Protein 3OTG (pdb70)

Solvent-accessible surface area: 17422 Å² total

Structure (mmCIF, N/CA/C/O backbone):
data_3OTG
#
_entry.id   3OTG
#
_cell.length_a   106.177
_cell.length_b   106.177
_cell.length_c   155.817
_cell.angle_alpha   90.000
_cell.angle_beta   90.000
_cell.angle_gamma   120.000
#
_symmetry.space_group_name_H-M   'P 61 2 2'
#
loop_
_entity.id
_entity.type
_entity.pdbx_description
1 polymer CalG1
2 non-polymer "THYMIDINE-5'-DIPHOSPHATE"
3 non-polymer 'CHLORIDE ION'
4 water water
#
loop_
_atom_site.group_PDB
_atom_site.id
_atom_site.type_symbol
_atom_site.label_atom_id
_atom_site.label_alt_id
_atom_site.label_comp_id
_atom_site.label_asym_id
_atom_site.label_entity_id
_atom_site.label_seq_id
_atom_site.pdbx_PDB_ins_code
_atom_site.Cartn_x
_atom_site.Cartn_y
_atom_site.Cartn_z
_atom_site.occupancy
_atom_site.B_iso_or_equiv
_atom_site.auth_seq_id
_atom_site.auth_comp_id
_atom_site.auth_asym_id
_atom_site.auth_atom_id
_atom_site.pdbx_PDB_model_num
ATOM 1 N N . GLY A 1 18 ? -7.682 53.017 51.644 1.00 92.32 -2 GLY A N 1
ATOM 2 C CA . GLY A 1 18 ? -7.003 52.199 52.634 1.00 89.82 -2 GLY A CA 1
ATOM 3 C C . GLY A 1 18 ? -6.187 53.021 53.617 1.00 91.71 -2 GLY A C 1
ATOM 4 O O . GLY A 1 18 ? -5.079 52.640 53.996 1.00 86.96 -2 GLY A O 1
ATOM 5 N N . ARG A 1 19 ? -6.738 54.161 54.022 1.00 97.25 -1 ARG A N 1
ATOM 6 C CA . ARG A 1 19 ? -6.098 55.015 55.014 1.00 100.40 -1 ARG A CA 1
ATOM 7 C C . ARG A 1 19 ? -6.688 54.722 56.385 1.00 92.89 -1 ARG A C 1
ATOM 8 O O . ARG A 1 19 ? -7.831 54.280 56.488 1.00 93.51 -1 ARG A O 1
ATOM 16 N N . HIS A 1 20 ? -5.913 54.969 57.435 1.00 84.93 0 HIS A N 1
ATOM 17 C CA . HIS A 1 20 ? -6.387 54.769 58.802 1.00 78.29 0 HIS A CA 1
ATOM 18 C C . HIS A 1 20 ? -7.198 53.482 58.958 1.00 69.45 0 HIS A C 1
ATOM 19 O O . HIS A 1 20 ? -8.372 53.510 59.337 1.00 68.27 0 HIS A O 1
ATOM 34 N N . ARG A 1 22 ? -8.086 49.851 60.756 1.00 47.74 2 ARG A N 1
ATOM 35 C CA . ARG A 1 22 ? -8.003 49.202 62.046 1.00 47.30 2 ARG A CA 1
ATOM 36 C C . ARG A 1 22 ? -7.376 47.845 61.793 1.00 44.92 2 ARG A C 1
ATOM 37 O O . ARG A 1 22 ? -7.913 47.023 61.053 1.00 43.91 2 ARG A O 1
ATOM 45 N N . VAL A 1 23 ? -6.201 47.632 62.371 1.00 38.10 3 VAL A N 1
ATOM 46 C CA . VAL A 1 23 ? -5.466 46.411 62.134 1.00 36.61 3 VAL A CA 1
ATOM 47 C C . VAL A 1 23 ? -5.299 45.702 63.465 1.00 37.03 3 VAL A C 1
ATOM 48 O O . VAL A 1 23 ? -4.808 46.289 64.433 1.00 38.68 3 VAL A O 1
ATOM 52 N N . LEU A 1 24 ? -5.727 44.446 63.513 1.00 34.05 4 LEU A N 1
ATOM 53 C CA . LEU A 1 24 ? -5.620 43.649 64.718 1.00 33.13 4 LEU A CA 1
ATOM 54 C C . LEU A 1 24 ? -4.481 42.637 64.599 1.00 33.73 4 LEU A C 1
ATOM 55 O O . LEU A 1 24 ? -4.579 41.682 63.833 1.00 35.05 4 LEU A O 1
ATOM 60 N N . PHE A 1 25 ? -3.405 42.849 65.355 1.00 31.45 5 PHE A N 1
ATOM 61 C CA . PHE A 1 25 ? -2.332 41.860 65.477 1.00 30.07 5 PHE A CA 1
ATOM 62 C C . PHE A 1 25 ? -2.705 40.895 66.597 1.00 30.32 5 PHE A C 1
ATOM 63 O O . PHE A 1 25 ? -3.342 41.289 67.573 1.00 32.17 5 PHE A O 1
ATOM 71 N N . ALA A 1 26 ? -2.309 39.636 66.470 1.00 27.62 6 ALA A N 1
ATOM 72 C CA . ALA A 1 26 ? -2.632 38.647 67.493 1.00 27.50 6 ALA A CA 1
ATOM 73 C C . ALA A 1 26 ? -1.539 37.592 67.580 1.00 27.84 6 ALA A C 1
ATOM 74 O O . ALA A 1 26 ? -1.264 36.913 66.609 1.00 27.32 6 ALA A O 1
ATOM 76 N N . SER A 1 27 ? -0.925 37.445 68.749 1.00 31.66 7 SER A N 1
ATOM 77 C CA . SER A 1 27 ? 0.127 36.450 68.919 1.00 29.39 7 SER A CA 1
ATOM 78 C C . SER A 1 27 ? -0.095 35.618 70.173 1.00 30.57 7 SER A C 1
ATOM 79 O O . SER A 1 27 ? -0.899 35.986 71.035 1.00 31.37 7 SER A O 1
ATOM 82 N N . LEU A 1 28 ? 0.609 34.490 70.263 1.00 28.52 8 LEU A N 1
ATOM 83 C CA . LEU A 1 28 ? 0.685 33.727 71.502 1.00 29.17 8 LEU A CA 1
ATOM 84 C C . LEU A 1 28 ? 1.422 34.552 72.536 1.00 31.69 8 LEU A C 1
ATOM 85 O O . LEU A 1 28 ? 2.314 35.351 72.196 1.00 30.71 8 LEU A O 1
ATOM 90 N N . GLY A 1 29 ? 1.071 34.342 73.800 1.00 29.25 9 GLY A N 1
ATOM 91 C CA . GLY A 1 29 ? 1.536 35.209 74.873 1.00 30.03 9 GLY A CA 1
ATOM 92 C C . GLY A 1 29 ? 2.911 34.913 75.463 1.00 32.02 9 GLY A C 1
ATOM 93 O O . GLY A 1 29 ? 3.057 34.864 76.672 1.00 35.36 9 GLY A O 1
ATOM 94 N N . THR A 1 30 ? 3.916 34.697 74.622 1.00 31.24 10 THR A N 1
ATOM 95 C CA . THR A 1 30 ? 5.295 34.653 75.110 1.00 34.73 10 THR A CA 1
ATOM 96 C C . THR A 1 30 ? 6.118 35.717 74.385 1.00 31.35 10 THR A C 1
ATOM 97 O O . THR A 1 30 ? 5.709 36.220 73.345 1.00 29.79 10 THR A O 1
ATOM 101 N N . HIS A 1 31 ? 7.282 36.056 74.921 1.00 30.38 11 HIS A N 1
ATOM 102 C CA . HIS A 1 31 ? 8.131 37.049 74.260 1.00 32.45 11 HIS A CA 1
ATOM 103 C C . HIS A 1 31 ? 8.504 36.595 72.853 1.00 30.30 11 HIS A C 1
ATOM 104 O O . HIS A 1 31 ? 8.443 37.373 71.898 1.00 32.55 11 HIS A O 1
ATOM 111 N N . GLY A 1 32 ? 8.897 35.333 72.735 1.00 28.43 12 GLY A N 1
ATOM 112 C CA . GLY A 1 32 ? 9.288 34.779 71.456 1.00 28.99 12 GLY A CA 1
ATOM 113 C C . GLY A 1 32 ? 8.194 34.827 70.404 1.00 29.03 12 GLY A C 1
ATOM 114 O O . GLY A 1 32 ? 8.482 34.969 69.218 1.00 27.42 12 GLY A O 1
ATOM 115 N N . HIS A 1 33 ? 6.934 34.700 70.808 1.00 27.80 13 HIS A N 1
ATOM 116 C CA . HIS A 1 33 ? 5.857 34.724 69.808 1.00 26.87 13 HIS A CA 1
ATOM 117 C C . HIS A 1 33 ? 5.323 36.135 69.574 1.00 28.46 13 HIS 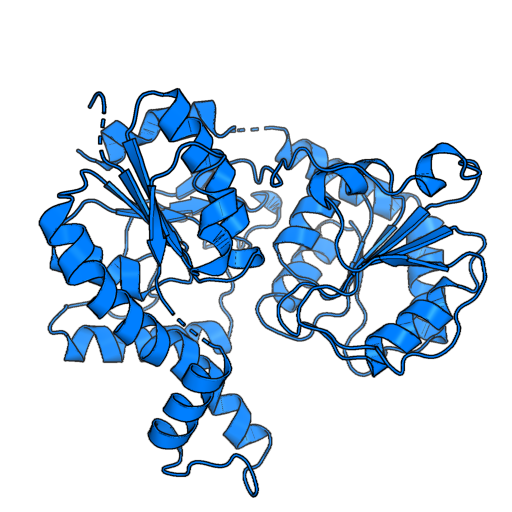A C 1
ATOM 118 O O . HIS A 1 33 ? 4.706 36.397 68.547 1.00 29.27 13 HIS A O 1
ATOM 125 N N . THR A 1 34 ? 5.556 37.036 70.526 1.00 26.20 14 THR A N 1
ATOM 126 C CA . THR A 1 34 ? 5.027 38.398 70.431 1.00 27.04 14 THR A CA 1
ATOM 127 C C . THR A 1 34 ? 6.005 39.399 69.828 1.00 26.67 14 THR A C 1
ATOM 128 O O . THR A 1 34 ? 5.655 40.132 68.907 1.00 28.54 14 THR A O 1
ATOM 132 N N . TYR A 1 35 ? 7.232 39.421 70.337 1.00 26.40 15 TYR A N 1
ATOM 133 C CA . TYR A 1 35 ? 8.244 40.385 69.884 1.00 29.40 15 TYR A CA 1
ATOM 134 C C . TYR A 1 35 ? 8.442 40.497 68.368 1.00 30.13 15 TYR A C 1
ATOM 135 O O . TYR A 1 35 ? 8.560 41.604 67.844 1.00 32.22 15 TYR A O 1
ATOM 144 N N . PRO A 1 36 ? 8.468 39.358 67.651 1.00 28.15 16 PRO A N 1
ATOM 145 C CA . PRO A 1 36 ? 8.727 39.426 66.208 1.00 28.67 16 PRO A CA 1
ATOM 146 C C . PRO A 1 36 ? 7.699 40.239 65.418 1.00 29.26 16 PRO A C 1
ATOM 147 O O . PRO A 1 36 ? 8.025 40.712 64.329 1.00 30.04 16 PRO A O 1
ATOM 151 N N . LEU A 1 37 ? 6.492 40.403 65.948 1.00 27.98 17 LEU A N 1
ATOM 152 C CA . LEU A 1 37 ? 5.445 41.150 65.254 1.00 27.81 17 LEU A CA 1
ATOM 153 C C . LEU A 1 37 ? 5.455 42.644 65.568 1.00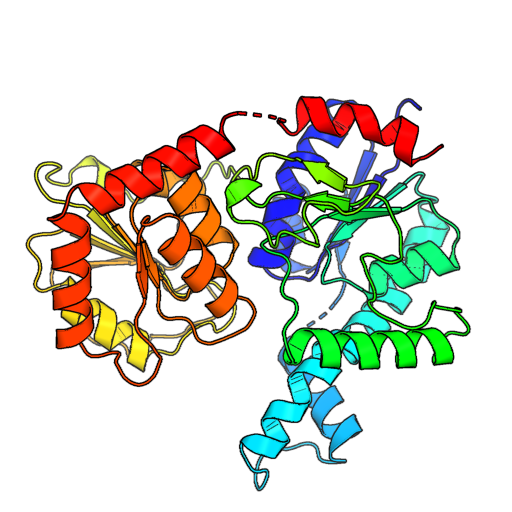 30.05 17 LEU A C 1
ATOM 154 O O . LEU A 1 37 ? 4.788 43.431 64.885 1.00 30.60 17 LEU A O 1
ATOM 159 N N . LEU A 1 38 ? 6.190 43.039 66.599 1.00 27.52 18 LEU A N 1
ATOM 160 C CA . LEU A 1 38 ? 6.168 44.433 67.039 1.00 31.31 18 LEU A CA 1
ATOM 161 C C . LEU A 1 38 ? 6.675 45.442 65.989 1.00 33.07 18 LEU A C 1
ATOM 162 O O . LEU A 1 38 ? 6.099 46.519 65.835 1.00 33.56 18 LEU A O 1
ATOM 167 N N . PRO A 1 39 ? 7.753 45.102 65.263 1.00 35.20 19 PRO A N 1
ATOM 168 C CA . PRO A 1 39 ? 8.240 46.052 64.255 1.00 35.03 19 PRO A CA 1
ATOM 169 C C . PRO A 1 39 ? 7.216 46.339 63.156 1.00 33.45 19 PRO A C 1
ATOM 170 O O . PRO A 1 39 ? 7.041 47.503 62.819 1.00 33.66 19 PRO A O 1
ATOM 174 N N . LEU A 1 40 ? 6.552 45.321 62.607 1.00 29.39 20 LEU A N 1
ATOM 175 C CA . LEU A 1 40 ? 5.494 45.586 61.630 1.00 32.64 20 LEU A CA 1
ATOM 176 C C . LEU A 1 40 ? 4.346 46.407 62.240 1.00 32.34 20 LEU A C 1
ATOM 177 O O . LEU A 1 40 ? 3.783 47.284 61.585 1.00 33.21 20 LEU A O 1
ATOM 182 N N . ALA A 1 41 ? 4.002 46.125 63.494 1.00 32.45 21 ALA A N 1
ATOM 183 C CA . ALA A 1 41 ? 2.925 46.854 64.156 1.00 32.84 21 ALA A CA 1
ATOM 184 C C . ALA A 1 41 ? 3.311 48.323 64.366 1.00 37.34 21 ALA A C 1
ATOM 185 O O . ALA A 1 41 ? 2.512 49.235 64.138 1.00 36.86 21 ALA A O 1
ATOM 187 N N . THR A 1 42 ? 4.549 48.543 64.793 1.00 37.24 22 THR A N 1
ATOM 188 C CA . THR A 1 42 ? 5.067 49.897 64.925 1.00 38.51 22 THR A CA 1
ATOM 189 C C . THR A 1 42 ? 5.063 50.625 63.582 1.00 38.24 22 THR A C 1
ATOM 190 O O . THR A 1 42 ? 4.711 51.805 63.511 1.00 43.36 22 THR A O 1
ATOM 194 N N . ALA A 1 43 ? 5.437 49.931 62.513 1.00 37.61 23 ALA A N 1
ATOM 195 C CA . ALA A 1 43 ? 5.429 50.561 61.192 1.00 38.64 23 ALA A CA 1
ATOM 196 C C . ALA A 1 43 ? 3.994 50.870 60.766 1.00 40.50 23 ALA A C 1
ATOM 197 O O . ALA A 1 43 ? 3.734 51.866 60.103 1.00 39.82 23 ALA A O 1
ATOM 199 N N . ALA A 1 44 ? 3.065 50.001 61.151 1.00 37.88 24 ALA A N 1
ATOM 200 C CA . ALA A 1 44 ? 1.661 50.200 60.818 1.00 40.14 24 ALA A CA 1
ATOM 201 C C . ALA A 1 44 ? 1.109 51.460 61.477 1.00 41.75 24 ALA A C 1
ATOM 202 O O . ALA A 1 44 ? 0.436 52.260 60.833 1.00 42.38 24 ALA A O 1
ATOM 204 N N . ARG A 1 45 ? 1.389 51.629 62.765 1.00 40.59 25 ARG A N 1
ATOM 205 C CA . ARG A 1 45 ? 0.956 52.820 63.472 1.00 41.85 25 ARG A CA 1
ATOM 206 C C . ARG A 1 45 ? 1.589 54.070 62.860 1.00 45.60 25 ARG A C 1
ATOM 207 O O . ARG A 1 45 ? 0.931 55.109 62.718 1.00 46.46 25 ARG A O 1
ATOM 215 N N . ALA A 1 46 ? 2.863 53.965 62.491 1.00 43.78 26 ALA A N 1
ATOM 216 C CA . ALA A 1 46 ? 3.582 55.110 61.942 1.00 46.68 26 ALA A CA 1
ATOM 217 C C . ALA A 1 46 ? 2.987 55.502 60.594 1.00 46.38 26 ALA A C 1
ATOM 218 O O . ALA A 1 46 ? 3.064 56.652 60.185 1.00 47.82 26 ALA A O 1
ATOM 220 N N . ALA A 1 47 ? 2.381 54.534 59.916 1.00 44.85 27 ALA A N 1
ATOM 221 C CA . ALA A 1 47 ? 1.751 54.771 58.621 1.00 46.76 27 ALA A CA 1
ATOM 222 C C . ALA A 1 47 ? 0.345 55.344 58.782 1.00 50.67 27 ALA A C 1
ATOM 223 O O . ALA A 1 47 ? -0.322 55.650 57.791 1.00 53.42 27 ALA A O 1
ATOM 225 N N . GLY A 1 48 ? -0.102 55.477 60.027 1.00 50.08 28 GLY A N 1
ATOM 226 C CA . GLY A 1 48 ? -1.383 56.098 60.316 1.00 51.33 28 GLY A CA 1
ATOM 227 C C . GLY A 1 48 ? -2.492 55.136 60.708 1.00 51.31 28 GLY A C 1
ATOM 228 O O . GLY A 1 48 ? -3.639 55.548 60.879 1.00 51.80 28 GLY A O 1
ATOM 229 N N . HIS A 1 49 ? -2.167 53.855 60.858 1.00 46.61 29 HIS A N 1
ATOM 230 C CA . HIS A 1 49 ? -3.189 52.868 61.187 1.00 46.74 29 HIS A CA 1
ATOM 231 C C . HIS A 1 49 ? -3.394 52.738 62.694 1.00 47.10 29 HIS A C 1
ATOM 232 O O . HIS A 1 49 ? -2.489 53.020 63.487 1.00 48.51 29 HIS A O 1
ATOM 239 N N . GLU A 1 50 ? -4.594 52.311 63.077 1.00 43.31 30 GLU A N 1
ATOM 240 C CA . GLU A 1 50 ? -4.923 52.070 64.476 1.00 42.84 30 GLU A CA 1
ATOM 241 C C . GLU A 1 50 ? -4.646 50.616 64.835 1.00 42.75 30 GLU A C 1
ATOM 242 O O . GLU A 1 50 ? -5.296 49.701 64.330 1.00 42.61 30 GLU A O 1
ATOM 248 N N . VAL A 1 51 ? -3.669 50.404 65.707 1.00 41.84 31 VAL A N 1
ATOM 249 C CA . VAL A 1 51 ? -3.229 49.054 66.013 1.00 38.11 31 VAL A CA 1
ATOM 250 C C . VAL A 1 51 ? -3.815 48.576 67.320 1.00 38.67 31 VAL A C 1
ATOM 251 O O . VAL A 1 51 ? -3.676 49.229 68.360 1.00 38.62 31 VAL A O 1
ATOM 255 N N . THR A 1 52 ? -4.491 47.435 67.240 1.00 35.50 32 THR A N 1
ATOM 256 C CA . THR A 1 52 ? -4.936 46.705 68.402 1.00 33.45 32 THR A CA 1
ATOM 257 C C . THR A 1 52 ? -4.087 45.437 68.453 1.00 34.72 32 THR A C 1
ATOM 258 O O . THR A 1 52 ? -3.880 44.779 67.429 1.00 33.94 32 THR A O 1
ATOM 262 N N . PHE A 1 53 ? -3.557 45.104 69.624 1.00 34.56 33 PHE A N 1
ATOM 263 C CA . PHE A 1 53 ? -2.647 43.966 69.700 1.00 33.81 33 PHE A CA 1
ATOM 264 C C . PHE A 1 53 ? -3.098 42.977 70.759 1.00 32.54 33 PHE A C 1
ATOM 265 O O . PHE A 1 53 ? -3.090 43.288 71.946 1.00 34.99 33 PHE A O 1
ATOM 273 N N . ALA A 1 54 ? -3.480 41.783 70.318 1.00 31.89 34 ALA A N 1
ATOM 274 C CA . ALA A 1 54 ? -3.900 40.727 71.228 1.00 32.43 34 ALA A CA 1
ATOM 275 C C . ALA A 1 54 ? -2.755 39.765 71.554 1.00 33.55 34 ALA A C 1
ATOM 276 O O . ALA A 1 54 ? -2.124 39.201 70.656 1.00 35.04 34 ALA A O 1
ATOM 278 N N . THR A 1 55 ? -2.505 39.578 72.847 1.00 34.72 35 THR A N 1
ATOM 279 C CA . THR A 1 55 ? -1.507 38.627 73.329 1.00 35.79 35 THR A CA 1
ATOM 280 C C . THR A 1 55 ? -1.660 38.491 74.853 1.00 36.63 35 THR A C 1
ATOM 281 O O . THR A 1 55 ? -2.686 38.877 75.408 1.00 33.41 35 THR A O 1
ATOM 285 N N . GLY A 1 56 ? -0.658 37.940 75.533 1.00 37.06 36 GLY A N 1
ATOM 286 C CA . GLY A 1 56 ? -0.719 37.811 76.983 1.00 37.80 36 GLY A CA 1
ATOM 287 C C . GLY A 1 56 ? -0.933 39.137 77.708 1.00 41.57 36 GLY A C 1
ATOM 288 O O . GLY A 1 56 ? -0.456 40.185 77.267 1.00 37.71 36 GLY A O 1
ATOM 289 N N . GLU A 1 57 ? -1.651 39.089 78.828 1.00 43.39 37 GLU A N 1
ATOM 290 C CA . GLU A 1 57 ? -1.924 40.286 79.631 1.00 46.02 37 GLU A CA 1
ATOM 291 C C . GLU A 1 57 ? -0.646 41.006 80.056 1.00 47.50 37 GLU A C 1
ATOM 292 O O . GLU A 1 57 ? -0.611 42.234 80.129 1.00 45.02 37 GLU A O 1
ATOM 298 N N . GLY A 1 58 ? 0.402 40.235 80.330 1.00 47.15 38 GLY A N 1
ATOM 299 C CA . GLY A 1 58 ? 1.663 40.798 80.776 1.00 47.10 38 GLY A CA 1
ATOM 300 C C . GLY A 1 58 ? 2.347 41.757 79.811 1.00 47.13 38 GLY A C 1
ATOM 301 O O . GLY A 1 58 ? 3.262 42.473 80.214 1.00 49.08 38 GLY A O 1
ATOM 302 N N . PHE A 1 59 ? 1.913 41.789 78.551 1.00 41.07 39 PHE A N 1
ATOM 303 C CA . PHE A 1 59 ? 2.525 42.689 77.569 1.00 38.91 39 PHE A CA 1
ATOM 304 C C . PHE A 1 59 ? 1.818 44.045 77.452 1.00 39.94 39 PHE A C 1
ATOM 305 O O . PHE A 1 59 ? 2.253 44.910 76.686 1.00 39.59 39 PHE A O 1
ATOM 313 N N . ALA A 1 60 ? 0.741 44.228 78.213 1.00 40.42 40 ALA A N 1
ATOM 314 C CA . ALA A 1 60 ? -0.083 45.432 78.113 1.00 42.40 40 ALA A CA 1
ATOM 315 C C . ALA A 1 60 ? 0.738 46.708 78.217 1.00 44.21 40 ALA A C 1
ATOM 316 O O . ALA A 1 60 ? 0.556 47.633 77.428 1.00 44.90 40 ALA A O 1
ATOM 318 N N . GLY A 1 61 ? 1.638 46.759 79.194 1.00 45.39 41 GLY A N 1
ATOM 319 C CA . GLY A 1 61 ? 2.462 47.936 79.396 1.00 46.02 41 GLY A CA 1
ATOM 320 C C . GLY A 1 61 ? 3.321 48.221 78.183 1.00 46.92 41 GLY A C 1
ATOM 321 O O . GLY A 1 61 ? 3.370 49.349 77.699 1.00 46.91 41 GLY A O 1
ATOM 322 N N . THR A 1 62 ? 3.997 47.191 77.680 1.00 45.68 42 THR A N 1
ATOM 323 C CA . THR A 1 62 ? 4.856 47.355 76.518 1.00 43.23 42 THR A CA 1
ATOM 324 C C . THR A 1 62 ? 4.032 47.831 75.332 1.00 41.48 42 THR A C 1
ATOM 325 O O . THR A 1 62 ? 4.447 48.720 74.585 1.00 40.35 42 THR A O 1
ATOM 329 N N . LEU A 1 63 ? 2.852 47.243 75.164 1.00 39.23 43 LEU A N 1
ATOM 330 C CA . LEU A 1 63 ? 2.009 47.572 74.021 1.00 38.93 43 LEU A CA 1
ATOM 331 C C . LEU A 1 63 ? 1.490 49.019 74.087 1.00 43.48 43 LEU A C 1
ATOM 332 O O . LEU A 1 63 ? 1.511 49.741 73.084 1.00 43.02 43 LEU A O 1
ATOM 337 N N A ARG A 1 64 ? 1.034 49.439 75.263 0.49 45.13 44 ARG A N 1
ATOM 338 N N B ARG A 1 64 ? 1.036 49.443 75.261 0.51 45.13 44 ARG A N 1
ATOM 339 C CA A ARG A 1 64 ? 0.564 50.810 75.438 0.49 47.53 44 ARG A CA 1
ATOM 340 C CA B ARG A 1 64 ? 0.564 50.814 75.423 0.51 47.52 44 ARG A CA 1
ATOM 341 C C A ARG A 1 64 ? 1.684 51.803 75.127 0.49 48.95 44 ARG A C 1
ATOM 342 C C B ARG A 1 64 ? 1.685 51.812 75.133 0.51 48.98 44 ARG A C 1
ATOM 343 O O A ARG A 1 64 ? 1.460 52.819 74.466 0.49 49.54 44 ARG A O 1
ATOM 344 O O B ARG A 1 64 ? 1.461 52.842 74.493 0.51 49.56 44 ARG A O 1
ATOM 359 N N . LYS A 1 65 ? 2.891 51.501 75.596 1.00 49.05 45 LYS A N 1
ATOM 360 C CA . LYS A 1 65 ? 4.045 52.359 75.337 1.00 54.94 45 LYS A CA 1
ATOM 361 C C . LYS A 1 65 ? 4.294 52.525 73.841 1.00 51.14 45 LYS A C 1
ATOM 362 O O . LYS A 1 65 ? 4.799 53.555 73.403 1.00 49.51 45 LYS A O 1
ATOM 368 N N . LEU A 1 66 ? 3.944 51.508 73.058 1.00 46.43 46 LEU A N 1
ATOM 369 C CA . LEU A 1 66 ? 4.134 51.576 71.612 1.00 42.69 46 LEU A CA 1
ATOM 370 C C . LEU A 1 66 ? 2.956 52.262 70.924 1.00 46.14 46 LEU A C 1
ATOM 371 O O . LEU A 1 66 ? 2.959 52.427 69.705 1.00 47.71 46 LEU A O 1
ATOM 376 N N . GLY A 1 67 ? 1.957 52.664 71.710 1.00 47.48 47 GLY A N 1
ATOM 377 C CA . GLY A 1 67 ? 0.777 53.330 71.183 1.00 45.48 47 GLY A CA 1
ATOM 378 C C . GLY A 1 67 ? -0.268 52.365 70.634 1.00 45.03 47 GLY A C 1
ATOM 379 O O . GLY A 1 67 ? -1.117 52.751 69.829 1.00 45.19 47 GLY A O 1
ATOM 380 N N . PHE A 1 68 ? -0.209 51.107 71.061 1.00 40.64 48 PHE A N 1
ATOM 381 C CA . PHE A 1 68 ? -1.180 50.108 70.605 1.00 39.23 48 PHE A CA 1
ATOM 382 C C . PHE A 1 68 ? -2.269 49.949 71.655 1.00 42.73 48 PHE A C 1
ATOM 383 O O . PHE A 1 68 ? -2.032 50.195 72.832 1.00 45.50 48 PHE A O 1
ATOM 391 N N . GLU A 1 69 ? -3.458 49.526 71.244 1.00 43.73 49 GLU A N 1
ATOM 392 C CA . GLU A 1 69 ? -4.479 49.136 72.210 1.00 43.92 49 GLU A CA 1
ATOM 393 C C . GLU A 1 69 ? -4.335 47.644 72.501 1.00 42.17 49 GLU A C 1
ATOM 394 O O . GLU A 1 69 ? -4.546 46.815 71.614 1.00 40.49 49 GLU A O 1
ATOM 400 N N . PRO A 1 70 ? -3.958 47.302 73.743 1.00 41.18 50 PRO A N 1
ATOM 401 C CA . PRO A 1 70 ? -3.727 45.909 74.139 1.00 37.91 50 PRO A CA 1
ATOM 402 C C . PRO A 1 70 ? -5.024 45.157 74.393 1.00 40.90 50 PRO A C 1
ATOM 403 O O . PRO A 1 70 ? -5.996 45.727 74.880 1.00 38.94 50 PRO A O 1
ATOM 407 N N . VAL A 1 71 ? -5.026 43.881 74.039 1.00 41.31 51 VAL A N 1
ATOM 408 C CA . VAL A 1 71 ? -6.145 42.990 74.310 1.00 42.55 51 VAL A CA 1
ATOM 409 C C . VAL A 1 71 ? -5.520 41.740 74.908 1.00 40.04 51 VAL A C 1
ATOM 410 O O . VAL A 1 71 ? -4.500 41.270 74.413 1.00 38.69 51 VAL A O 1
ATOM 414 N N . ALA A 1 72 ? -6.099 41.216 75.983 1.00 38.98 52 ALA A N 1
ATOM 415 C CA . ALA A 1 72 ? -5.499 40.073 76.662 1.00 41.00 52 ALA A CA 1
ATOM 416 C C . ALA A 1 72 ? -6.101 38.745 76.199 1.00 44.18 52 ALA A C 1
ATOM 417 O O . ALA A 1 72 ? -7.302 38.519 76.328 1.00 44.49 52 ALA A O 1
ATOM 419 N N . THR A 1 73 ? -5.267 37.866 75.657 1.00 40.62 53 THR A N 1
ATOM 420 C CA . THR A 1 73 ? -5.737 36.542 75.274 1.00 40.54 53 THR A CA 1
ATOM 421 C C . THR A 1 73 ? -4.864 35.449 75.872 1.00 41.44 53 THR A C 1
ATOM 422 O O . THR A 1 73 ? -3.761 35.713 76.351 1.00 42.57 53 THR A O 1
ATOM 426 N N . GLY A 1 74 ? -5.367 34.219 75.840 1.00 40.35 54 GLY A N 1
ATOM 427 C CA . GLY A 1 74 ? -4.577 33.072 76.241 1.00 39.62 54 GLY A CA 1
ATOM 428 C C . GLY A 1 74 ? -4.799 32.697 77.692 1.00 42.27 54 GLY A C 1
ATOM 429 O O . GLY A 1 74 ? -5.656 33.258 78.380 1.00 46.96 54 GLY A O 1
ATOM 438 N N . PRO A 1 76 ? -2.659 30.782 81.408 1.00 49.34 56 PRO A N 1
ATOM 439 C CA . PRO A 1 76 ? -1.369 30.387 81.983 1.00 51.72 56 PRO A CA 1
ATOM 440 C C . PRO A 1 76 ? -0.938 29.027 81.439 1.00 55.08 56 PRO A C 1
ATOM 441 O O . PRO A 1 76 ? -1.791 28.205 81.097 1.00 56.41 56 PRO A O 1
ATOM 445 N N . VAL A 1 77 ? 0.367 28.791 81.358 1.00 51.33 57 VAL A N 1
ATOM 446 C CA . VAL A 1 77 ? 0.880 27.525 80.845 1.00 55.83 57 VAL A CA 1
ATOM 447 C C . VAL A 1 77 ? 0.248 26.326 81.559 1.00 57.49 57 VAL A C 1
ATOM 448 O O . VAL A 1 77 ? -0.157 25.349 80.926 1.00 54.94 57 VAL A O 1
ATOM 452 N N . PHE A 1 78 ? 0.176 26.412 82.883 1.00 57.36 58 PHE A N 1
ATOM 453 C CA . PHE A 1 78 ? -0.318 25.307 83.687 1.00 57.01 58 PHE A CA 1
ATOM 454 C C . PHE A 1 78 ? -1.719 24.895 83.252 1.00 54.17 58 PHE A C 1
ATOM 455 O O . PHE A 1 78 ? -1.996 23.710 83.054 1.00 54.43 58 PHE A O 1
ATOM 463 N N . ASP A 1 79 ? -2.605 25.872 83.104 1.00 50.82 59 ASP A N 1
ATOM 464 C CA . ASP A 1 79 ? -3.977 25.565 82.735 1.00 51.83 59 ASP A CA 1
ATOM 465 C C . ASP A 1 79 ? -4.056 24.843 81.392 1.00 47.46 59 ASP A C 1
ATOM 466 O O . ASP A 1 79 ? -4.939 24.012 81.187 1.00 44.15 59 ASP A O 1
ATOM 471 N N . GLY A 1 80 ? -3.131 25.159 80.487 1.00 44.71 60 GLY A N 1
ATOM 472 C CA . GLY A 1 80 ? -3.113 24.541 79.170 1.00 44.52 60 GLY A CA 1
ATOM 473 C C . GLY A 1 80 ? -2.803 23.056 79.235 1.00 42.04 60 GLY A C 1
ATOM 474 O O . GLY A 1 80 ? -3.500 22.235 78.637 1.00 38.24 60 GLY A O 1
ATOM 475 N N . PHE A 1 81 ? -1.751 22.707 79.965 1.00 42.34 61 PHE A N 1
ATOM 476 C CA . PHE A 1 81 ? -1.361 21.311 80.094 1.00 42.31 61 PHE A CA 1
ATOM 477 C C . PHE A 1 81 ? -2.336 20.517 80.961 1.00 39.79 61 PHE A C 1
ATOM 478 O O . PHE A 1 81 ? -2.543 19.329 80.726 1.00 41.07 61 PHE A O 1
ATOM 486 N N . LEU A 1 82 ? -2.956 21.166 81.944 1.00 36.35 62 LEU A N 1
ATOM 487 C CA . LEU A 1 82 ? -3.980 20.485 82.730 1.00 36.33 62 LEU A CA 1
ATOM 488 C C . LEU A 1 82 ? -5.155 20.097 81.832 1.00 38.30 62 LEU A C 1
ATOM 489 O O . LEU A 1 82 ? -5.693 18.989 81.931 1.00 39.06 62 LEU A O 1
ATOM 494 N N . ALA A 1 83 ? -5.551 21.005 80.945 1.00 36.23 63 ALA A N 1
ATOM 495 C CA . ALA A 1 83 ? -6.655 20.708 80.037 1.00 33.64 63 ALA A CA 1
ATOM 496 C C . ALA A 1 83 ? -6.282 19.574 79.083 1.00 31.92 63 ALA A C 1
ATOM 497 O O . ALA A 1 83 ? -7.098 18.692 78.808 1.00 30.81 63 ALA A O 1
ATOM 499 N N . ALA A 1 84 ? -5.040 19.586 78.598 1.00 33.28 64 ALA A N 1
ATOM 500 C CA . ALA A 1 84 ? -4.569 18.571 77.657 1.00 34.00 64 ALA A CA 1
ATOM 501 C C . ALA A 1 84 ? -4.539 17.191 78.310 1.00 36.08 64 ALA A C 1
ATOM 502 O O . ALA A 1 84 ? -4.929 16.181 77.715 1.00 35.60 64 ALA A O 1
ATOM 504 N N . LEU A 1 85 ? -4.047 17.169 79.535 1.00 36.49 65 LEU A N 1
ATOM 505 C CA . LEU A 1 85 ? -3.996 15.965 80.344 1.00 41.09 65 LEU A CA 1
ATOM 506 C C . LEU A 1 85 ? -5.383 15.338 80.481 1.00 38.82 65 LEU A C 1
ATOM 507 O O . LEU A 1 85 ? -5.544 14.126 80.309 1.00 36.30 65 LEU A O 1
ATOM 512 N N . ARG A 1 86 ? -6.382 16.169 80.780 1.00 35.12 66 ARG A N 1
ATOM 513 C CA . ARG A 1 86 ? -7.754 15.698 80.943 1.00 34.16 66 ARG A CA 1
ATOM 514 C C . ARG A 1 86 ? -8.309 15.195 79.623 1.00 35.39 66 ARG A C 1
ATOM 515 O O . ARG A 1 86 ? -8.933 14.130 79.561 1.00 37.13 66 ARG A O 1
ATOM 523 N N . ILE A 1 87 ? -8.068 15.958 78.564 1.00 31.55 67 ILE A N 1
ATOM 524 C CA . ILE A 1 87 ? -8.574 15.604 77.247 1.00 34.79 67 ILE A CA 1
ATOM 525 C C . ILE A 1 87 ? -8.007 14.282 76.741 1.00 36.59 67 ILE A C 1
ATOM 526 O O . ILE A 1 87 ? -8.737 13.425 76.243 1.00 34.84 67 ILE A O 1
ATOM 531 N N . ARG A 1 88 ? -6.701 14.112 76.891 1.00 39.63 68 ARG A N 1
ATOM 532 C CA . ARG A 1 88 ? -6.015 12.969 76.304 1.00 41.34 68 ARG A CA 1
ATOM 533 C C . ARG A 1 88 ? -6.033 11.744 77.215 1.00 43.83 68 ARG A C 1
ATOM 534 O O . ARG A 1 88 ? -6.230 10.619 76.749 1.00 45.90 68 ARG A O 1
ATOM 542 N N . PHE A 1 89 ? -5.829 11.961 78.510 1.00 40.13 69 PHE A N 1
ATOM 543 C CA . PHE A 1 89 ? -5.654 10.846 79.438 1.00 41.83 69 PHE A CA 1
ATOM 544 C C . PHE A 1 89 ? -6.694 10.740 80.562 1.00 42.85 69 PHE A C 1
ATOM 545 O O . PHE A 1 89 ? -6.616 9.838 81.394 1.00 44.97 69 PHE A O 1
ATOM 553 N N . ASP A 1 90 ? -7.667 11.653 80.588 1.00 41.05 70 ASP A N 1
ATOM 554 C CA . ASP A 1 90 ? -8.714 11.629 81.616 1.00 43.00 70 ASP A CA 1
ATOM 555 C C . ASP A 1 90 ? -8.160 11.570 83.035 1.00 40.34 70 ASP A C 1
ATOM 556 O O . ASP A 1 90 ? -8.621 10.78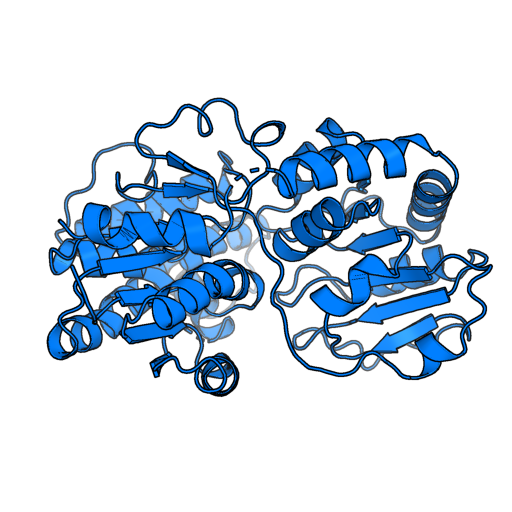8 83.865 1.00 40.47 70 ASP A O 1
ATOM 561 N N . THR A 1 91 ? -7.178 12.414 83.316 1.00 38.54 71 THR A N 1
ATOM 562 C CA . THR A 1 91 ? -6.610 12.482 84.649 1.00 40.62 71 THR A CA 1
ATOM 563 C C . THR A 1 91 ? -6.155 13.916 84.906 1.00 36.24 71 THR A C 1
ATOM 564 O O . THR A 1 91 ? -5.966 14.686 83.973 1.00 34.38 71 THR A O 1
ATOM 568 N N . ASP A 1 92 ? -5.999 14.287 86.166 1.00 38.27 72 ASP A N 1
ATOM 569 C CA . ASP A 1 92 ? -5.543 15.636 86.484 1.00 41.13 72 ASP A CA 1
ATOM 570 C C . ASP A 1 92 ? -4.043 15.666 86.706 1.00 46.52 72 ASP A C 1
ATOM 571 O O . ASP A 1 92 ? -3.459 16.736 86.844 1.00 48.57 72 ASP A O 1
ATOM 576 N N . SER A 1 93 ? -3.429 14.489 86.757 1.00 50.42 73 SER A N 1
ATOM 577 C CA . SER A 1 93 ? -2.025 14.371 87.148 1.00 56.40 73 SER A CA 1
ATOM 578 C C . SER A 1 93 ? -1.188 13.621 86.108 1.00 56.75 73 SER A C 1
ATOM 579 O O . SER A 1 93 ? -1.659 12.661 85.500 1.00 54.62 73 SER A O 1
ATOM 582 N N . PRO A 1 94 ? 0.061 14.067 85.897 1.00 60.59 74 PRO A N 1
ATOM 583 C CA . PRO A 1 94 ? 0.999 13.403 84.983 1.00 62.69 74 PRO A CA 1
ATOM 584 C C . PRO A 1 94 ? 1.571 12.109 85.558 1.00 67.18 74 PRO A C 1
ATOM 585 O O . PRO A 1 94 ? 2.088 11.287 84.803 1.00 68.11 74 PRO A O 1
ATOM 589 N N . GLU A 1 95 ? 1.483 11.934 86.873 1.00 70.50 75 GLU A N 1
ATOM 590 C CA . GLU A 1 95 ? 2.096 10.784 87.527 1.00 77.99 75 GLU A CA 1
ATOM 591 C C . GLU A 1 95 ? 1.600 9.454 86.966 1.00 77.28 75 GLU A C 1
ATOM 592 O O . GLU A 1 95 ? 0.405 9.261 86.758 1.00 75.58 75 GLU A O 1
ATOM 598 N N . GLY A 1 96 ? 2.530 8.536 86.725 1.00 78.76 76 GLY A N 1
ATOM 599 C CA . GLY A 1 96 ? 2.185 7.224 86.213 1.00 77.90 76 GLY A CA 1
ATOM 600 C C . GLY A 1 96 ? 2.183 7.178 84.699 1.00 76.05 76 GLY A C 1
ATOM 601 O O . GLY A 1 96 ? 2.052 6.110 84.102 1.00 75.69 76 GLY A O 1
ATOM 602 N N . LEU A 1 97 ? 2.323 8.342 84.074 1.00 73.18 77 LEU A N 1
ATOM 603 C CA . LEU A 1 97 ? 2.361 8.421 82.620 1.00 69.12 77 LEU A CA 1
ATOM 604 C C . LEU A 1 97 ? 3.794 8.366 82.115 1.00 68.72 77 LEU A C 1
ATOM 605 O O . LEU A 1 97 ? 4.674 9.049 82.640 1.00 68.11 77 LEU A O 1
ATOM 610 N N . THR A 1 98 ? 4.022 7.551 81.092 1.00 69.81 78 THR A N 1
ATOM 611 C CA . THR A 1 98 ? 5.344 7.440 80.487 1.00 71.27 78 THR A CA 1
ATOM 612 C C . THR A 1 98 ? 5.719 8.747 79.802 1.00 72.39 78 THR A C 1
ATOM 613 O O . THR A 1 98 ? 4.846 9.475 79.326 1.00 70.08 78 THR A O 1
ATOM 617 N N . PRO A 1 99 ? 7.022 9.056 79.756 1.00 74.70 79 PRO A N 1
ATOM 618 C CA . PRO A 1 99 ? 7.486 10.226 79.004 1.00 73.64 79 PRO A CA 1
ATOM 619 C C . PRO A 1 99 ? 6.938 10.236 77.575 1.00 72.06 79 PRO A C 1
ATOM 620 O O . PRO A 1 99 ? 6.729 11.309 77.007 1.00 69.68 79 PRO A O 1
ATOM 624 N N . GLU A 1 100 ? 6.695 9.058 77.008 1.00 73.54 80 GLU A N 1
ATOM 625 C CA . GLU A 1 100 ? 6.122 8.970 75.667 1.00 75.89 80 GLU A CA 1
ATOM 626 C C . GLU A 1 100 ? 4.676 9.446 75.651 1.00 65.59 80 GLU A C 1
ATOM 627 O O . GLU A 1 100 ? 4.239 10.117 74.719 1.00 61.43 80 GLU A O 1
ATOM 633 N N . GLN A 1 101 ? 3.928 9.072 76.680 1.00 60.87 81 GLN A N 1
ATOM 634 C CA . GLN A 1 101 ? 2.554 9.528 76.805 1.00 55.51 81 GLN A CA 1
ATOM 635 C C . GLN A 1 101 ? 2.531 11.038 76.994 1.00 50.19 81 GLN A C 1
ATOM 636 O O . GLN A 1 101 ? 1.740 11.735 76.370 1.00 48.41 81 GLN A O 1
ATOM 642 N N . LEU A 1 102 ? 3.431 11.537 77.832 1.00 49.59 82 LEU A N 1
ATOM 643 C CA . LEU A 1 102 ? 3.504 12.958 78.125 1.00 50.95 82 LEU A CA 1
ATOM 644 C C . LEU A 1 102 ? 3.862 13.769 76.893 1.00 50.52 82 LEU A C 1
ATOM 645 O O . LEU A 1 102 ? 3.461 14.933 76.766 1.00 47.22 82 LEU A O 1
ATOM 650 N N . SER A 1 103 ? 4.620 13.157 75.985 1.00 50.57 83 SER A N 1
ATOM 651 C CA . SER A 1 103 ? 5.036 13.848 74.774 1.00 50.78 83 SER A CA 1
ATOM 652 C C . SER A 1 103 ? 3.853 14.005 73.827 1.00 49.48 83 SER A C 1
ATOM 653 O O . SER A 1 103 ? 3.939 14.721 72.834 1.00 50.06 83 SER A O 1
ATOM 656 N N . GLU A 1 104 ? 2.745 13.340 74.143 1.00 49.97 84 GLU A N 1
ATOM 657 C CA . GLU A 1 104 ? 1.528 13.476 73.349 1.00 49.19 84 GLU A CA 1
ATOM 658 C C . GLU A 1 104 ? 0.731 14.748 73.670 1.00 45.51 84 GLU A C 1
ATOM 659 O O . GLU A 1 104 ? -0.252 15.044 72.992 1.00 45.29 84 GLU A O 1
ATOM 665 N N . LEU A 1 105 ? 1.153 15.497 74.689 1.00 42.31 85 LEU A N 1
ATOM 666 C CA . LEU A 1 105 ? 0.376 16.643 75.184 1.00 39.53 85 LEU A CA 1
ATOM 667 C C . LEU A 1 105 ? 0.555 17.975 74.433 1.00 40.87 85 LEU A C 1
ATOM 668 O O . LEU A 1 105 ? -0.426 18.690 74.194 1.00 40.09 85 LEU A O 1
ATOM 673 N N . PRO A 1 106 ? 1.806 18.332 74.078 1.00 40.97 86 PRO A N 1
ATOM 674 C CA . PRO A 1 106 ? 2.045 19.613 73.395 1.00 37.59 86 PRO A CA 1
ATOM 675 C C . PRO A 1 106 ? 1.168 19.844 72.165 1.00 36.68 86 PRO A C 1
ATOM 676 O O . PRO A 1 106 ? 0.690 20.961 71.962 1.00 37.90 86 PRO A O 1
ATOM 680 N N . GLN A 1 107 ? 0.940 18.814 71.358 1.00 36.43 87 GLN A N 1
ATOM 681 C CA . GLN A 1 107 ? 0.130 18.996 70.157 1.00 35.62 87 GLN A CA 1
ATOM 682 C C . GLN A 1 107 ? -1.292 19.384 70.518 1.00 33.35 87 GLN A C 1
ATOM 683 O O . GLN A 1 107 ? -1.945 20.136 69.797 1.00 33.19 87 GLN A O 1
ATOM 689 N N . ILE A 1 108 ? -1.767 18.872 71.646 1.00 32.75 88 ILE A N 1
ATOM 690 C CA . ILE A 1 108 ? -3.096 19.204 72.114 1.00 33.42 88 ILE A CA 1
ATOM 691 C C . ILE A 1 108 ? -3.111 20.596 72.725 1.00 33.40 88 ILE A C 1
ATOM 692 O O . ILE A 1 108 ? -4.047 21.367 72.508 1.00 33.13 88 ILE A O 1
ATOM 697 N N . VAL A 1 109 ? -2.073 20.934 73.482 1.00 32.99 89 VAL A N 1
ATOM 698 C CA . VAL A 1 109 ? -2.021 22.274 74.062 1.00 34.66 89 VAL A CA 1
ATOM 699 C C . VAL A 1 109 ? -2.028 23.328 72.950 1.00 31.97 89 VAL A C 1
ATOM 700 O O . VAL A 1 109 ? -2.842 24.250 72.974 1.00 28.77 89 VAL A O 1
ATOM 704 N N . PHE A 1 110 ? -1.155 23.167 71.955 1.00 32.00 90 PHE A N 1
ATOM 705 C CA . PHE A 1 110 ? -0.977 24.208 70.932 1.00 32.63 90 PHE A CA 1
ATOM 706 C C . PHE A 1 110 ? -1.911 24.143 69.734 1.00 32.62 90 PHE A C 1
ATOM 707 O O . PHE A 1 110 ? -2.161 25.167 69.095 1.00 29.65 90 PHE A O 1
ATOM 715 N N . GLY A 1 111 ? -2.424 22.951 69.431 1.00 29.86 91 GLY A N 1
ATOM 716 C CA . GLY A 1 111 ? -3.306 22.786 68.288 1.00 28.00 91 GLY A CA 1
ATOM 717 C C . GLY A 1 111 ? -4.779 22.769 68.648 1.00 28.07 91 GLY A C 1
ATOM 718 O O . GLY A 1 111 ? -5.648 22.947 67.782 1.00 27.88 91 GLY A O 1
ATOM 719 N N . ARG A 1 112 ? -5.073 22.554 69.927 1.00 28.78 92 ARG A N 1
ATOM 720 C CA . ARG A 1 112 ? -6.466 22.454 70.369 1.00 28.40 92 ARG A CA 1
ATOM 721 C C . ARG A 1 112 ? -6.857 23.428 71.489 1.00 29.18 92 ARG A C 1
ATOM 722 O O . ARG A 1 112 ? -7.761 24.251 71.322 1.00 31.16 92 ARG A O 1
ATOM 730 N N . VAL A 1 113 ? -6.183 23.332 72.629 1.00 26.68 93 VAL A N 1
ATOM 731 C CA . VAL A 1 113 ? -6.616 24.056 73.825 1.00 28.10 93 VAL A CA 1
ATOM 732 C C . VAL A 1 113 ? -6.428 25.580 73.733 1.00 29.69 93 VAL A C 1
ATOM 733 O O . VAL A 1 113 ? -7.342 26.356 74.023 1.00 27.08 93 VAL A O 1
ATOM 737 N N . ILE A 1 114 ? -5.239 26.022 73.346 1.00 29.13 94 ILE A N 1
ATOM 738 C CA . ILE A 1 114 ? -5.020 27.459 73.254 1.00 26.72 94 ILE A CA 1
ATOM 739 C C . ILE A 1 114 ? -5.851 28.065 72.107 1.00 27.18 94 ILE A C 1
ATOM 740 O O . ILE A 1 114 ? -6.502 29.100 72.287 1.00 30.97 94 ILE A O 1
ATOM 745 N N . PRO A 1 115 ? -5.852 27.417 70.929 1.00 27.77 95 PRO A N 1
ATOM 746 C CA . PRO A 1 115 ? -6.624 27.990 69.819 1.00 28.10 95 PRO A CA 1
ATOM 747 C C . PRO A 1 115 ? -8.110 28.096 70.132 1.00 28.45 95 PRO A C 1
ATOM 748 O O . PRO A 1 115 ? -8.736 29.080 69.730 1.00 29.76 95 PRO A O 1
ATOM 752 N N . GLN A 1 116 ? -8.674 27.090 70.800 1.00 27.91 96 GLN A N 1
ATOM 753 C CA . GLN A 1 116 ? -10.073 27.165 71.238 1.00 26.44 96 GLN A CA 1
ATOM 754 C C . GLN A 1 116 ? -10.286 28.395 72.113 1.00 26.77 96 GLN A C 1
ATOM 755 O O . GLN A 1 116 ? -11.196 29.190 71.880 1.00 32.30 96 GLN A O 1
ATOM 761 N N . ARG A 1 117 ? -9.443 28.555 73.130 1.00 27.27 97 ARG A N 1
ATOM 762 C CA . ARG A 1 117 ? -9.533 29.718 74.011 1.00 27.73 97 ARG A CA 1
ATOM 763 C C . ARG A 1 117 ? -9.394 31.038 73.242 1.00 31.90 97 ARG A C 1
ATOM 764 O O . ARG A 1 117 ? -10.240 31.918 73.366 1.00 32.54 97 ARG A O 1
ATOM 772 N N . VAL A 1 118 ? -8.339 31.161 72.431 1.00 31.05 98 VAL A N 1
ATOM 773 C CA . VAL A 1 118 ? -8.110 32.391 71.670 1.00 28.98 98 VAL A CA 1
ATOM 774 C C . VAL A 1 118 ? -9.248 32.655 70.689 1.00 30.08 98 VAL A C 1
ATOM 775 O O . VAL A 1 118 ? -9.722 33.779 70.580 1.00 29.11 98 VAL A O 1
ATOM 779 N N . PHE A 1 119 ? -9.704 31.617 69.991 1.00 29.87 99 PHE A N 1
ATOM 780 C CA . PHE A 1 119 ? -10.836 31.769 69.073 1.00 32.35 99 PHE A CA 1
ATOM 781 C C . PHE A 1 119 ? -12.034 32.393 69.793 1.00 34.30 99 PHE A C 1
ATOM 782 O O . PHE A 1 119 ? -12.649 33.353 69.304 1.00 34.08 99 PHE A O 1
ATOM 790 N N . ASP A 1 120 ? -12.360 31.849 70.961 1.00 32.22 100 ASP A N 1
ATOM 791 C CA . ASP A 1 120 ? -13.494 32.354 71.734 1.00 34.97 100 ASP A CA 1
ATOM 792 C C . ASP A 1 120 ? -13.275 33.777 72.237 1.00 35.66 100 ASP A C 1
ATOM 793 O O . ASP A 1 120 ? -14.170 34.607 72.138 1.00 35.33 100 ASP A O 1
ATOM 798 N N . GLU A 1 121 ? -12.085 34.074 72.753 1.00 36.18 101 GLU A N 1
ATOM 799 C CA . GLU A 1 121 ? -11.814 35.424 73.245 1.00 38.69 101 GLU A CA 1
ATOM 800 C C . GLU A 1 121 ? -11.862 36.490 72.148 1.00 40.19 101 GLU A C 1
ATOM 801 O O . GLU A 1 121 ? -12.239 37.632 72.412 1.00 37.60 101 GLU A O 1
ATOM 807 N N . LEU A 1 122 ? -11.456 36.139 70.927 1.00 36.61 102 LEU A N 1
ATOM 808 C CA . LEU A 1 122 ? -11.415 37.133 69.844 1.00 34.90 102 LEU A CA 1
ATOM 809 C C . LEU A 1 122 ? -12.781 37.363 69.183 1.00 37.20 102 LEU A C 1
ATOM 810 O O . LEU A 1 122 ? -12.971 38.336 68.449 1.00 36.98 102 LEU A O 1
ATOM 815 N N . GLN A 1 123 ? -13.732 36.476 69.446 1.00 38.10 103 GLN A N 1
ATOM 816 C CA . GLN A 1 123 ? -15.086 36.662 68.927 1.00 41.39 103 GLN A CA 1
ATOM 817 C C . GLN A 1 123 ? -15.644 38.055 69.271 1.00 40.24 103 GLN A C 1
ATOM 818 O O . GLN A 1 123 ? -15.979 38.825 68.367 1.00 41.14 103 GLN A O 1
ATOM 824 N N . PRO A 1 124 ? -15.730 38.390 70.573 1.00 40.64 104 PRO A N 1
ATOM 825 C CA . PRO A 1 124 ? -16.203 39.711 71.016 1.00 41.04 104 PRO A CA 1
ATOM 826 C C . PRO A 1 124 ? -15.320 40.850 70.496 1.00 41.61 104 PRO A C 1
ATOM 827 O O . PRO A 1 124 ? -15.823 41.902 70.077 1.00 40.79 104 PRO A O 1
ATOM 831 N N . VAL A 1 125 ? -14.007 40.643 70.528 1.00 39.70 105 VAL A N 1
ATOM 832 C CA . VAL A 1 125 ? -13.074 41.677 70.091 1.00 37.83 105 VAL A CA 1
ATOM 833 C C . VAL A 1 125 ? -13.281 42.031 68.623 1.00 36.71 105 VAL A C 1
ATOM 834 O O . VAL A 1 125 ? -13.351 43.203 68.263 1.00 37.44 105 VAL A O 1
ATOM 838 N N . ILE A 1 126 ? -13.376 41.017 67.770 1.00 36.83 106 ILE A N 1
ATOM 839 C CA . ILE A 1 126 ? -13.539 41.264 66.340 1.00 36.35 106 ILE A CA 1
ATOM 840 C C . ILE A 1 126 ? -14.900 41.896 66.067 1.00 37.99 106 ILE A C 1
ATOM 841 O O . ILE A 1 126 ? -15.027 42.803 65.238 1.00 39.43 106 ILE A O 1
ATOM 846 N N . GLU A 1 127 ? -15.907 41.423 66.790 1.00 36.77 107 GLU A N 1
ATOM 847 C CA . GLU A 1 127 ? -17.258 41.955 66.660 1.00 44.78 107 GLU A CA 1
ATOM 848 C C . GLU A 1 127 ? -17.284 43.456 66.934 1.00 47.63 107 GLU A C 1
ATOM 849 O O . GLU A 1 127 ? -17.790 44.235 66.118 1.00 48.94 107 GLU A O 1
ATOM 855 N N . ARG A 1 128 ? -16.726 43.869 68.068 1.00 44.00 108 ARG A N 1
ATOM 856 C CA . ARG A 1 128 ? -16.764 45.285 68.426 1.00 47.02 108 ARG A CA 1
ATOM 857 C C . ARG A 1 128 ? -15.758 46.145 67.662 1.00 43.93 108 ARG A C 1
ATOM 858 O O . ARG A 1 128 ? -16.007 47.318 67.420 1.00 43.36 108 ARG A O 1
ATOM 866 N N . LEU A 1 129 ? -14.620 45.576 67.279 1.00 45.54 109 LEU A N 1
ATOM 867 C CA . LEU A 1 129 ? -13.580 46.369 66.621 1.00 41.95 109 LEU A CA 1
ATOM 868 C C . LEU A 1 129 ? -13.807 46.515 65.117 1.00 41.35 109 LEU A C 1
ATOM 869 O O . LEU A 1 129 ? -13.449 47.533 64.532 1.00 41.47 109 LEU A O 1
ATOM 874 N N . ARG A 1 130 ? -14.381 45.495 64.484 1.00 45.68 110 ARG A N 1
ATOM 875 C CA . ARG A 1 130 ? -14.558 45.527 63.031 1.00 48.60 110 ARG A CA 1
ATOM 876 C C . ARG A 1 130 ? -13.230 45.817 62.325 1.00 43.13 110 ARG A C 1
ATOM 877 O O . ARG A 1 130 ? -13.127 46.751 61.523 1.00 43.86 110 ARG A O 1
ATOM 885 N N . PRO A 1 131 ? -12.199 45.015 62.617 1.00 38.82 111 PRO A N 1
ATOM 886 C CA . PRO A 1 131 ? -10.903 45.302 61.991 1.00 36.61 111 PRO A CA 1
ATOM 887 C C . PRO A 1 131 ? -10.949 45.145 60.470 1.00 35.93 111 PRO A C 1
ATOM 888 O O . PRO A 1 131 ? -11.696 44.311 59.949 1.00 37.21 111 PRO A O 1
ATOM 892 N N . ASP A 1 132 ? -10.150 45.942 59.769 1.00 33.59 112 ASP A N 1
ATOM 893 C CA . ASP A 1 132 ? -10.000 45.818 58.323 1.00 35.56 112 ASP A CA 1
ATOM 894 C C . ASP A 1 132 ? -9.045 44.693 57.961 1.00 35.32 112 ASP A C 1
ATOM 895 O O . ASP A 1 132 ? -9.115 44.138 56.863 1.00 33.81 112 ASP A O 1
ATOM 900 N N . LEU A 1 133 ? -8.145 44.365 58.880 1.00 34.25 113 LEU A N 1
ATOM 901 C CA . LEU A 1 133 ? -7.137 43.348 58.611 1.00 32.31 113 LEU A CA 1
ATOM 902 C C . LEU A 1 133 ? -6.717 42.696 59.915 1.00 33.77 113 LEU A C 1
ATOM 903 O O . LEU A 1 133 ? -6.648 43.362 60.954 1.00 32.84 113 LEU A O 1
ATOM 908 N N . VAL A 1 134 ? -6.468 41.390 59.867 1.00 32.19 114 VAL A N 1
ATOM 909 C CA . VAL A 1 134 ? -5.869 40.685 60.995 1.00 30.69 114 VAL A CA 1
ATOM 910 C C . VAL A 1 134 ? -4.461 40.218 60.612 1.00 29.67 114 VAL A C 1
ATOM 911 O O . VAL A 1 134 ? -4.265 39.639 59.550 1.00 29.99 114 VAL A O 1
ATOM 915 N N . VAL A 1 135 ? -3.487 40.505 61.469 1.00 29.76 115 VAL A N 1
ATOM 916 C CA . VAL A 1 135 ? -2.148 39.947 61.342 1.00 28.79 115 VAL A CA 1
ATOM 917 C C . VAL A 1 135 ? -1.991 38.847 62.400 1.00 29.87 115 VAL A C 1
ATOM 918 O O . VAL A 1 135 ? -1.857 39.120 63.596 1.00 28.56 115 VAL A O 1
ATOM 922 N N . GLN A 1 136 ? -2.037 37.600 61.940 1.00 27.95 116 GLN A N 1
ATOM 923 C CA . GLN A 1 136 ? -2.016 36.438 62.819 1.00 24.89 116 GLN A CA 1
ATOM 924 C C . GLN A 1 136 ? -0.608 35.856 62.906 1.00 24.69 116 GLN A C 1
ATOM 925 O O . GLN A 1 136 ? -0.064 35.399 61.901 1.00 26.79 116 GLN A O 1
ATOM 931 N N . GLU A 1 137 ? -0.027 35.853 64.102 1.00 26.92 117 GLU A N 1
ATOM 932 C CA . GLU A 1 137 ? 1.235 35.150 64.316 1.00 27.88 117 GLU A CA 1
ATOM 933 C C . GLU A 1 137 ? 1.057 33.663 63.992 1.00 2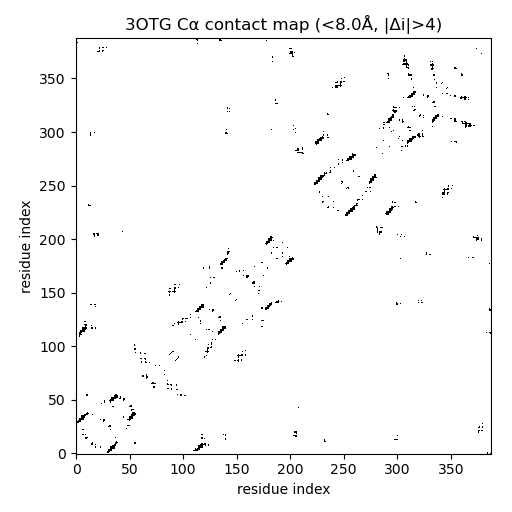8.32 117 GLU A C 1
ATOM 934 O O . GLU A 1 137 ? 0.047 33.062 64.376 1.00 26.88 117 GLU A O 1
ATOM 940 N N . ILE A 1 138 ? 2.029 33.082 63.287 1.00 26.58 118 ILE A N 1
ATOM 941 C CA . ILE A 1 138 ? 1.891 31.725 62.740 1.00 22.91 118 ILE A CA 1
ATOM 942 C C . ILE A 1 138 ? 1.349 30.664 63.717 1.00 25.51 118 ILE A C 1
ATOM 943 O O . ILE A 1 138 ? 0.433 29.915 63.367 1.00 28.38 118 ILE A O 1
ATOM 948 N N . SER A 1 139 ? 1.891 30.609 64.933 1.00 25.63 119 SER A N 1
ATOM 949 C CA . SER A 1 139 ? 1.469 29.600 65.916 1.00 28.00 119 SER A CA 1
ATOM 950 C C . SER A 1 139 ? 0.168 29.931 66.631 1.00 27.44 119 SER A C 1
ATOM 951 O O . SER A 1 139 ? -0.348 29.109 67.391 1.00 28.10 119 SER A O 1
ATOM 954 N N . ASN A 1 140 ? -0.373 31.126 66.396 1.00 24.99 120 ASN A N 1
ATOM 955 C CA . ASN A 1 140 ? -1.606 31.532 67.063 1.00 26.30 120 ASN A CA 1
ATOM 956 C C . ASN A 1 140 ? -2.818 31.147 66.214 1.00 27.21 120 ASN A C 1
ATOM 957 O O . ASN A 1 140 ? -3.565 32.014 65.751 1.00 26.61 120 ASN A O 1
ATOM 962 N N . TYR A 1 141 ? -3.004 29.843 66.012 1.00 27.17 121 TYR A N 1
ATOM 963 C CA . TYR A 1 141 ? -4.026 29.331 65.095 1.00 28.22 121 TYR A CA 1
ATOM 964 C C . TYR A 1 141 ? -5.438 29.825 65.400 1.00 28.67 121 TYR A C 1
ATOM 965 O O . TYR A 1 141 ? -6.238 30.041 64.486 1.00 29.31 121 TYR A O 1
ATOM 974 N N . GLY A 1 142 ? -5.742 30.000 66.682 1.00 27.44 122 GLY A N 1
ATOM 975 C CA . GLY A 1 142 ? -7.059 30.452 67.085 1.00 29.16 122 GLY A CA 1
ATOM 976 C C . GLY A 1 142 ? -7.431 31.787 66.481 1.00 30.45 122 GLY A C 1
ATOM 977 O O . GLY A 1 142 ? -8.596 32.032 66.152 1.00 31.56 122 GLY A O 1
ATOM 978 N N . ALA A 1 143 ? -6.446 32.665 66.332 1.00 27.63 123 ALA A N 1
ATOM 979 C CA . ALA A 1 143 ? -6.720 33.973 65.750 1.00 27.43 123 ALA A CA 1
ATOM 980 C C . ALA A 1 143 ? -7.049 33.848 64.264 1.00 30.39 123 ALA A C 1
ATOM 981 O O . ALA A 1 143 ? -7.913 34.557 63.760 1.00 31.99 123 ALA A O 1
ATOM 983 N N . GLY A 1 144 ? -6.364 32.943 63.565 1.00 29.72 124 GLY A N 1
ATOM 984 C CA . GLY A 1 144 ? -6.665 32.707 62.162 1.00 33.81 124 GLY A CA 1
ATOM 985 C C . GLY A 1 144 ? -8.066 32.148 61.965 1.00 32.49 124 GLY A C 1
ATOM 986 O O . GLY A 1 144 ? -8.785 32.533 61.037 1.00 33.85 124 GLY A O 1
ATOM 987 N N . LEU A 1 145 ? -8.460 31.230 62.841 1.00 30.50 125 LEU A N 1
ATOM 988 C CA . LEU A 1 145 ? -9.827 30.695 62.800 1.00 30.99 125 LEU A CA 1
ATOM 989 C C . LEU A 1 145 ? -10.854 31.772 63.112 1.00 30.27 125 LEU A C 1
ATOM 990 O O . LEU A 1 145 ? -11.905 31.845 62.475 1.00 33.43 125 LEU A O 1
ATOM 995 N N . ALA A 1 146 ? -10.565 32.613 64.095 1.00 28.84 126 ALA A N 1
ATOM 996 C CA . ALA A 1 146 ? -11.512 33.668 64.440 1.00 31.74 126 ALA A CA 1
ATOM 997 C C . ALA A 1 146 ? -11.700 34.633 63.267 1.00 33.38 126 ALA A C 1
ATOM 998 O O . ALA A 1 146 ? -12.815 35.082 63.000 1.00 30.92 126 ALA A O 1
ATOM 1000 N N . ALA A 1 147 ? -10.611 34.955 62.566 1.00 31.65 127 ALA A N 1
ATOM 1001 C CA . ALA A 1 147 ? -10.698 35.884 61.438 1.00 32.64 127 ALA A CA 1
ATOM 1002 C C . ALA A 1 147 ? -11.441 35.239 60.269 1.00 32.30 127 ALA A C 1
ATOM 1003 O O . ALA A 1 147 ? -12.215 35.894 59.569 1.00 32.70 127 ALA A O 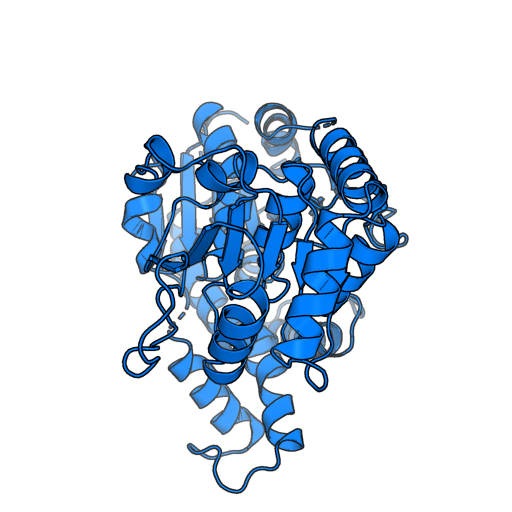1
ATOM 1005 N N . LEU A 1 148 ? -11.185 33.955 60.056 1.00 29.68 128 LEU A N 1
ATOM 1006 C CA . LEU A 1 148 ? -11.901 33.186 59.047 1.00 31.90 128 LEU A CA 1
ATOM 1007 C C . LEU A 1 148 ? -13.395 33.190 59.352 1.00 33.96 128 LEU A C 1
ATOM 1008 O O . LEU A 1 148 ? -14.221 33.452 58.483 1.00 37.46 128 LEU A O 1
ATOM 1013 N N . LYS A 1 149 ? -13.733 32.897 60.598 1.00 35.45 129 LYS A N 1
ATOM 1014 C CA . LYS A 1 149 ? -15.123 32.876 61.029 1.00 38.59 129 LYS A CA 1
ATOM 1015 C C . LYS A 1 149 ? -15.818 34.203 60.718 1.00 38.46 129 LYS A C 1
ATOM 1016 O O . LYS A 1 149 ? -16.944 34.215 60.222 1.00 38.52 129 LYS A O 1
ATOM 1022 N N . ALA A 1 150 ? -15.151 35.318 61.006 1.00 35.70 130 ALA A N 1
ATOM 1023 C CA . ALA A 1 150 ? -15.776 36.633 60.848 1.00 38.43 130 ALA A CA 1
ATOM 1024 C C . ALA A 1 150 ? -15.586 37.203 59.452 1.00 40.29 130 ALA A C 1
ATOM 1025 O O . ALA A 1 150 ? -16.036 38.307 59.161 1.00 40.77 130 ALA A O 1
ATOM 1027 N N . GLY A 1 151 ? -14.897 36.456 58.600 1.00 40.62 131 GLY A N 1
ATOM 1028 C CA . GLY A 1 151 ? -14.619 36.902 57.248 1.00 40.29 131 GLY A CA 1
ATOM 1029 C C . GLY A 1 151 ? -13.689 38.103 57.126 1.00 39.47 131 GLY A C 1
ATOM 1030 O O . GLY A 1 151 ? -13.809 38.872 56.183 1.00 39.58 131 GLY A O 1
ATOM 1031 N N . ILE A 1 152 ? -12.758 38.273 58.061 1.00 36.15 132 ILE A N 1
ATOM 1032 C CA . ILE A 1 152 ? -11.824 39.393 57.978 1.00 33.71 132 ILE A CA 1
ATOM 1033 C C . ILE A 1 152 ? -10.570 39.011 57.189 1.00 36.10 132 ILE A C 1
ATOM 1034 O O . ILE A 1 152 ? -9.953 37.970 57.461 1.00 34.45 132 ILE A O 1
ATOM 1039 N N . PRO A 1 153 ? -10.177 39.849 56.216 1.00 35.86 133 PRO A N 1
ATOM 1040 C CA . PRO A 1 153 ? -8.906 39.609 55.524 1.00 36.65 133 PRO A CA 1
ATOM 1041 C C . PRO A 1 153 ? -7.752 39.424 56.523 1.00 35.77 133 PRO A C 1
ATOM 1042 O O . PRO A 1 153 ? -7.635 40.179 57.495 1.00 31.71 133 PRO A O 1
ATOM 1046 N N . THR A 1 154 ? -6.910 38.425 56.277 1.00 32.82 134 THR A N 1
ATOM 1047 C CA . THR A 1 154 ? -5.887 38.052 57.245 1.00 33.74 134 THR A CA 1
ATOM 1048 C C . THR A 1 154 ? -4.571 37.781 56.547 1.00 31.16 134 THR A C 1
ATOM 1049 O O . THR A 1 154 ? -4.551 37.322 55.412 1.00 35.22 134 THR A O 1
ATOM 1053 N N . ILE A 1 155 ? -3.470 38.082 57.219 1.00 32.15 135 ILE A N 1
ATOM 1054 C CA . ILE A 1 155 ? -2.165 37.623 56.761 1.00 29.06 135 ILE A CA 1
ATOM 1055 C C . ILE A 1 155 ? -1.501 36.914 57.930 1.00 27.11 135 ILE A C 1
ATOM 1056 O O . ILE A 1 155 ? -1.828 37.176 59.080 1.00 31.00 135 ILE A O 1
ATOM 1061 N N . CYS A 1 156 ? -0.577 36.011 57.625 1.00 29.38 136 CYS A N 1
ATOM 1062 C CA . CYS A 1 156 ? 0.076 35.194 58.636 1.00 26.93 136 CYS A CA 1
ATOM 1063 C C . CYS A 1 156 ? 1.501 35.718 58.807 1.00 29.40 136 CYS A C 1
ATOM 1064 O O . CYS A 1 156 ? 2.193 35.920 57.822 1.00 30.81 136 CYS A O 1
ATOM 1067 N N . HIS A 1 157 ? 1.932 35.953 60.047 1.00 25.61 137 HIS A N 1
ATOM 1068 C CA . HIS A 1 157 ? 3.260 36.532 60.301 1.00 26.32 137 HIS A CA 1
ATOM 1069 C C . HIS A 1 157 ? 4.146 35.465 60.960 1.00 24.96 137 HIS A C 1
ATOM 1070 O O . HIS A 1 157 ? 3.850 35.006 62.062 1.00 25.99 137 HIS A O 1
ATOM 1077 N N . GLY A 1 158 ? 5.214 35.056 60.283 1.00 25.88 138 GLY A N 1
ATOM 1078 C CA . GLY A 1 158 ? 6.122 34.051 60.822 1.00 25.47 138 GLY A CA 1
ATOM 1079 C C . GLY A 1 158 ? 6.965 34.587 61.967 1.00 28.03 138 GLY A C 1
ATOM 1080 O O . GLY A 1 158 ? 7.034 35.805 62.191 1.00 26.12 138 GLY A O 1
ATOM 1081 N N . VAL A 1 159 ? 7.592 33.681 62.708 1.00 27.01 139 VAL A N 1
ATOM 1082 C CA . VAL A 1 159 ? 8.499 34.061 63.784 1.00 28.18 139 VAL A CA 1
ATOM 1083 C C . VAL A 1 159 ? 9.860 33.420 63.562 1.00 29.76 139 VAL A C 1
ATOM 1084 O O . VAL A 1 159 ? 10.842 33.749 64.237 1.00 29.05 139 VAL A O 1
ATOM 1088 N N . GLY A 1 160 ? 9.925 32.495 62.617 1.00 27.86 140 GLY A N 1
ATOM 1089 C CA . GLY A 1 160 ? 11.167 31.782 62.388 1.00 26.95 140 GLY A CA 1
ATOM 1090 C C . GLY A 1 160 ? 11.165 30.947 61.125 1.00 30.02 140 GLY A C 1
ATOM 1091 O O . GLY A 1 160 ? 10.547 31.307 60.127 1.00 30.31 140 GLY A O 1
ATOM 1092 N N . ARG A 1 161 ? 11.870 29.824 61.171 1.00 30.49 141 ARG A N 1
ATOM 1093 C CA . ARG A 1 161 ? 11.999 28.963 60.002 1.00 28.93 141 ARG A CA 1
ATOM 1094 C C . ARG A 1 161 ? 10.740 28.118 59.839 1.00 29.41 141 ARG A C 1
ATOM 1095 O O . ARG A 1 161 ? 10.084 27.778 60.818 1.00 28.54 141 ARG A O 1
ATOM 1103 N N . ASP A 1 162 ? 10.384 27.779 58.610 1.00 31.61 142 ASP A N 1
ATOM 1104 C CA . ASP A 1 162 ? 9.320 26.798 58.447 1.00 34.31 142 ASP A CA 1
ATOM 1105 C C . ASP A 1 162 ? 9.825 25.501 59.077 1.00 30.82 142 ASP A C 1
ATOM 1106 O O . ASP A 1 162 ? 10.997 25.166 58.944 1.00 35.43 142 ASP A O 1
ATOM 1111 N N . THR A 1 163 ? 8.955 24.788 59.777 1.00 29.99 143 THR A N 1
ATOM 1112 C CA . THR A 1 163 ? 9.353 23.563 60.474 1.00 33.25 143 THR A CA 1
ATOM 1113 C C . THR A 1 163 ? 8.476 22.386 60.081 1.00 30.87 143 THR A C 1
ATOM 1114 O O . THR A 1 163 ? 7.515 22.068 60.768 1.00 33.82 143 THR A O 1
ATOM 1118 N N . PRO A 1 164 ? 8.812 21.711 58.978 1.00 33.98 144 PRO A N 1
ATOM 1119 C CA . PRO A 1 164 ? 7.954 20.585 58.606 1.00 34.69 144 PRO A CA 1
ATOM 1120 C C . PRO A 1 164 ? 8.293 19.335 59.418 1.00 31.89 144 PRO A C 1
ATOM 1121 O O . PRO A 1 164 ? 8.727 18.349 58.847 1.00 35.15 144 PRO A O 1
ATOM 1125 N N . ASP A 1 165 ? 8.093 19.378 60.729 1.00 33.33 145 ASP A N 1
ATOM 1126 C CA . ASP A 1 165 ? 8.494 18.273 61.608 1.00 35.57 145 ASP A CA 1
ATOM 1127 C C . ASP A 1 165 ? 7.292 17.547 62.212 1.00 32.47 145 ASP A C 1
ATOM 1128 O O . ASP A 1 165 ? 6.163 17.983 62.048 1.00 33.00 145 ASP A O 1
ATOM 1133 N N . ASP A 1 166 ? 7.535 16.439 62.905 1.00 33.24 146 ASP A N 1
ATOM 1134 C CA . ASP A 1 166 ? 6.436 15.657 63.473 1.00 38.90 146 ASP A CA 1
ATOM 1135 C C . ASP A 1 166 ? 5.548 16.474 64.415 1.00 36.53 146 ASP A C 1
ATOM 1136 O O . ASP A 1 166 ? 4.318 16.400 64.354 1.00 34.63 146 ASP A O 1
ATOM 1141 N N . LEU A 1 167 ? 6.161 17.264 65.288 1.00 36.23 147 LEU A N 1
ATOM 1142 C CA . LEU A 1 167 ? 5.365 18.017 66.247 1.00 36.71 147 LEU A CA 1
ATOM 1143 C C . LEU A 1 167 ? 4.411 18.995 65.557 1.00 34.71 147 LEU A C 1
ATOM 1144 O O . LEU A 1 167 ? 3.245 19.124 65.949 1.00 32.76 147 LEU A O 1
ATOM 1149 N N . THR A 1 168 ? 4.904 19.700 64.544 1.00 31.29 148 THR A N 1
ATOM 1150 C CA . THR A 1 168 ? 4.065 20.653 63.824 1.00 30.17 148 THR A CA 1
ATOM 1151 C C . THR A 1 168 ? 2.918 19.950 63.079 1.00 30.71 148 THR A C 1
ATOM 1152 O O . THR A 1 168 ? 1.784 20.432 63.071 1.00 33.53 148 THR A O 1
ATOM 1156 N N . ARG A 1 169 ? 3.212 18.822 62.440 1.00 29.72 149 ARG A N 1
ATOM 1157 C CA . ARG A 1 169 ? 2.162 18.041 61.785 1.00 32.05 149 ARG A CA 1
ATOM 1158 C C . ARG A 1 169 ? 1.102 17.580 62.792 1.00 33.72 149 ARG A C 1
ATOM 1159 O O . ARG A 1 169 ? -0.094 17.592 62.491 1.00 35.13 149 ARG A O 1
ATOM 1167 N N . SER A 1 170 ? 1.538 17.183 63.987 1.00 31.89 150 SER A N 1
ATOM 1168 C CA . SER A 1 170 ? 0.592 16.785 65.035 1.00 36.37 150 SER A CA 1
ATOM 1169 C C . SER A 1 170 ? -0.276 17.964 65.488 1.00 34.38 150 SER A C 1
ATOM 1170 O O . SER A 1 170 ? -1.486 17.838 65.649 1.00 34.44 150 SER A O 1
ATOM 1173 N N . ILE A 1 171 ? 0.350 19.112 65.695 1.00 32.65 151 ILE A N 1
ATOM 1174 C CA . ILE A 1 171 ? -0.381 20.304 66.083 1.00 31.07 151 ILE A CA 1
ATOM 1175 C C . ILE A 1 171 ? -1.422 20.659 65.018 1.00 30.78 151 ILE A C 1
ATOM 1176 O O . ILE A 1 171 ? -2.555 21.027 65.325 1.00 32.12 151 ILE A O 1
ATOM 1181 N N . GLU A 1 172 ? -1.029 20.550 63.759 1.00 28.74 152 GLU A N 1
ATOM 1182 C CA . GLU A 1 172 ? -1.902 20.934 62.654 1.00 32.14 152 GLU A CA 1
ATOM 1183 C C . GLU A 1 172 ? -3.098 19.996 62.528 1.00 34.55 152 GLU A C 1
ATOM 1184 O O . GLU A 1 172 ? -4.187 20.417 62.135 1.00 33.35 152 GLU A O 1
ATOM 1190 N N . GLU A 1 173 ? -2.890 18.727 62.862 1.00 32.98 153 GLU A N 1
ATOM 1191 C CA . GLU A 1 173 ? -3.982 17.759 62.893 1.00 37.70 153 GLU A CA 1
ATOM 1192 C C . GLU A 1 173 ? -5.012 18.16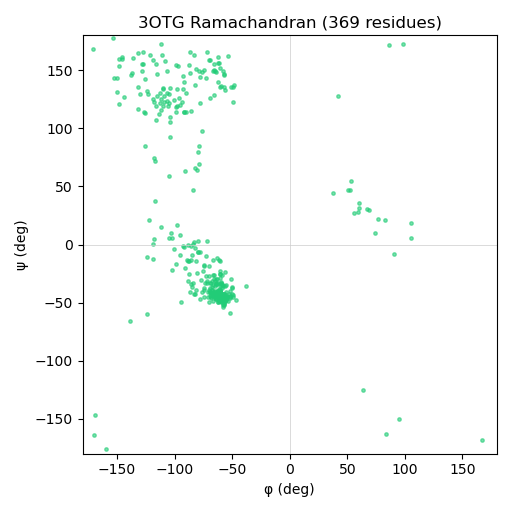9 63.954 1.00 34.95 153 GLU A C 1
ATOM 1193 O O . GLU A 1 173 ? -6.214 18.138 63.708 1.00 34.12 153 GLU A O 1
ATOM 1199 N N . GLU A 1 174 ? -4.541 18.580 65.126 1.00 34.10 154 GLU A N 1
ATOM 1200 C CA . GLU A 1 174 ? -5.441 19.097 66.159 1.00 34.11 154 GLU A CA 1
ATOM 1201 C C . GLU A 1 174 ? -6.190 20.344 65.676 1.00 33.34 154 GLU A C 1
ATOM 1202 O O . GLU A 1 174 ? -7.395 20.480 65.898 1.00 33.68 154 GLU A O 1
ATOM 1208 N N . VAL A 1 175 ? -5.484 21.237 64.989 1.00 30.04 155 VAL A N 1
ATOM 1209 C CA . VAL A 1 175 ? -6.111 22.443 64.454 1.00 27.21 155 VAL A CA 1
ATOM 1210 C C . VAL A 1 175 ? -7.234 22.121 63.462 1.00 28.87 155 VAL A C 1
ATOM 1211 O O . VAL A 1 175 ? -8.323 22.704 63.534 1.00 31.00 155 VAL A O 1
ATOM 1215 N N . ARG A 1 176 ? -6.976 21.199 62.537 1.00 30.96 156 ARG A N 1
ATOM 1216 C CA . ARG A 1 176 ? -8.003 20.772 61.588 1.00 33.41 156 ARG A CA 1
ATOM 1217 C C . ARG A 1 176 ? -9.200 20.162 62.317 1.00 33.95 156 ARG A C 1
ATOM 1218 O O . ARG A 1 176 ? -10.353 20.396 61.938 1.00 36.96 156 ARG A O 1
ATOM 1226 N N . GLY A 1 177 ? -8.926 19.360 63.344 1.00 32.71 157 GLY A N 1
ATOM 1227 C CA . GLY A 1 177 ? -9.985 18.777 64.158 1.00 33.69 157 GLY A CA 1
ATOM 1228 C C . GLY A 1 177 ? -10.821 19.867 64.810 1.00 35.28 157 GLY A C 1
ATOM 1229 O O . GLY A 1 177 ? -12.055 19.829 64.781 1.00 35.70 157 GLY A O 1
ATOM 1230 N N . LEU A 1 178 ? -10.143 20.855 65.387 1.00 33.11 158 LEU A N 1
ATOM 1231 C CA . LEU A 1 178 ? -10.831 21.985 65.997 1.00 30.25 158 LEU A CA 1
ATOM 1232 C C . LEU A 1 178 ? -11.675 22.761 64.983 1.00 32.57 158 LEU A C 1
ATOM 1233 O O . LEU A 1 178 ? -12.844 23.052 65.235 1.00 35.65 158 LEU A O 1
ATOM 1238 N N . ALA A 1 179 ? -11.088 23.093 63.837 1.00 29.35 159 ALA A N 1
ATOM 1239 C CA . ALA A 1 179 ? -11.818 23.845 62.823 1.00 30.80 159 ALA A CA 1
ATOM 1240 C C . ALA A 1 179 ? -13.105 23.117 62.441 1.00 38.66 159 ALA A C 1
ATOM 1241 O O . ALA A 1 179 ? -14.161 23.731 62.294 1.00 42.33 159 ALA A O 1
ATOM 1243 N N . GLN A 1 180 ? -13.013 21.802 62.285 1.00 39.64 160 GLN A N 1
ATOM 1244 C CA . GLN A 1 180 ? -14.172 21.002 61.930 1.00 44.21 160 GLN A CA 1
ATOM 1245 C C . GLN A 1 180 ? -15.255 21.127 63.014 1.00 43.49 160 GLN A C 1
ATOM 1246 O O . GLN A 1 180 ? -16.436 21.282 62.709 1.00 43.93 160 GLN A O 1
ATOM 1252 N N . ARG A 1 181 ? -14.855 21.071 64.277 1.00 40.95 161 ARG A N 1
ATOM 1253 C CA . ARG A 1 181 ? -15.815 21.214 65.369 1.00 44.50 161 ARG A CA 1
ATOM 1254 C C . ARG A 1 181 ? -16.422 22.611 65.408 1.00 44.87 161 ARG A C 1
ATOM 1255 O O . ARG A 1 181 ? -17.552 22.780 65.849 1.00 45.97 161 ARG A O 1
ATOM 1263 N N . LEU A 1 182 ? -15.675 23.616 64.960 1.00 42.99 162 LEU A N 1
ATOM 1264 C CA . LEU A 1 182 ? -16.199 24.977 64.936 1.00 41.34 162 LEU A CA 1
ATOM 1265 C C . LEU A 1 182 ? -17.023 25.253 63.678 1.00 44.64 162 LEU A C 1
ATOM 1266 O O . LEU A 1 182 ? -17.519 26.366 63.496 1.00 45.46 162 LEU A O 1
ATOM 1271 N N . GLY A 1 183 ? -17.149 24.251 62.805 1.00 44.34 163 GLY A N 1
ATOM 1272 C CA . GLY A 1 183 ? -17.920 24.393 61.580 1.00 45.27 163 GLY A CA 1
ATOM 1273 C C . GLY A 1 183 ? -17.176 25.179 60.510 1.00 46.65 163 GLY A C 1
ATOM 1274 O O . GLY A 1 183 ? -17.776 25.740 59.590 1.00 47.63 163 GLY A O 1
ATOM 1275 N N . LEU A 1 184 ? -15.856 25.218 60.631 1.00 42.22 164 LEU A N 1
ATOM 1276 C CA . LEU A 1 184 ? -15.029 25.938 59.683 1.00 45.67 164 LEU A CA 1
ATOM 1277 C C . LEU A 1 184 ? -14.312 24.935 58.776 1.00 55.52 164 LEU A C 1
ATOM 1278 O O . LEU A 1 184 ? -13.558 24.084 59.234 1.00 61.14 164 LEU A O 1
ATOM 1283 N N . ASP A 1 185 ? -14.571 25.026 57.483 1.00 61.22 165 ASP A N 1
ATOM 1284 C CA . ASP A 1 185 ? -14.005 24.084 56.527 1.00 69.21 165 ASP A CA 1
ATOM 1285 C C . ASP A 1 185 ? -12.550 24.422 56.216 1.00 62.39 165 ASP A C 1
ATOM 1286 O O . ASP A 1 185 ? -12.256 25.533 55.771 1.00 65.00 165 ASP A O 1
ATOM 1291 N N . LEU A 1 186 ? -11.638 23.484 56.466 1.00 56.15 166 LEU A N 1
ATOM 1292 C CA . LEU A 1 186 ? -10.244 23.658 56.034 1.00 52.15 166 LEU A CA 1
ATOM 1293 C C . LEU A 1 186 ? -9.846 22.619 54.990 1.00 56.36 166 LEU A C 1
ATOM 1294 O O . LEU A 1 186 ? -10.300 21.479 55.043 1.00 55.29 166 LEU A O 1
ATOM 1299 N N . PRO A 1 187 ? -8.975 23.007 54.045 1.00 50.48 167 PRO A N 1
ATOM 1300 C CA . PRO A 1 187 ? -8.500 22.029 53.064 1.00 49.76 167 PRO A CA 1
ATOM 1301 C C . PRO A 1 187 ? -7.751 20.916 53.766 1.00 48.72 167 PRO A C 1
ATOM 1302 O O . PRO A 1 187 ? -7.253 21.106 54.875 1.00 46.49 167 PRO A O 1
ATOM 1306 N N . PRO A 1 188 ? -7.684 19.744 53.140 1.00 52.74 168 PRO A N 1
ATOM 1307 C CA . PRO A 1 188 ? -6.790 18.735 53.698 1.00 56.51 168 PRO A CA 1
ATOM 1308 C C . PRO A 1 188 ? -5.357 19.199 53.490 1.00 58.39 168 PRO A C 1
ATOM 1309 O O . PRO A 1 188 ? -5.091 20.047 52.629 1.00 60.80 168 PRO A O 1
ATOM 1313 N N . GLY A 1 189 ? -4.441 18.668 54.283 1.00 54.46 169 GLY A N 1
ATOM 1314 C CA . GLY A 1 189 ? -3.043 19.014 54.129 1.00 51.32 169 GLY A CA 1
ATOM 1315 C C . GLY A 1 189 ? -2.608 20.091 55.096 1.00 46.55 169 GLY A C 1
ATOM 1316 O O . GLY A 1 189 ? -3.366 20.488 55.987 1.00 45.49 169 GLY A O 1
ATOM 1317 N N A ARG A 1 190 ? -1.384 20.573 54.906 0.46 43.17 170 ARG A N 1
ATOM 1318 N N B ARG A 1 190 ? -1.376 20.563 54.931 0.54 43.10 170 ARG A N 1
ATOM 1319 C CA A ARG A 1 190 ? -0.785 21.579 55.772 0.46 41.11 170 ARG A CA 1
ATOM 1320 C CA B ARG A 1 190 ? -0.800 21.511 55.873 0.54 41.06 170 ARG A CA 1
ATOM 1321 C C A ARG A 1 190 ? -1.755 22.712 56.112 0.46 38.74 170 ARG A C 1
ATOM 1322 C C B ARG A 1 190 ? -1.711 22.714 56.111 0.54 38.92 170 ARG A C 1
ATOM 1323 O O A ARG A 1 190 ? -2.630 23.052 55.315 0.46 38.10 170 ARG A O 1
ATOM 1324 O O B ARG A 1 190 ? -2.502 23.099 55.247 0.54 38.07 170 ARG A O 1
ATOM 1339 N N . ILE A 1 191 ? -1.604 23.296 57.298 1.00 38.07 171 ILE A N 1
ATOM 1340 C CA . ILE A 1 191 ? -2.388 24.477 57.641 1.00 35.38 171 ILE A CA 1
ATOM 1341 C C . ILE A 1 191 ? -1.960 25.641 56.737 1.00 32.52 171 ILE A C 1
ATOM 1342 O O . ILE A 1 191 ? -2.801 26.408 56.265 1.00 30.24 171 ILE A O 1
ATOM 1347 N N . ASP A 1 192 ? -0.651 25.768 56.513 1.00 33.71 172 ASP A N 1
ATOM 1348 C CA . ASP A 1 192 ? -0.113 26.729 55.544 1.00 34.39 172 ASP A CA 1
ATOM 1349 C C . ASP A 1 192 ? -0.666 28.138 55.748 1.00 32.83 172 ASP A C 1
ATOM 1350 O O . ASP A 1 192 ? -1.113 28.773 54.793 1.00 32.29 172 ASP A O 1
ATOM 1355 N N . GLY A 1 193 ? -0.666 28.609 56.992 1.00 34.36 173 GLY A N 1
ATOM 1356 C CA . GLY A 1 193 ? -1.153 29.945 57.302 1.00 32.19 173 GLY A CA 1
ATOM 1357 C C . GLY A 1 193 ? -2.585 30.189 56.840 1.00 33.33 173 GLY A C 1
ATOM 1358 O O . GLY A 1 193 ? -2.971 31.328 56.556 1.00 31.65 173 GLY A O 1
ATOM 1359 N N . PHE A 1 194 ? -3.368 29.115 56.752 1.00 31.79 174 PHE A N 1
ATOM 1360 C CA . PHE A 1 194 ? -4.752 29.195 56.274 1.00 34.11 174 PHE A CA 1
ATOM 1361 C C . PHE A 1 194 ? -4.853 29.747 54.855 1.00 34.92 174 PHE A C 1
ATOM 1362 O O . PHE A 1 194 ? -5.856 30.353 54.484 1.00 35.10 174 PHE A O 1
ATOM 1370 N N . GLY A 1 195 ? -3.807 29.532 54.065 1.00 36.14 175 GLY A N 1
ATOM 1371 C CA . GLY A 1 195 ? -3.808 29.936 52.672 1.00 34.41 175 GLY A CA 1
ATOM 1372 C C . GLY A 1 195 ? -3.663 31.430 52.460 1.00 32.87 175 GLY A C 1
ATOM 1373 O O . GLY A 1 195 ? -3.822 31.916 51.344 1.00 35.62 175 GLY A O 1
ATOM 1374 N N . ASN A 1 196 ? -3.350 32.160 53.525 1.00 31.34 176 ASN A N 1
ATOM 1375 C CA . ASN A 1 196 ? -3.258 33.613 53.447 1.00 32.96 176 ASN A CA 1
ATOM 1376 C C . ASN A 1 196 ? -1.866 34.089 53.011 1.00 33.97 176 ASN A C 1
ATOM 1377 O O . ASN A 1 196 ? -0.910 33.309 53.023 1.00 30.23 176 ASN A O 1
ATOM 1382 N N . PRO A 1 197 ? -1.749 35.370 52.617 1.00 32.55 177 PRO A N 1
ATOM 1383 C CA . PRO A 1 197 ? -0.399 35.890 52.377 1.00 32.38 177 PRO A CA 1
ATOM 1384 C C . PRO A 1 197 ? 0.419 35.705 53.656 1.00 31.20 177 PRO A C 1
ATOM 1385 O O . PRO A 1 197 ? -0.133 35.774 54.762 1.00 29.53 177 PRO A O 1
ATOM 1389 N N . PHE A 1 198 ? 1.712 35.442 53.504 1.00 28.77 178 PHE A N 1
ATOM 1390 C CA . PHE A 1 198 ? 2.564 35.113 54.635 1.00 26.87 178 PHE A CA 1
ATOM 1391 C C . PHE A 1 198 ? 3.742 36.072 54.678 1.00 28.57 178 PHE A C 1
ATOM 1392 O O . PHE A 1 198 ? 4.397 36.312 53.655 1.00 30.76 178 PHE A O 1
ATOM 1400 N N . ILE A 1 199 ? 4.008 36.618 55.860 1.00 27.21 179 ILE A N 1
ATOM 1401 C CA . ILE A 1 199 ? 5.136 37.508 56.064 1.00 26.92 179 ILE A CA 1
ATOM 1402 C C . ILE A 1 199 ? 6.258 36.674 56.675 1.00 28.61 179 ILE A C 1
ATOM 1403 O O . ILE A 1 199 ? 6.125 36.198 57.807 1.00 26.67 179 ILE A O 1
ATOM 1408 N N . ASP A 1 200 ? 7.356 36.504 55.940 1.00 25.48 180 ASP A N 1
ATOM 1409 C CA . ASP A 1 200 ? 8.417 35.578 56.334 1.00 29.07 180 ASP A CA 1
ATOM 1410 C C . ASP A 1 200 ? 9.660 36.366 56.742 1.00 31.43 180 ASP A C 1
ATOM 1411 O O . ASP A 1 200 ? 10.236 37.108 55.933 1.00 31.24 180 ASP A O 1
ATOM 1416 N N . ILE A 1 201 ? 10.073 36.205 57.995 1.00 27.32 181 ILE A N 1
ATOM 1417 C CA . ILE A 1 201 ? 11.223 36.942 58.512 1.00 23.68 181 ILE A CA 1
ATOM 1418 C C . ILE A 1 201 ? 12.482 36.112 58.587 1.00 25.85 181 ILE A C 1
ATOM 1419 O O . ILE A 1 201 ? 13.490 36.575 59.110 1.00 25.15 181 ILE A O 1
ATOM 1424 N N . PHE A 1 202 ? 12.439 34.881 58.088 1.00 25.80 182 PHE A N 1
ATOM 1425 C CA . PHE A 1 202 ? 13.657 34.058 58.099 1.00 26.42 182 PHE A CA 1
ATOM 1426 C C . PHE A 1 202 ? 14.572 34.389 56.907 1.00 29.82 182 PHE A C 1
ATOM 1427 O O . PHE A 1 202 ? 14.093 34.596 55.785 1.00 31.21 182 PHE A O 1
ATOM 1435 N N . PRO A 1 203 ? 15.895 34.479 57.144 1.00 30.94 183 PRO A N 1
ATOM 1436 C CA . PRO A 1 203 ? 16.796 34.710 56.008 1.00 32.92 183 PRO A CA 1
ATOM 1437 C C . PRO A 1 203 ? 16.477 33.728 54.875 1.00 33.07 183 PRO A C 1
ATOM 1438 O O . PRO A 1 203 ? 16.478 32.519 55.115 1.00 31.32 183 PRO A O 1
ATOM 1442 N N . PRO A 1 204 ? 16.164 34.243 53.673 1.00 32.84 184 PRO A N 1
ATOM 1443 C CA . PRO A 1 204 ? 15.708 33.376 52.584 1.00 34.78 184 PRO A CA 1
ATOM 1444 C C . PRO A 1 204 ? 16.638 32.199 52.285 1.00 36.05 184 PRO A C 1
ATOM 1445 O O . PRO A 1 204 ? 16.132 31.097 52.120 1.00 34.24 184 PRO A O 1
ATOM 1449 N N . SER A 1 205 ? 17.954 32.405 52.265 1.00 37.04 185 SER A N 1
ATOM 1450 C CA . SER A 1 205 ? 18.880 31.310 51.966 1.00 39.88 185 SER A CA 1
ATOM 1451 C C . SER A 1 205 ? 18.784 30.154 52.959 1.00 37.32 185 SER A C 1
ATOM 1452 O O . SER A 1 205 ? 19.102 29.016 52.618 1.00 37.78 185 SER A O 1
ATOM 1455 N N . LEU A 1 206 ? 18.339 30.446 54.180 1.00 32.31 186 LEU A N 1
ATOM 1456 C CA . LEU A 1 206 ? 18.278 29.446 55.243 1.00 30.64 186 LEU A CA 1
ATOM 1457 C C . LEU A 1 206 ? 16.873 28.873 55.448 1.00 32.99 186 LEU A C 1
ATOM 1458 O O . LEU A 1 206 ? 16.669 27.965 56.260 1.00 33.95 186 LEU A O 1
ATOM 1463 N N . GLN A 1 207 ? 15.909 29.402 54.704 1.00 33.12 187 GLN A N 1
ATOM 1464 C CA . GLN A 1 207 ? 14.524 28.952 54.791 1.00 32.16 187 GLN A CA 1
ATOM 1465 C C . GLN A 1 207 ? 14.361 27.618 54.071 1.00 33.16 187 GLN A C 1
ATOM 1466 O O . GLN A 1 207 ? 15.065 27.359 53.104 1.00 35.72 187 GLN A O 1
ATOM 1472 N N . GLU A 1 208 ? 13.455 26.759 54.529 1.00 31.73 188 GLU A N 1
ATOM 1473 C CA . GLU A 1 208 ? 13.134 25.564 53.744 1.00 35.16 188 GLU A CA 1
ATOM 1474 C C . GLU A 1 208 ? 12.850 25.979 52.298 1.00 38.99 188 GLU A C 1
ATOM 1475 O O . GLU A 1 208 ? 12.132 26.956 52.057 1.00 35.41 188 GLU A O 1
ATOM 1481 N N . PRO A 1 20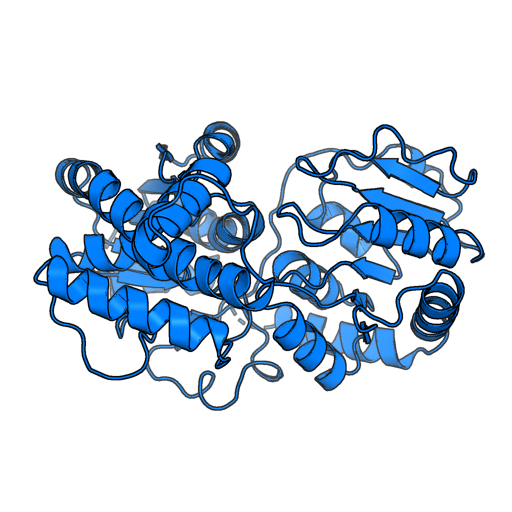9 ? 13.404 25.231 51.325 1.00 39.98 189 PRO A N 1
ATOM 1482 C CA . PRO A 1 209 ? 13.224 25.553 49.905 1.00 38.03 189 PRO A CA 1
ATOM 1483 C C . PRO A 1 209 ? 11.759 25.529 49.472 1.00 37.32 189 PRO A C 1
ATOM 1484 O O . PRO A 1 209 ? 11.361 26.384 48.691 1.00 37.92 189 PRO A O 1
ATOM 1488 N N . GLU A 1 210 ? 10.980 24.561 49.946 1.00 38.16 190 GLU A N 1
ATOM 1489 C CA . GLU A 1 210 ? 9.564 24.484 49.564 1.00 38.97 190 GLU A CA 1
ATOM 1490 C C . GLU A 1 210 ? 8.781 25.691 50.068 1.00 35.47 190 GLU A C 1
ATOM 1491 O O . GLU A 1 210 ? 7.979 26.270 49.340 1.00 36.30 190 GLU A O 1
ATOM 1497 N N . PHE A 1 211 ? 9.007 26.070 51.318 1.00 33.06 191 PHE A N 1
ATOM 1498 C CA . PHE A 1 211 ? 8.305 27.224 51.862 1.00 32.44 191 PHE A CA 1
ATOM 1499 C C . PHE A 1 211 ? 8.732 28.506 51.157 1.00 35.04 191 PHE A C 1
ATOM 1500 O O . PHE A 1 211 ? 7.911 29.379 50.888 1.00 35.69 191 PHE A O 1
ATOM 1508 N N A ARG A 1 212 ? 10.019 28.602 50.846 0.59 34.95 192 ARG A N 1
ATOM 1509 N N B ARG A 1 212 ? 10.024 28.620 50.860 0.41 35.00 192 ARG A N 1
ATOM 1510 C CA A ARG A 1 212 ? 10.561 29.777 50.187 0.59 35.94 192 ARG A CA 1
ATOM 1511 C CA B ARG A 1 212 ? 10.543 29.797 50.174 0.41 36.01 192 ARG A CA 1
ATOM 1512 C C A ARG A 1 212 ? 9.885 30.009 48.837 0.59 38.42 192 ARG A C 1
ATOM 1513 C C B ARG A 1 212 ? 9.796 30.018 48.868 0.41 38.27 192 ARG A C 1
ATOM 1514 O O A ARG A 1 212 ? 9.741 31.149 48.402 0.59 39.10 192 ARG A O 1
ATOM 1515 O O B ARG A 1 212 ? 9.515 31.154 48.492 0.41 38.85 192 ARG A O 1
ATOM 1530 N N . ALA A 1 213 ? 9.467 28.925 48.183 1.00 38.60 193 ALA A N 1
ATOM 1531 C CA . ALA A 1 213 ? 8.778 29.015 46.898 1.00 40.27 193 ALA A CA 1
ATOM 1532 C C . ALA A 1 213 ? 7.252 29.167 47.003 1.00 41.43 193 ALA A C 1
ATOM 1533 O O . ALA A 1 213 ? 6.565 29.190 45.986 1.00 42.85 193 ALA A O 1
ATOM 1535 N N . ARG A 1 214 ? 6.727 29.264 48.219 1.00 38.07 194 ARG A N 1
ATOM 1536 C CA . ARG A 1 214 ? 5.282 29.407 48.417 1.00 39.13 194 ARG A CA 1
ATOM 1537 C C . ARG A 1 214 ? 4.696 30.667 47.759 1.00 37.99 194 ARG A C 1
ATOM 1538 O O . ARG A 1 214 ? 5.259 31.750 47.877 1.00 38.59 194 ARG A O 1
ATOM 1546 N N . PRO A 1 215 ? 3.549 30.535 47.076 1.00 38.12 195 PRO A N 1
ATOM 1547 C CA . PRO A 1 215 ? 2.863 31.735 46.577 1.00 37.77 195 PRO A CA 1
ATOM 1548 C C . PRO A 1 215 ? 2.458 32.673 47.712 1.00 36.80 195 PRO A C 1
ATOM 1549 O O . PRO A 1 215 ? 2.216 32.232 48.843 1.00 37.10 195 PRO A O 1
ATOM 1553 N N . ARG A 1 216 ? 2.383 33.962 47.395 1.00 37.19 196 ARG A N 1
ATOM 1554 C CA . ARG A 1 216 ? 1.898 34.977 48.322 1.00 37.00 196 ARG A CA 1
ATOM 1555 C C . ARG A 1 216 ? 2.730 35.067 49.593 1.00 34.91 196 ARG A C 1
ATOM 1556 O O . ARG A 1 216 ? 2.210 35.332 50.672 1.00 33.87 196 ARG A O 1
ATOM 1564 N N . ARG A 1 217 ? 4.034 34.867 49.436 1.00 34.60 197 ARG A N 1
ATOM 1565 C CA . ARG A 1 217 ? 4.987 34.976 50.526 1.00 31.84 197 ARG A CA 1
ATOM 1566 C C . ARG A 1 217 ? 5.747 36.295 50.404 1.00 32.68 197 ARG A C 1
ATOM 1567 O O . ARG A 1 217 ? 6.186 36.660 49.325 1.00 34.73 197 ARG A O 1
ATOM 1575 N N . HIS A 1 218 ? 5.906 37.011 51.507 1.00 30.72 198 HIS A N 1
ATOM 1576 C CA . HIS A 1 218 ? 6.579 38.298 51.452 1.00 33.39 198 HIS A CA 1
ATOM 1577 C C . HIS A 1 218 ? 7.667 38.388 52.510 1.00 33.35 198 HIS A C 1
ATOM 1578 O O . HIS A 1 218 ? 7.429 38.096 53.685 1.00 29.83 198 HIS A O 1
ATOM 1585 N N . GLU A 1 219 ? 8.866 38.774 52.088 1.00 31.42 199 GLU A N 1
ATOM 1586 C CA . GLU A 1 219 ? 9.998 38.886 53.013 1.00 31.12 199 GLU A CA 1
ATOM 1587 C C . GLU A 1 219 ? 9.852 40.095 53.916 1.00 33.36 199 GLU A C 1
ATOM 1588 O O . GLU A 1 219 ? 9.351 41.150 53.495 1.00 33.30 199 GLU A O 1
ATOM 1594 N N . LEU A 1 220 ? 10.274 39.938 55.164 1.00 31.77 200 LEU A N 1
ATOM 1595 C CA . LEU A 1 220 ? 10.349 41.050 56.104 1.00 30.69 200 LEU A CA 1
ATOM 1596 C C . LEU A 1 220 ? 11.567 40.859 57.002 1.00 33.79 200 LEU A C 1
ATOM 1597 O O . LEU A 1 220 ? 11.751 39.796 57.594 1.00 33.74 200 LEU A O 1
ATOM 1602 N N . ARG A 1 221 ? 12.417 41.882 57.076 1.00 34.96 201 ARG A N 1
ATOM 1603 C CA . ARG A 1 221 ? 13.630 41.812 57.880 1.00 33.77 201 ARG A CA 1
ATOM 1604 C C . ARG A 1 221 ? 13.265 41.465 59.319 1.00 30.64 201 ARG A C 1
ATOM 1605 O O . ARG A 1 221 ? 12.340 42.045 59.872 1.00 28.78 201 ARG A O 1
ATOM 1613 N N . PRO A 1 222 ? 13.978 40.506 59.930 1.00 28.85 202 PRO A N 1
ATOM 1614 C CA . PRO A 1 222 ? 13.654 40.184 61.333 1.00 30.14 202 PRO A CA 1
ATOM 1615 C C . PRO A 1 222 ? 14.266 41.194 62.306 1.00 34.09 202 PRO A C 1
ATOM 1616 O O . PRO A 1 222 ? 15.302 40.936 62.931 1.00 34.73 202 PRO A O 1
ATOM 1620 N N . VAL A 1 223 ? 13.608 42.339 62.432 1.00 34.03 203 VAL A N 1
ATOM 1621 C CA . VAL A 1 223 ? 14.058 43.410 63.312 1.00 35.37 203 VAL A CA 1
ATOM 1622 C C . VAL A 1 223 ? 13.892 42.994 64.765 1.00 34.26 203 VAL A C 1
ATOM 1623 O O . VAL A 1 223 ? 12.807 42.574 65.180 1.00 33.29 203 VAL A O 1
ATOM 1627 N N . PRO A 1 224 ? 14.974 43.083 65.541 1.00 34.26 204 PRO A N 1
ATOM 1628 C CA . PRO A 1 224 ? 14.912 42.700 66.958 1.00 38.70 204 PRO A CA 1
ATOM 1629 C C . PRO A 1 224 ? 14.160 43.765 67.753 1.00 41.10 204 PRO A C 1
ATOM 1630 O O . PRO A 1 224 ? 14.081 44.908 67.315 1.00 42.36 204 PRO A O 1
ATOM 1634 N N A PHE A 1 225 ? 13.537 43.390 68.863 0.52 40.35 205 PHE A N 1
ATOM 1635 N N B PHE A 1 225 ? 13.682 43.396 68.940 0.48 40.36 205 PHE A N 1
ATOM 1636 C CA A PHE A 1 225 ? 12.668 44.341 69.547 0.52 41.80 205 PHE A CA 1
ATOM 1637 C CA B PHE A 1 225 ? 12.927 44.304 69.801 0.48 41.79 205 PHE A CA 1
ATOM 1638 C C A PHE A 1 225 ? 13.463 45.447 70.219 0.52 43.92 205 PHE A C 1
ATOM 1639 C C B PHE A 1 225 ? 13.345 44.156 71.265 0.48 42.58 205 PHE A C 1
ATOM 1640 O O A PHE A 1 225 ? 14.258 45.191 71.117 0.52 44.37 205 PHE A O 1
ATOM 1641 O O B PHE A 1 225 ? 13.546 43.040 71.746 0.48 38.45 205 PHE A O 1
ATOM 1656 N N A ALA A 1 226 ? 13.241 46.682 69.784 0.52 49.37 206 ALA A N 1
ATOM 1657 N N B ALA A 1 226 ? 13.460 45.277 71.975 0.48 45.60 206 ALA A N 1
ATOM 1658 C CA A ALA A 1 226 ? 13.965 47.817 70.342 0.52 53.77 206 ALA A CA 1
ATOM 1659 C CA B ALA A 1 226 ? 13.829 45.257 73.392 0.48 49.75 206 ALA A CA 1
ATOM 1660 C C A ALA A 1 226 ? 13.294 48.338 71.602 0.52 55.72 206 ALA A C 1
ATOM 1661 C C B ALA A 1 226 ? 12.997 46.219 74.239 0.48 55.66 206 ALA A C 1
ATOM 1662 O O A ALA A 1 226 ? 12.235 48.956 71.539 0.52 60.62 206 ALA A O 1
ATOM 1663 O O B ALA A 1 226 ? 12.745 47.359 73.847 0.48 56.03 206 ALA A O 1
ATOM 1666 N N A GLU A 1 227 ? 13.920 48.083 72.745 0.52 56.51 207 GLU A N 1
ATOM 1667 N N B GLU A 1 227 ? 12.574 45.740 75.404 0.48 59.79 207 GLU A N 1
ATOM 1668 C CA A GLU A 1 227 ? 13.426 48.573 74.024 0.52 58.51 207 GLU A CA 1
ATOM 1669 C CA B GLU A 1 227 ? 11.849 46.558 76.371 0.48 62.23 207 GLU A CA 1
ATOM 1670 C C A GLU A 1 227 ? 14.428 49.589 74.565 0.52 60.14 207 GLU A C 1
ATOM 1671 C C B GLU A 1 227 ? 12.764 47.649 76.916 0.48 59.25 207 GLU A C 1
ATOM 1672 O O A GLU A 1 227 ? 15.641 49.377 74.482 0.52 62.09 207 GLU A O 1
ATOM 1673 O O B GLU A 1 227 ? 13.968 47.443 77.048 0.48 52.90 207 GLU A O 1
ATOM 1684 N N A GLN A 1 228 ? 13.924 50.693 75.109 0.52 59.07 208 GLN A N 1
ATOM 1685 N N B GLN A 1 228 ? 12.194 48.810 77.218 0.48 59.73 208 GLN A N 1
ATOM 1686 C CA A GLN A 1 228 ? 14.784 51.796 75.537 0.52 61.15 208 GLN A CA 1
ATOM 1687 C CA B GLN A 1 228 ? 12.977 49.913 77.752 0.48 60.98 208 GLN A CA 1
ATOM 1688 C C A GLN A 1 228 ? 15.453 51.572 76.891 0.52 59.17 208 GLN A C 1
ATOM 1689 C C B GLN A 1 228 ? 13.769 49.461 78.967 0.48 61.29 208 GLN A C 1
ATOM 1690 O O A GLN A 1 228 ? 15.893 52.522 77.539 0.52 59.65 208 GLN A O 1
ATOM 1691 O O B GLN A 1 228 ? 13.285 48.675 79.782 0.48 61.21 208 GLN A O 1
ATOM 1702 N N A GLY A 1 229 ? 15.539 50.314 77.306 0.52 56.74 209 GLY A N 1
ATOM 1703 N N B GLY A 1 229 ? 14.990 49.971 79.082 0.48 61.42 209 GLY A N 1
ATOM 1704 C CA A GLY A 1 229 ? 16.114 49.977 78.593 0.52 59.33 209 GLY A CA 1
ATOM 1705 C CA B GLY A 1 229 ? 15.881 49.607 80.165 0.48 63.71 209 GLY A CA 1
ATOM 1706 C C A GLY A 1 229 ? 17.620 50.144 78.641 0.52 61.10 209 GLY A C 1
ATOM 1707 C C B GLY A 1 229 ? 17.313 49.639 79.678 0.48 63.15 209 GLY A C 1
ATOM 1708 O O A GLY A 1 229 ? 18.294 50.127 77.608 0.52 56.60 209 GLY A O 1
ATOM 1709 O O B GLY A 1 229 ? 17.631 49.060 78.642 0.48 61.31 209 GLY A O 1
ATOM 1710 N N A ASP A 1 230 ? 18.147 50.301 79.852 0.52 64.93 210 ASP A N 1
ATOM 1711 N N B ASP A 1 230 ? 18.179 50.326 80.413 0.48 66.27 210 ASP A N 1
ATOM 1712 C CA A ASP A 1 230 ? 19.585 50.448 80.057 0.52 66.82 210 ASP A CA 1
ATOM 1713 C CA B ASP A 1 230 ? 19.576 50.455 80.010 0.48 66.39 210 ASP A CA 1
ATOM 1714 C C A ASP A 1 230 ? 20.314 49.105 80.045 0.52 64.42 210 ASP A C 1
ATOM 1715 C C B ASP A 1 230 ? 20.343 49.135 80.098 0.48 64.55 210 ASP A C 1
ATOM 1716 O O A ASP A 1 230 ? 19.823 48.103 80.570 0.52 63.59 210 ASP A O 1
ATOM 1717 O O B ASP A 1 230 ? 19.902 48.178 80.737 0.48 64.02 210 ASP A O 1
ATOM 1726 N N . LEU A 1 231 ? 21.494 49.095 79.438 1.00 63.56 211 LEU A N 1
ATOM 1727 C CA . LEU A 1 231 ? 22.378 47.949 79.523 1.00 66.04 211 LEU A CA 1
ATOM 1728 C C . LEU A 1 231 ? 22.985 47.963 80.921 1.00 65.92 211 LEU A C 1
ATOM 1729 O O . LEU A 1 231 ? 23.114 49.028 81.526 1.00 65.70 211 LEU A O 1
ATOM 1734 N N . PRO A 1 232 ? 23.347 46.781 81.440 1.00 63.02 212 PRO A N 1
ATOM 1735 C CA . PRO A 1 232 ? 24.071 46.649 82.710 1.00 62.84 212 PRO A CA 1
ATOM 1736 C C . PRO A 1 232 ? 25.286 47.583 82.784 1.00 59.18 212 PRO A C 1
ATOM 1737 O O . PRO A 1 232 ? 26.034 47.723 81.812 1.00 54.65 212 PRO A O 1
ATOM 1741 N N . ALA A 1 233 ? 25.474 48.217 83.939 1.00 60.84 213 ALA A N 1
ATOM 1742 C CA . ALA A 1 233 ? 26.518 49.225 84.107 1.00 62.51 213 ALA A CA 1
ATOM 1743 C C . ALA A 1 233 ? 27.946 48.684 83.978 1.00 60.96 213 ALA A C 1
ATOM 1744 O O . ALA A 1 233 ? 28.826 49.374 83.465 1.00 62.65 213 ALA A O 1
ATOM 1746 N N . TRP A 1 234 ? 28.183 47.463 84.446 1.00 59.06 214 TRP A N 1
ATOM 1747 C CA . TRP A 1 234 ? 29.540 46.923 84.430 1.00 60.97 214 TRP A CA 1
ATOM 1748 C C . TRP A 1 234 ? 30.095 46.831 83.010 1.00 57.59 214 TRP A C 1
ATOM 1749 O O . TRP A 1 234 ? 31.305 46.856 82.813 1.00 58.16 214 TRP A O 1
ATOM 1760 N N . LEU A 1 235 ? 29.211 46.729 82.020 1.00 54.74 215 LEU A N 1
ATOM 1761 C CA . LEU A 1 235 ? 29.644 46.635 80.628 1.00 50.43 215 LEU A CA 1
ATOM 1762 C C . LEU A 1 235 ? 30.478 47.840 80.198 1.00 54.61 215 LEU A C 1
ATOM 1763 O O . LEU A 1 235 ? 31.423 47.706 79.403 1.00 53.60 215 LEU A O 1
ATOM 1768 N N . SER A 1 236 ? 30.137 49.014 80.729 1.00 53.70 216 SER A N 1
ATOM 1769 C CA . SER A 1 236 ? 30.837 50.244 80.371 1.00 60.35 216 SER A CA 1
ATOM 1770 C C . SER A 1 236 ? 32.257 50.329 80.895 1.00 59.46 216 SER A C 1
ATOM 1771 O O . SER A 1 236 ? 33.043 51.135 80.400 1.00 64.20 216 SER A O 1
ATOM 1774 N N . SER A 1 237 ? 32.595 49.518 81.893 1.00 56.65 217 SER A N 1
ATOM 1775 C CA . SER A 1 237 ? 33.966 49.536 82.408 1.00 60.05 217 SER A CA 1
ATOM 1776 C C . SER A 1 237 ? 34.703 48.207 82.236 1.00 55.28 217 SER A C 1
ATOM 1777 O O . SER A 1 237 ? 35.842 48.059 82.681 1.00 55.15 217 SER A O 1
ATOM 1780 N N . ARG A 1 238 ? 34.074 47.244 81.570 1.00 50.42 218 ARG A N 1
ATOM 1781 C CA . ARG A 1 238 ? 34.748 45.975 81.345 1.00 51.35 218 ARG A CA 1
ATOM 1782 C C . ARG A 1 238 ? 35.967 46.157 80.430 1.00 52.40 218 ARG A C 1
ATOM 1783 O O . ARG A 1 238 ? 36.044 47.115 79.656 1.00 53.02 218 ARG A O 1
ATOM 1791 N N . ASP A 1 239 ? 36.922 45.243 80.557 1.00 51.98 219 ASP A N 1
ATOM 1792 C CA . ASP A 1 239 ? 38.114 45.195 79.716 1.00 51.28 219 ASP A CA 1
ATOM 1793 C C . ASP A 1 239 ? 37.768 44.623 78.340 1.00 50.27 219 ASP A C 1
ATOM 1794 O O . ASP A 1 239 ? 37.701 43.403 78.171 1.00 49.40 219 ASP A O 1
ATOM 1799 N N . THR A 1 240 ? 37.550 45.494 77.355 1.00 50.90 220 THR A N 1
ATOM 1800 C CA . THR A 1 240 ? 37.086 45.039 76.039 1.00 49.09 220 THR A CA 1
ATOM 1801 C C . THR A 1 240 ? 38.150 44.307 75.220 1.00 50.26 220 THR A C 1
ATOM 1802 O O . THR A 1 240 ? 37.892 43.923 74.082 1.00 51.69 220 THR A O 1
ATOM 1806 N N . ALA A 1 241 ? 39.339 44.106 75.785 1.00 47.86 221 ALA A N 1
ATOM 1807 C CA . ALA A 1 241 ? 40.300 43.236 75.124 1.00 48.07 221 ALA A CA 1
ATOM 1808 C C . ALA A 1 241 ? 39.862 41.788 75.295 1.00 48.64 221 ALA A C 1
ATOM 1809 O O . ALA A 1 241 ? 40.311 40.913 74.562 1.00 52.14 221 ALA A O 1
ATOM 1811 N N . ARG A 1 242 ? 38.979 41.544 76.263 1.00 47.06 222 ARG A N 1
ATOM 1812 C CA . ARG A 1 242 ? 38.434 40.200 76.492 1.00 44.33 222 ARG A CA 1
ATOM 1813 C C . ARG A 1 242 ? 37.131 40.016 75.726 1.00 41.93 222 ARG A C 1
ATOM 1814 O O . ARG A 1 242 ? 36.346 40.952 75.603 1.00 42.74 222 ARG A O 1
ATOM 1822 N N . PRO A 1 243 ? 36.889 38.800 75.228 1.00 39.36 223 PRO A N 1
ATOM 1823 C CA . PRO A 1 243 ? 35.600 38.507 74.598 1.00 40.30 223 PRO A CA 1
ATOM 1824 C C . PRO A 1 243 ? 34.457 38.589 75.601 1.00 40.87 223 PRO A C 1
ATOM 1825 O O . PRO A 1 243 ? 34.633 38.312 76.787 1.00 41.49 223 PRO A O 1
ATOM 1829 N N . LEU A 1 244 ? 33.287 38.975 75.114 1.00 40.82 224 LEU A N 1
ATOM 1830 C CA . LEU A 1 244 ? 32.095 38.975 75.940 1.00 39.48 224 LEU A CA 1
ATOM 1831 C C . LEU A 1 244 ? 31.180 37.862 75.456 1.00 35.41 224 LEU A C 1
ATOM 1832 O O . LEU A 1 244 ? 30.802 37.816 74.278 1.00 32.91 224 LEU A O 1
ATOM 1837 N N . VAL A 1 245 ? 30.839 36.954 76.362 1.00 37.87 225 VAL A N 1
ATOM 1838 C CA . VAL A 1 245 ? 29.966 35.835 76.035 1.00 34.80 225 VAL A CA 1
ATOM 1839 C C . VAL A 1 245 ? 28.628 36.049 76.723 1.00 39.56 225 VAL A C 1
ATOM 1840 O O . VAL A 1 245 ? 28.582 36.429 77.890 1.00 42.69 225 VAL A O 1
ATOM 1844 N N . TYR A 1 246 ? 27.548 35.830 75.978 1.00 38.06 226 TYR A N 1
ATOM 1845 C CA . TYR A 1 246 ? 26.190 36.000 76.477 1.00 37.86 226 TYR A CA 1
ATOM 1846 C C . TYR A 1 246 ? 25.502 34.637 76.543 1.00 38.85 226 TYR A C 1
ATOM 1847 O O . TYR A 1 246 ? 25.403 33.935 75.533 1.00 41.11 226 TYR A O 1
ATOM 1856 N N . LEU A 1 247 ? 25.051 34.249 77.731 1.00 41.89 227 LEU A N 1
ATOM 1857 C CA . LEU A 1 247 ? 24.364 32.972 77.899 1.00 45.22 227 LEU A CA 1
ATOM 1858 C C . LEU A 1 247 ? 22.914 33.204 78.310 1.00 48.44 227 LEU A C 1
ATOM 1859 O O . LEU A 1 247 ? 22.651 33.924 79.267 1.00 50.27 227 LEU A O 1
ATOM 1864 N N . THR A 1 248 ? 21.976 32.601 77.586 1.00 48.16 228 THR A N 1
ATOM 1865 C CA . THR A 1 248 ? 20.558 32.727 77.912 1.00 49.52 228 THR A CA 1
ATOM 1866 C C . THR A 1 248 ? 19.839 31.455 77.518 1.00 52.32 228 THR A C 1
ATOM 1867 O O . THR A 1 248 ? 20.275 30.745 76.621 1.00 52.13 228 THR A O 1
ATOM 1871 N N . LEU A 1 249 ? 18.731 31.159 78.183 1.00 56.93 229 LEU A N 1
ATOM 1872 C CA . LEU A 1 249 ? 17.965 29.969 77.831 1.00 56.63 229 LEU A CA 1
ATOM 1873 C C . LEU A 1 249 ? 16.523 30.307 77.454 1.00 56.38 229 LEU A C 1
ATOM 1874 O O . LEU A 1 249 ? 15.644 29.450 77.495 1.00 57.78 229 LEU A O 1
ATOM 1879 N N . GLY A 1 250 ? 16.296 31.560 77.076 1.00 55.41 230 GLY A N 1
ATOM 1880 C CA . GLY A 1 250 ? 14.987 32.006 76.646 1.00 57.24 230 GLY A CA 1
ATOM 1881 C C . GLY A 1 250 ? 14.096 32.376 77.813 1.00 61.41 230 GLY A C 1
ATOM 1882 O O . GLY A 1 250 ? 14.572 32.581 78.933 1.00 61.37 230 GLY A O 1
ATOM 1883 N N . THR A 1 251 ? 12.797 32.464 77.549 1.00 62.62 231 THR A N 1
ATOM 1884 C CA . THR A 1 251 ? 11.828 32.822 78.578 1.00 66.91 231 THR A CA 1
ATOM 1885 C C . THR A 1 251 ? 10.821 31.704 78.780 1.00 72.81 231 THR A C 1
ATOM 1886 O O . THR A 1 251 ? 10.066 31.712 79.744 1.00 77.27 231 THR A O 1
ATOM 1890 N N . SER A 1 252 ? 10.813 30.742 77.867 1.00 76.28 232 SER A N 1
ATOM 1891 C CA . SER A 1 252 ? 9.819 29.676 77.903 1.00 80.80 232 SER A CA 1
ATOM 1892 C C . SER A 1 252 ? 10.440 28.298 78.117 1.00 85.21 232 SER A C 1
ATOM 1893 O O . SER A 1 252 ? 10.481 27.477 77.198 1.00 85.26 232 SER A O 1
ATOM 1896 N N . SER A 1 253 ? 10.922 28.060 79.334 1.00 112.62 233 SER A N 1
ATOM 1897 C CA . SER A 1 253 ? 11.432 26.752 79.739 1.00 115.51 233 SER A CA 1
ATOM 1898 C C . SER A 1 253 ? 12.193 26.024 78.631 1.00 113.39 233 SER A C 1
ATOM 1899 O O . SER A 1 253 ? 12.003 24.827 78.417 1.00 114.12 233 SER A O 1
ATOM 1902 N N . GLY A 1 254 ? 13.056 26.752 77.930 1.00 111.33 234 GLY A N 1
ATOM 1903 C CA . GLY A 1 254 ? 13.866 26.166 76.877 1.00 108.47 234 GLY A CA 1
ATOM 1904 C C . GLY A 1 254 ? 15.066 25.417 77.428 1.00 109.63 234 GLY A C 1
ATOM 1905 O O . GLY A 1 254 ? 15.883 24.896 76.669 1.00 106.30 234 GLY A O 1
ATOM 1906 N N . GLY A 1 255 ? 15.169 25.360 78.754 1.00 113.85 235 GLY A N 1
ATOM 1907 C CA . GLY A 1 255 ? 16.276 24.680 79.403 1.00 113.34 235 GLY A CA 1
ATOM 1908 C C . GLY A 1 255 ? 16.102 24.525 80.901 1.00 115.30 235 GLY A C 1
ATOM 1909 O O . GLY A 1 255 ? 15.216 25.132 81.501 1.00 117.02 235 GLY A O 1
ATOM 1910 N N . THR A 1 256 ? 16.961 23.708 81.502 1.00 115.19 236 THR A N 1
ATOM 1911 C CA . THR A 1 256 ? 16.919 23.453 82.937 1.00 119.37 236 THR A CA 1
ATOM 1912 C C . THR A 1 256 ? 18.124 24.061 83.650 1.00 117.49 236 THR A C 1
ATOM 1913 O O . THR A 1 256 ? 19.131 24.392 83.021 1.00 112.84 236 THR A O 1
ATOM 1917 N N . VAL A 1 257 ? 18.017 24.200 84.968 1.00 120.56 237 VAL A N 1
ATOM 1918 C CA . VAL A 1 257 ? 19.107 24.735 85.777 1.00 119.87 237 VAL A CA 1
ATOM 1919 C C . VAL A 1 257 ? 20.368 23.886 85.641 1.00 117.04 237 VAL A C 1
ATOM 1920 O O . VAL A 1 257 ? 21.484 24.404 85.684 1.00 115.08 237 VAL A O 1
ATOM 1924 N N . GLU A 1 258 ? 20.184 22.579 85.482 1.00 117.37 238 GLU A N 1
ATOM 1925 C CA . GLU A 1 258 ? 21.307 21.676 85.264 1.00 117.35 238 GLU A CA 1
ATOM 1926 C C . GLU A 1 258 ? 22.088 22.114 84.033 1.00 105.25 238 GLU A C 1
ATOM 1927 O O . GLU A 1 258 ? 23.309 22.262 84.081 1.00 104.00 238 GLU A O 1
ATOM 1933 N N . VAL A 1 259 ? 21.371 22.322 82.933 1.00 95.83 239 VAL A N 1
ATOM 1934 C CA . VAL A 1 259 ? 21.974 22.818 81.705 1.00 84.13 239 VAL A CA 1
ATOM 1935 C C . VAL A 1 259 ? 22.708 24.124 81.971 1.00 78.85 239 VAL A C 1
ATOM 1936 O O . VAL A 1 259 ? 23.852 24.299 81.555 1.00 76.16 239 VAL A O 1
ATOM 1940 N N . LEU A 1 260 ? 22.046 25.034 82.676 1.00 78.01 240 LEU A N 1
ATOM 1941 C CA . LEU A 1 260 ? 22.606 26.354 82.940 1.00 75.75 240 LEU A CA 1
ATOM 1942 C C . LEU A 1 260 ? 23.951 26.275 83.664 1.00 78.27 240 LEU A C 1
ATOM 1943 O O . LEU A 1 260 ? 24.952 26.844 83.211 1.00 75.70 240 LEU A O 1
ATOM 1948 N N . ARG A 1 261 ? 23.964 25.570 84.790 1.00 81.82 241 ARG A N 1
ATOM 1949 C CA . ARG A 1 261 ? 25.181 25.398 85.574 1.00 84.19 241 ARG A CA 1
ATOM 1950 C C . ARG A 1 261 ? 26.288 24.808 84.710 1.00 80.19 241 ARG A C 1
ATOM 1951 O O . ARG A 1 261 ? 27.426 25.272 84.742 1.00 80.03 241 ARG A O 1
ATOM 1959 N N . ALA A 1 262 ? 25.947 23.786 83.931 1.00 77.83 242 ALA A N 1
ATOM 1960 C CA . ALA A 1 262 ? 26.910 23.160 83.032 1.00 74.20 242 ALA A CA 1
ATOM 1961 C C . ALA A 1 262 ? 27.513 24.180 82.064 1.00 69.83 242 ALA A C 1
ATOM 1962 O O . ALA A 1 262 ? 28.722 24.178 81.812 1.00 68.06 242 ALA A O 1
ATOM 1964 N N . ALA A 1 263 ? 26.666 25.050 81.520 1.00 65.92 243 ALA A N 1
ATOM 1965 C CA . ALA A 1 263 ? 27.125 26.049 80.558 1.00 59.87 243 ALA A CA 1
ATOM 1966 C C . ALA A 1 263 ? 28.011 27.083 81.249 1.00 61.22 243 ALA A C 1
ATOM 1967 O O . ALA A 1 263 ? 29.087 27.434 80.754 1.00 60.15 243 ALA A O 1
ATOM 1969 N N . ILE A 1 264 ? 27.551 27.561 82.400 1.00 64.28 244 ILE A N 1
ATOM 1970 C CA . ILE A 1 264 ? 28.301 28.541 83.171 1.00 63.83 244 ILE A CA 1
ATOM 1971 C C . ILE A 1 264 ? 29.698 28.036 83.498 1.00 66.83 244 ILE A C 1
ATOM 1972 O O . ILE A 1 264 ? 30.680 28.762 83.345 1.00 63.74 244 ILE A O 1
ATOM 1977 N N . ASP A 1 265 ? 29.783 26.790 83.949 1.00 71.80 245 ASP A N 1
ATOM 1978 C CA . ASP A 1 265 ? 31.064 26.218 84.344 1.00 76.18 245 ASP A CA 1
ATOM 1979 C C . ASP A 1 265 ? 31.978 25.996 83.146 1.00 70.91 245 ASP A C 1
ATOM 1980 O O . ASP A 1 265 ? 33.192 26.122 83.254 1.00 71.65 245 ASP A O 1
ATOM 1985 N N . GLY A 1 266 ? 31.394 25.668 82.002 1.00 66.61 246 GLY A N 1
ATOM 1986 C CA . GLY A 1 266 ? 32.178 25.473 80.798 1.00 63.51 246 GLY A CA 1
ATOM 1987 C C . GLY A 1 266 ? 32.676 26.785 80.217 1.00 62.23 246 GLY A C 1
ATOM 1988 O O . GLY A 1 266 ? 33.760 26.845 79.633 1.00 62.58 246 GLY A O 1
ATOM 1989 N N . LEU A 1 267 ? 31.880 27.840 80.375 1.00 59.97 247 LEU A N 1
ATOM 1990 C CA . LEU A 1 267 ? 32.216 29.150 79.818 1.00 53.64 247 LEU A CA 1
ATOM 1991 C C . LEU A 1 267 ? 33.119 29.957 80.748 1.00 56.93 247 LEU A C 1
ATOM 1992 O O . LEU A 1 267 ? 33.971 30.713 80.287 1.00 55.99 247 LEU A O 1
ATOM 1997 N N . ALA A 1 268 ? 32.925 29.796 82.055 1.00 61.88 248 ALA A N 1
ATOM 1998 C CA . ALA A 1 268 ? 33.656 30.580 83.054 1.00 65.09 248 ALA A CA 1
ATOM 1999 C C . ALA A 1 268 ? 35.163 30.367 82.969 1.00 67.22 248 ALA A C 1
ATOM 2000 O O . ALA A 1 268 ? 35.947 31.258 83.308 1.00 66.95 248 ALA A O 1
ATOM 2002 N N . GLY A 1 269 ? 35.563 29.185 82.513 1.00 68.00 249 GLY A N 1
ATOM 2003 C CA . GLY A 1 269 ? 36.969 28.874 82.349 1.00 68.08 249 GLY A CA 1
ATOM 2004 C C . GLY A 1 269 ? 37.671 29.765 81.342 1.00 64.81 249 GLY A C 1
ATOM 2005 O O . GLY A 1 269 ? 38.848 30.084 81.498 1.00 64.25 249 GLY A O 1
ATOM 2006 N N . LEU A 1 270 ? 36.953 30.178 80.305 1.00 62.17 250 LEU A N 1
ATOM 2007 C CA . LEU A 1 270 ? 37.567 30.955 79.233 1.00 61.21 250 LEU A CA 1
ATOM 2008 C C . LEU A 1 270 ? 38.104 32.278 79.762 1.00 61.70 250 LEU A C 1
ATOM 2009 O O . LEU A 1 270 ? 37.715 32.726 80.839 1.00 65.23 250 LEU A O 1
ATOM 2014 N N . ASP A 1 271 ? 39.006 32.899 79.011 1.00 58.49 251 ASP A N 1
ATOM 2015 C CA . ASP A 1 271 ? 39.475 34.231 79.363 1.00 57.81 251 ASP A CA 1
ATOM 2016 C C . ASP A 1 271 ? 38.463 35.248 78.849 1.00 55.45 251 ASP A C 1
ATOM 2017 O O . ASP A 1 271 ? 38.762 36.034 77.952 1.00 56.30 251 ASP A O 1
ATOM 2022 N N . ALA A 1 272 ? 37.261 35.232 79.411 1.00 51.60 252 ALA A N 1
ATOM 2023 C CA . ALA A 1 272 ? 36.178 36.032 78.864 1.00 44.42 252 ALA A CA 1
ATOM 2024 C C . ALA A 1 272 ? 35.249 36.556 79.956 1.00 46.63 252 ALA A C 1
ATOM 2025 O O . ALA A 1 272 ? 35.222 36.029 81.061 1.00 51.01 252 ALA A O 1
ATOM 2027 N N . ASP A 1 273 ? 34.492 37.603 79.639 1.00 47.01 253 ASP A N 1
ATOM 2028 C CA . ASP A 1 273 ? 33.409 38.044 80.510 1.00 49.09 253 ASP A CA 1
ATOM 2029 C C . ASP A 1 273 ? 32.137 37.335 80.062 1.00 46.08 253 ASP A C 1
ATOM 2030 O O . ASP A 1 273 ? 31.908 37.170 78.870 1.00 42.98 253 ASP A O 1
ATOM 2035 N N . VAL A 1 274 ? 31.325 36.905 81.019 1.00 49.60 254 VAL A N 1
ATOM 2036 C CA . VAL A 1 274 ? 30.127 36.135 80.714 1.00 50.97 254 VAL A CA 1
ATOM 2037 C C . VAL A 1 274 ? 28.887 36.773 81.320 1.00 54.75 254 VAL A C 1
ATOM 2038 O O . VAL A 1 274 ? 28.744 36.822 82.543 1.00 60.76 254 VAL A O 1
ATOM 2042 N N . LEU A 1 275 ? 27.997 37.260 80.462 1.00 51.64 255 LEU A N 1
ATOM 2043 C CA . LEU A 1 275 ? 26.728 37.820 80.903 1.00 54.74 255 LEU A CA 1
ATOM 2044 C C . LEU A 1 275 ? 25.630 36.770 80.770 1.00 54.22 255 LEU A C 1
ATOM 2045 O O . LEU A 1 275 ? 25.346 36.281 79.674 1.00 48.26 255 LEU A O 1
ATOM 2050 N N . VAL A 1 276 ? 25.016 36.425 81.892 1.00 59.06 256 VAL A N 1
ATOM 2051 C CA . VAL A 1 276 ? 23.950 35.436 81.906 1.00 58.45 256 VAL A CA 1
ATOM 2052 C C . VAL A 1 276 ? 22.621 36.118 82.181 1.00 60.14 256 VAL A C 1
ATOM 2053 O O . VAL A 1 276 ? 22.499 36.868 83.142 1.00 62.42 256 VAL A O 1
ATOM 2057 N N . ALA A 1 277 ? 21.628 35.869 81.335 1.00 59.07 257 ALA A N 1
ATOM 2058 C CA . ALA A 1 277 ? 20.275 36.343 81.595 1.00 63.04 257 ALA A CA 1
ATOM 2059 C C . ALA A 1 277 ? 19.362 35.140 81.769 1.00 66.45 257 ALA A C 1
ATOM 2060 O O . ALA A 1 277 ? 19.032 34.454 80.797 1.00 63.53 257 ALA A O 1
ATOM 2062 N N . SER A 1 278 ? 18.960 34.899 83.012 1.00 72.75 258 SER A N 1
ATOM 2063 C CA . SER A 1 278 ? 18.225 33.696 83.391 1.00 76.04 258 SER A CA 1
ATOM 2064 C C . SER A 1 278 ? 16.756 33.698 82.971 1.00 76.20 258 SER A C 1
ATOM 2065 O O . SER A 1 278 ? 16.142 32.640 82.854 1.00 73.81 258 SER A O 1
ATOM 2068 N N . GLY A 1 279 ? 16.192 34.882 82.755 1.00 80.20 259 GLY A N 1
ATOM 2069 C CA . GLY A 1 279 ? 14.804 34.988 82.336 1.00 85.77 259 GLY A CA 1
ATOM 2070 C C . GLY A 1 279 ? 13.821 34.996 83.494 1.00 98.90 259 GLY A C 1
ATOM 2071 O O . GLY A 1 279 ? 14.204 34.761 84.641 1.00 102.95 259 GLY A O 1
ATOM 2072 N N . PRO A 1 280 ? 12.541 35.271 83.198 1.00 106.49 260 PRO A N 1
ATOM 2073 C CA . PRO A 1 280 ? 11.469 35.378 84.197 1.00 115.92 260 PRO A CA 1
ATOM 2074 C C . PRO A 1 280 ? 11.008 34.033 84.766 1.00 121.78 260 PRO A C 1
ATOM 2075 O O . PRO A 1 280 ? 10.738 33.938 85.964 1.00 127.75 260 PRO A O 1
ATOM 2079 N N . SER A 1 281 ? 10.918 33.013 83.918 1.00 120.68 261 SER A N 1
ATOM 2080 C CA . SER A 1 281 ? 10.316 31.743 84.318 1.00 124.62 261 SER A CA 1
ATOM 2081 C C . SER A 1 281 ? 11.322 30.693 84.788 1.00 123.53 261 SER A C 1
ATOM 2082 O O . SER A 1 281 ? 10.960 29.538 85.006 1.00 126.12 261 SER A O 1
ATOM 2085 N N . LEU A 1 282 ? 12.582 31.081 84.941 1.00 119.10 262 LEU A N 1
ATOM 2086 C CA . LEU A 1 282 ? 13.578 30.147 85.449 1.00 117.00 262 LEU A CA 1
ATOM 2087 C C . LEU A 1 282 ? 14.078 30.580 86.816 1.00 118.89 262 LEU A C 1
ATOM 2088 O O . LEU A 1 282 ? 14.757 31.598 86.952 1.00 116.57 262 LEU A O 1
ATOM 2093 N N . ASP A 1 283 ? 13.733 29.794 87.827 1.00 123.55 263 ASP A N 1
ATOM 2094 C CA . ASP A 1 283 ? 14.225 30.036 89.171 1.00 127.26 263 ASP A CA 1
ATOM 2095 C C . ASP A 1 283 ? 15.501 29.240 89.395 1.00 122.01 263 ASP A C 1
ATOM 2096 O O . ASP A 1 283 ? 15.494 28.008 89.388 1.00 122.83 263 ASP A O 1
ATOM 2101 N N . VAL A 1 284 ? 16.601 29.957 89.572 1.00 116.27 264 VAL A N 1
ATOM 2102 C CA . VAL A 1 284 ? 17.879 29.326 89.836 1.00 114.71 264 VAL A CA 1
ATOM 2103 C C . VAL A 1 284 ? 18.287 29.656 91.257 1.00 121.49 264 VAL A C 1
ATOM 2104 O O . VAL A 1 284 ? 19.440 29.478 91.634 1.00 123.60 264 VAL A O 1
ATOM 2108 N N . SER A 1 285 ? 17.326 30.138 92.038 1.00 124.28 265 SER A N 1
ATOM 2109 C CA . SER A 1 285 ? 17.591 30.668 93.372 1.00 130.60 265 SER A CA 1
ATOM 2110 C C . SER A 1 285 ? 18.660 29.877 94.127 1.00 137.96 265 SER A C 1
ATOM 2111 O O . SER A 1 285 ? 19.452 30.447 94.883 1.00 141.37 265 SER A O 1
ATOM 2114 N N . GLY A 1 286 ? 18.672 28.564 93.923 1.00 140.42 266 GLY A N 1
ATOM 2115 C CA . GLY A 1 286 ? 19.716 27.717 94.470 1.00 144.58 266 GLY A CA 1
ATOM 2116 C C . GLY A 1 286 ? 20.681 27.299 93.376 1.00 137.68 266 GLY A C 1
ATOM 2117 O O . GLY A 1 286 ? 20.857 26.110 93.111 1.00 138.68 266 GLY A O 1
ATOM 2118 N N . LEU A 1 287 ? 21.303 28.287 92.737 1.00 129.98 267 LEU A N 1
ATOM 2119 C CA . LEU A 1 287 ? 22.208 28.045 91.619 1.00 119.95 267 LEU A CA 1
ATOM 2120 C C . LEU A 1 287 ? 23.628 27.822 92.106 1.00 122.50 267 LEU A C 1
ATOM 2121 O O . LEU A 1 287 ? 24.399 27.083 91.491 1.00 118.87 267 LEU A O 1
ATOM 2126 N N . GLY A 1 288 ? 23.965 28.470 93.216 1.00 128.74 268 GLY A N 1
ATOM 2127 C CA . GLY A 1 288 ? 25.309 28.417 93.759 1.00 130.49 268 GLY A CA 1
ATOM 2128 C C . GLY A 1 288 ? 26.122 29.634 93.357 1.00 125.22 268 GLY A C 1
ATOM 2129 O O . GLY A 1 288 ? 25.681 30.450 92.545 1.00 119.32 268 GLY A O 1
ATOM 2130 N N . GLU A 1 289 ? 27.316 29.752 93.929 1.00 126.93 269 GLU A N 1
ATOM 2131 C CA . GLU A 1 289 ? 28.200 30.873 93.644 1.00 123.74 269 GLU A CA 1
ATOM 2132 C C . GLU A 1 289 ? 28.837 30.710 92.265 1.00 114.40 269 GLU A C 1
ATOM 2133 O O . GLU A 1 289 ? 29.033 29.592 91.789 1.00 113.07 269 GLU A O 1
ATOM 2139 N N . VAL A 1 290 ? 29.144 31.831 91.620 1.00 108.21 270 VAL A N 1
ATOM 2140 C CA . VAL A 1 290 ? 29.741 31.813 90.291 1.00 98.32 270 VAL A CA 1
ATOM 2141 C C . VAL A 1 290 ? 30.992 32.681 90.259 1.00 96.62 270 VAL A C 1
ATOM 2142 O O . VAL A 1 290 ? 31.086 33.665 90.991 1.00 100.88 270 VAL A O 1
ATOM 2146 N N . PRO A 1 291 ? 31.962 32.316 89.408 1.00 91.79 271 PRO A N 1
ATOM 2147 C CA . PRO A 1 291 ? 33.230 33.046 89.304 1.00 90.25 271 PRO A CA 1
ATOM 2148 C C . PRO A 1 291 ? 33.026 34.540 89.058 1.00 88.73 271 PRO A C 1
ATOM 2149 O O . PRO A 1 291 ? 31.946 34.960 88.646 1.00 86.38 271 PRO A O 1
ATOM 2153 N N . ALA A 1 292 ? 34.064 35.329 89.312 1.00 90.25 272 ALA A N 1
ATOM 2154 C CA . ALA A 1 292 ? 33.961 36.785 89.261 1.00 90.70 272 ALA A CA 1
ATOM 2155 C C . ALA A 1 292 ? 33.682 37.309 87.859 1.00 86.03 272 ALA A C 1
ATOM 2156 O O . ALA A 1 292 ? 33.107 38.386 87.693 1.00 87.34 272 ALA A O 1
ATOM 2158 N N . ASN A 1 293 ? 34.092 36.548 86.852 1.00 80.23 273 ASN A N 1
ATOM 2159 C CA . ASN A 1 293 ? 33.916 36.969 85.471 1.00 73.19 273 ASN A CA 1
ATOM 2160 C C . ASN A 1 293 ? 32.517 36.645 84.936 1.00 71.21 273 ASN A C 1
ATOM 2161 O O . ASN A 1 293 ? 32.213 36.904 83.776 1.00 65.76 273 ASN A O 1
ATOM 2166 N N . VAL A 1 294 ? 31.673 36.084 85.795 1.00 75.18 274 VAL A N 1
ATOM 2167 C CA . VAL A 1 294 ? 30.296 35.777 85.432 1.00 72.86 274 VAL A CA 1
ATOM 2168 C C . VAL A 1 294 ? 29.348 36.770 86.101 1.00 77.54 274 VAL A C 1
ATOM 2169 O O . VAL A 1 294 ? 29.366 36.919 87.316 1.00 84.62 274 VAL A O 1
ATOM 2173 N N . ARG A 1 295 ? 28.532 37.454 85.304 1.00 75.81 275 ARG A N 1
ATOM 2174 C CA . ARG A 1 295 ? 27.568 38.416 85.833 1.00 80.80 275 ARG A CA 1
ATOM 2175 C C . ARG A 1 295 ? 26.138 37.959 85.536 1.00 79.42 275 ARG A C 1
ATOM 2176 O O . ARG A 1 295 ? 25.753 37.819 84.377 1.00 72.90 275 ARG A O 1
ATOM 2184 N N . LEU A 1 296 ? 25.355 37.730 86.587 1.00 83.24 276 LEU A N 1
ATOM 2185 C CA . LEU A 1 296 ? 23.987 37.237 86.440 1.00 82.28 276 LEU A CA 1
ATOM 2186 C C . LEU A 1 296 ? 22.961 38.363 86.415 1.00 85.50 276 LEU A C 1
ATOM 2187 O O . LEU A 1 296 ? 22.878 39.160 87.348 1.00 91.27 276 LEU A O 1
ATOM 2192 N N . GLU A 1 297 ? 22.175 38.421 85.349 1.00 81.61 277 GLU A N 1
ATOM 2193 C CA . GLU A 1 297 ? 21.058 39.351 85.271 1.00 86.16 277 GLU A CA 1
ATOM 2194 C C . GLU A 1 297 ? 19.771 38.548 85.187 1.00 87.33 277 GLU A C 1
ATOM 2195 O O . GLU A 1 297 ? 19.782 37.397 84.756 1.00 85.02 277 GLU A O 1
ATOM 2201 N N . SER A 1 298 ? 18.662 39.150 85.602 1.00 92.54 278 SER A N 1
ATOM 2202 C CA . SER A 1 298 ? 17.365 38.504 85.457 1.00 93.53 278 SER A CA 1
ATOM 2203 C C . SER A 1 298 ? 16.847 38.721 84.044 1.00 86.36 278 SER A C 1
ATOM 2204 O O . SER A 1 298 ? 16.334 37.803 83.406 1.00 85.67 278 SER A O 1
ATOM 2207 N N . TRP A 1 299 ? 17.005 39.945 83.554 1.00 82.33 279 TRP A N 1
ATOM 2208 C CA . TRP A 1 299 ? 16.486 40.333 82.250 1.00 76.47 279 TRP A CA 1
ATOM 2209 C C . TRP A 1 299 ? 17.391 41.406 81.669 1.00 74.46 279 TRP A C 1
ATOM 2210 O O . TRP A 1 299 ? 17.902 42.254 82.404 1.00 80.30 279 TRP A O 1
ATOM 2221 N N . VAL A 1 300 ? 17.600 41.368 80.357 1.00 66.29 280 VAL A N 1
ATOM 2222 C CA . VAL A 1 300 ? 18.396 42.386 79.691 1.00 65.61 280 VAL A CA 1
ATOM 2223 C C . VAL A 1 300 ? 17.726 42.822 78.397 1.00 68.66 280 VAL A C 1
ATOM 2224 O O . VAL A 1 300 ? 16.865 42.121 77.874 1.00 70.63 280 VAL A O 1
ATOM 2228 N N . PRO A 1 301 ? 18.107 43.998 77.881 1.00 70.98 281 PRO A N 1
ATOM 2229 C CA . PRO A 1 301 ? 17.609 44.423 76.570 1.00 69.11 281 PRO A CA 1
ATOM 2230 C C . PRO A 1 301 ? 18.403 43.705 75.490 1.00 61.64 281 PRO A C 1
ATOM 2231 O O . PRO A 1 301 ? 19.384 44.265 74.981 1.00 56.75 281 PRO A O 1
ATOM 2235 N N . GLN A 1 302 ? 17.985 42.484 75.151 1.00 57.36 282 GLN A N 1
ATOM 2236 C CA . GLN A 1 302 ? 18.808 41.607 74.328 1.00 51.99 282 GLN A CA 1
ATOM 2237 C C . GLN A 1 302 ? 19.188 42.303 73.032 1.00 52.12 282 GLN A C 1
ATOM 2238 O O . GLN A 1 302 ? 20.355 42.323 72.646 1.00 51.16 282 GLN A O 1
ATOM 2244 N N . ALA A 1 303 ? 18.202 42.894 72.374 1.00 52.75 283 ALA A N 1
ATOM 2245 C CA . ALA A 1 303 ? 18.440 43.603 71.127 1.00 54.12 283 ALA A CA 1
ATOM 2246 C C . ALA A 1 303 ? 19.601 44.577 71.264 1.00 54.02 283 ALA A C 1
ATOM 2247 O O . ALA A 1 303 ? 20.467 44.644 70.394 1.00 52.82 283 ALA A O 1
ATOM 2249 N N . ALA A 1 304 ? 19.614 45.327 72.361 1.00 56.12 284 ALA A N 1
ATOM 2250 C CA . ALA A 1 304 ? 20.651 46.323 72.599 1.00 55.83 284 ALA A CA 1
ATOM 2251 C C . ALA A 1 304 ? 21.992 45.688 72.961 1.00 52.85 284 ALA A C 1
ATOM 2252 O O . ALA A 1 304 ? 23.046 46.270 72.714 1.00 53.97 284 ALA A O 1
ATOM 2254 N N . LEU A 1 305 ? 21.949 44.499 73.548 1.00 49.01 285 LEU A N 1
ATOM 2255 C CA . LEU A 1 305 ? 23.167 43.827 73.991 1.00 49.69 285 LEU A CA 1
ATOM 2256 C C . LEU A 1 305 ? 23.968 43.159 72.870 1.00 47.49 285 LEU A C 1
ATOM 2257 O O . LEU A 1 305 ? 25.192 43.301 72.795 1.00 42.23 285 LEU A O 1
ATOM 2262 N N . LEU A 1 306 ? 23.272 42.423 72.009 1.00 46.36 286 LEU A N 1
ATOM 2263 C CA . LEU A 1 306 ? 23.923 41.505 71.067 1.00 44.95 286 LEU A CA 1
ATOM 2264 C C . LEU A 1 306 ? 25.062 42.087 70.236 1.00 43.90 286 LEU A C 1
ATOM 2265 O O . LEU A 1 306 ? 26.031 41.395 69.960 1.00 45.48 286 LEU A O 1
ATOM 2270 N N . PRO A 1 307 ? 24.942 43.352 69.814 1.00 45.18 287 PRO A N 1
ATOM 2271 C CA . PRO A 1 307 ? 26.021 43.949 69.018 1.00 44.55 287 PRO A CA 1
ATOM 2272 C C . PRO A 1 307 ? 27.353 44.065 69.768 1.00 43.56 287 PRO A C 1
ATOM 2273 O O . PRO A 1 307 ? 28.375 44.345 69.144 1.00 43.66 287 PRO A O 1
ATOM 2277 N N . HIS A 1 308 ? 27.345 43.860 71.081 1.00 41.41 288 HIS A N 1
ATOM 2278 C CA . HIS A 1 308 ? 28.557 44.034 71.878 1.00 40.89 288 HIS A CA 1
ATOM 2279 C C . HIS A 1 308 ? 29.172 42.698 72.291 1.00 42.25 288 HIS A C 1
ATOM 2280 O O . HIS A 1 308 ? 30.157 42.642 73.029 1.00 43.46 288 HIS A O 1
ATOM 2287 N N . VAL A 1 309 ? 28.591 41.628 71.774 1.00 40.12 289 VAL A N 1
ATOM 2288 C CA . VAL A 1 309 ? 28.870 40.285 72.244 1.00 39.55 289 VAL A CA 1
ATOM 2289 C C . VAL A 1 309 ? 29.720 39.547 71.216 1.00 36.27 289 VAL A C 1
ATOM 2290 O O . VAL A 1 309 ? 29.608 39.804 70.021 1.00 33.38 289 VAL A O 1
ATOM 2294 N N . ASP A 1 310 ? 30.570 38.631 71.672 1.00 34.60 290 ASP A N 1
ATOM 2295 C CA . ASP A 1 310 ? 31.400 37.849 70.757 1.00 33.30 290 ASP A CA 1
ATOM 2296 C C . ASP A 1 310 ? 30.881 36.424 70.534 1.00 34.64 290 ASP A C 1
ATOM 2297 O O . ASP A 1 310 ? 31.220 35.783 69.542 1.00 33.85 290 ASP A O 1
ATOM 2302 N N . LEU A 1 311 ? 30.082 35.931 71.471 1.00 32.07 291 LEU A N 1
ATOM 2303 C CA . LEU A 1 311 ? 29.496 34.608 71.350 1.00 32.29 291 LEU A CA 1
ATOM 2304 C C . LEU A 1 311 ? 28.165 34.599 72.076 1.00 31.71 291 LEU A C 1
ATOM 2305 O O . LEU A 1 311 ? 28.074 35.048 73.219 1.00 30.45 291 LEU A O 1
ATOM 2310 N N . VAL A 1 312 ? 27.135 34.095 71.406 1.00 29.24 292 VAL A N 1
ATOM 2311 C CA . VAL A 1 312 ? 25.856 33.862 72.058 1.00 30.06 292 VAL A CA 1
ATOM 2312 C C . VAL A 1 312 ? 25.675 32.372 72.300 1.00 31.28 292 VAL A C 1
ATOM 2313 O O . VAL A 1 312 ? 25.700 31.575 71.358 1.00 31.75 292 VAL A O 1
ATOM 2317 N N . VAL A 1 313 ? 25.488 31.992 73.560 1.00 31.31 293 VAL A N 1
ATOM 2318 C CA . VAL A 1 313 ? 25.231 30.606 73.908 1.00 32.90 293 VAL A CA 1
ATOM 2319 C C . VAL A 1 313 ? 23.810 30.507 74.409 1.00 36.23 293 VAL A C 1
ATOM 2320 O O . VAL A 1 313 ? 23.434 31.218 75.337 1.00 37.08 293 VAL A O 1
ATOM 2324 N N . HIS A 1 314 ? 23.011 29.633 73.803 1.00 34.07 294 HIS A N 1
ATOM 2325 C CA . HIS A 1 314 ? 21.588 29.628 74.113 1.00 34.15 294 HIS A CA 1
ATOM 2326 C C . HIS A 1 314 ? 20.877 28.321 73.766 1.00 37.33 294 HIS A C 1
ATOM 2327 O O . HIS A 1 314 ? 21.499 27.350 73.335 1.00 38.65 294 HIS A O 1
ATOM 2334 N N . HIS A 1 315 ? 19.565 28.305 73.962 1.00 38.97 295 HIS A N 1
ATOM 2335 C CA . HIS A 1 315 ? 18.791 27.072 73.853 1.00 43.26 295 HIS A CA 1
ATOM 2336 C C . HIS A 1 315 ? 18.324 26.854 72.427 1.00 41.94 295 HIS A C 1
ATOM 2337 O O . HIS A 1 315 ? 17.847 25.773 72.084 1.00 43.86 295 HIS A O 1
ATOM 2344 N N . GLY A 1 316 ? 18.419 27.892 71.601 1.00 37.57 296 GLY A N 1
ATOM 2345 C CA . GLY A 1 316 ? 18.122 27.739 70.188 1.00 33.81 296 GLY A CA 1
ATOM 2346 C C . GLY A 1 316 ? 16.788 28.328 69.794 1.00 33.20 296 GLY A C 1
ATOM 2347 O O . GLY A 1 316 ? 16.246 27.987 68.748 1.00 33.48 296 GLY A O 1
ATOM 2348 N N . GLY A 1 317 ? 16.257 29.213 70.634 1.00 33.84 297 GLY A N 1
ATOM 2349 C CA . GLY A 1 317 ? 15.022 29.913 70.317 1.00 33.48 297 GLY A CA 1
ATOM 2350 C C . GLY A 1 317 ? 15.161 30.765 69.062 1.00 30.49 297 GLY A C 1
ATOM 2351 O O . GLY A 1 317 ? 16.261 31.173 68.694 1.00 27.86 297 GLY A O 1
ATOM 2352 N N . SER A 1 318 ? 14.049 31.046 68.402 1.00 28.34 298 SER A N 1
ATOM 2353 C CA . SER A 1 318 ? 14.103 31.767 67.137 1.00 30.34 298 SER A CA 1
ATOM 2354 C C . SER A 1 318 ? 14.555 33.216 67.290 1.00 25.38 298 SER A C 1
ATOM 2355 O O . SER A 1 318 ? 15.341 33.719 66.473 1.00 25.73 298 SER A O 1
ATOM 2358 N N . GLY A 1 319 ? 14.060 33.883 68.326 1.00 24.41 299 GLY A N 1
ATOM 2359 C CA . GLY A 1 319 ? 14.385 35.284 68.552 1.00 30.41 299 GLY A CA 1
ATOM 2360 C C . GLY A 1 319 ? 15.883 35.486 68.736 1.00 29.97 299 GLY A C 1
ATOM 2361 O O . GLY A 1 319 ? 16.503 36.377 68.143 1.00 29.09 299 GLY A O 1
ATOM 2362 N N . THR A 1 320 ? 16.471 34.627 69.555 1.00 26.36 300 THR A N 1
ATOM 2363 C CA . THR A 1 320 ? 17.881 34.718 69.880 1.00 27.41 300 THR A CA 1
ATOM 2364 C C . THR A 1 320 ? 18.730 34.237 68.696 1.00 28.55 300 THR A C 1
ATOM 2365 O O . THR A 1 320 ? 19.775 34.814 68.394 1.00 28.15 300 THR A O 1
ATOM 2369 N N . THR A 1 321 ? 18.264 33.200 68.005 1.00 27.40 301 THR A N 1
ATOM 2370 C CA . THR A 1 321 ? 18.929 32.753 66.787 1.00 25.41 301 THR A CA 1
ATOM 2371 C C . THR A 1 321 ? 19.018 33.891 65.768 1.00 27.58 301 THR A C 1
ATOM 2372 O O . THR A 1 321 ? 20.090 34.177 65.231 1.00 27.10 301 THR A O 1
ATOM 2376 N N . LEU A 1 322 ? 17.886 34.549 65.524 1.00 26.82 302 LEU A N 1
ATOM 2377 C CA . LEU A 1 322 ? 17.810 35.595 64.522 1.00 27.19 302 LEU A CA 1
ATOM 2378 C C . LEU A 1 322 ? 18.532 36.860 64.980 1.00 28.12 302 LEU A C 1
ATOM 2379 O O . LEU A 1 322 ? 19.091 37.587 64.161 1.00 28.26 302 LEU A O 1
ATOM 2384 N N . GLY A 1 323 ? 18.503 37.127 66.282 1.00 26.47 303 GLY A N 1
ATOM 2385 C CA . GLY A 1 323 ? 19.241 38.252 66.824 1.00 29.17 303 GLY A CA 1
ATOM 2386 C C . GLY A 1 323 ? 20.736 38.050 66.626 1.00 30.39 303 GLY A C 1
ATOM 2387 O O . GLY A 1 323 ? 21.440 38.948 66.186 1.00 27.45 303 GLY A O 1
ATOM 2388 N N . ALA A 1 324 ? 21.238 36.867 66.954 1.00 29.59 304 ALA A N 1
ATOM 2389 C CA . ALA A 1 324 ? 22.672 36.638 66.804 1.00 27.21 304 ALA A CA 1
ATOM 2390 C C . ALA A 1 324 ? 23.064 36.710 65.330 1.00 28.69 304 ALA A C 1
ATOM 2391 O O . ALA A 1 324 ? 24.050 37.357 64.976 1.00 29.03 304 ALA A O 1
ATOM 2393 N N . LEU A 1 325 ? 22.293 36.052 64.463 1.00 29.24 305 LEU A N 1
ATOM 2394 C CA . LEU A 1 325 ? 22.538 36.139 63.022 1.00 30.74 305 LEU A CA 1
ATOM 2395 C C . LEU A 1 325 ? 22.481 37.578 62.501 1.00 33.34 305 LEU A C 1
ATOM 2396 O O . LEU A 1 325 ? 23.302 37.975 61.668 1.00 31.08 305 LEU A O 1
ATOM 2401 N N . GLY A 1 326 ? 21.497 38.341 62.971 1.00 31.47 306 GLY A N 1
ATOM 2402 C CA . GLY A 1 326 ? 21.331 39.713 62.529 1.00 32.25 306 GLY A CA 1
ATOM 2403 C C . GLY A 1 326 ? 22.518 40.577 62.946 1.00 36.45 306 GLY A C 1
ATOM 2404 O O . GLY A 1 326 ? 22.875 41.532 62.256 1.00 36.03 306 GLY A O 1
ATOM 2405 N N . ALA A 1 327 ? 23.128 40.235 64.078 1.00 35.46 307 ALA A N 1
ATOM 2406 C CA . ALA A 1 327 ? 24.243 41.006 64.619 1.00 35.90 307 ALA A CA 1
ATOM 2407 C C . ALA A 1 327 ? 25.602 40.485 64.135 1.00 36.95 307 ALA A C 1
ATOM 2408 O O . ALA A 1 327 ? 26.643 41.054 64.468 1.00 37.27 307 ALA A O 1
ATOM 2410 N N . GLY A 1 328 ? 25.593 39.409 63.352 1.00 33.36 308 GLY A N 1
ATOM 2411 C CA . GLY A 1 328 ? 26.833 38.811 62.877 1.00 32.59 308 GLY A CA 1
ATOM 2412 C C . GLY A 1 328 ? 27.656 38.140 63.973 1.00 35.60 308 GLY A C 1
ATOM 2413 O O . GLY A 1 328 ? 28.885 38.073 63.887 1.00 39.24 308 GLY A O 1
ATOM 2414 N N . VAL A 1 329 ? 26.986 37.637 65.006 1.00 32.32 309 VAL A N 1
ATOM 2415 C CA . VAL A 1 329 ? 27.675 36.976 66.110 1.00 33.44 309 VAL A CA 1
ATOM 2416 C C . VAL A 1 329 ? 27.522 35.452 66.068 1.00 29.22 309 VAL A C 1
ATOM 2417 O O . VAL A 1 329 ? 26.397 34.952 65.946 1.00 27.68 309 VAL A O 1
ATOM 2421 N N . PRO A 1 330 ? 28.647 34.710 66.163 1.00 31.34 310 PRO A N 1
ATOM 2422 C CA . PRO A 1 330 ? 28.600 33.243 66.218 1.00 32.08 310 PRO A CA 1
ATOM 2423 C C . PRO A 1 330 ? 27.756 32.786 67.396 1.00 31.47 310 PRO A C 1
ATOM 2424 O O . PRO A 1 330 ? 27.681 33.476 68.411 1.00 30.54 310 PRO A O 1
ATOM 2428 N N . GLN A 1 331 ? 27.106 31.642 67.261 1.00 28.59 311 GLN A N 1
ATOM 2429 C CA . GLN A 1 331 ? 26.238 31.183 68.329 1.00 27.32 311 GLN A CA 1
ATOM 2430 C C . GLN A 1 331 ? 26.405 29.692 68.566 1.00 31.94 311 GLN A C 1
ATOM 2431 O O . GLN A 1 331 ? 26.645 28.919 67.633 1.00 34.94 311 GLN A O 1
ATOM 2437 N N . LEU A 1 332 ? 26.279 29.304 69.827 1.00 29.67 312 LEU A N 1
ATOM 2438 C CA . LEU A 1 332 ? 26.328 27.912 70.236 1.00 30.97 312 LEU A CA 1
ATOM 2439 C C . LEU A 1 332 ? 24.983 27.624 70.848 1.00 32.60 312 LEU A C 1
ATOM 2440 O O . LEU A 1 332 ? 24.587 28.303 71.787 1.00 35.01 312 LEU A O 1
ATOM 2445 N N . SER A 1 333 ? 24.267 26.631 70.330 1.00 33.66 313 SER A N 1
ATOM 2446 C CA . SER A 1 333 ? 22.954 26.328 70.882 1.00 33.63 313 SER A CA 1
ATOM 2447 C C . SER A 1 333 ? 22.839 24.919 71.452 1.00 37.10 313 SER A C 1
ATOM 2448 O O . SER A 1 333 ? 23.618 24.022 71.106 1.00 39.45 313 SER A O 1
ATOM 2451 N N . PHE A 1 334 ? 21.857 24.750 72.335 1.00 38.01 314 PHE A N 1
ATOM 2452 C CA . PHE A 1 334 ? 21.557 23.470 72.962 1.00 41.15 314 PHE A CA 1
ATOM 2453 C C . PHE A 1 334 ? 20.141 23.071 72.564 1.00 44.69 314 PHE A C 1
ATOM 2454 O O . PHE A 1 334 ? 19.217 23.174 73.370 1.00 49.01 314 PHE A O 1
ATOM 2462 N N . PRO A 1 335 ? 19.957 22.623 71.316 1.00 46.98 315 PRO A N 1
ATOM 2463 C CA . PRO A 1 335 ? 18.594 22.440 70.806 1.00 54.61 315 PRO A CA 1
ATOM 2464 C C . PRO A 1 335 ? 17.861 21.342 71.559 1.00 70.51 315 PRO A C 1
ATOM 2465 O O . PRO A 1 335 ? 18.398 20.250 71.743 1.00 72.71 315 PRO A O 1
ATOM 2469 N N . TRP A 1 336 ? 16.676 21.662 72.039 1.00 82.26 316 TRP A N 1
ATOM 2470 C CA . TRP A 1 336 ? 15.876 20.760 72.844 1.00 97.10 316 TRP A CA 1
ATOM 2471 C C . TRP A 1 336 ? 14.374 20.778 72.486 1.00 96.64 316 TRP A C 1
ATOM 2472 O O . TRP A 1 336 ? 13.858 19.815 71.969 1.00 96.93 316 TRP A O 1
ATOM 2483 N N . ALA A 1 337 ? 13.711 21.908 72.732 1.00 95.71 317 ALA A N 1
ATOM 2484 C CA . ALA A 1 337 ? 12.273 22.121 72.471 1.00 93.81 317 ALA A CA 1
ATOM 2485 C C . ALA A 1 337 ? 11.886 23.053 71.311 1.00 86.62 317 ALA A C 1
ATOM 2486 O O . ALA A 1 337 ? 12.647 23.891 70.886 1.00 82.93 317 ALA A O 1
ATOM 2488 N N . GLY A 1 338 ? 10.671 22.873 70.816 1.00 81.83 318 GLY A N 1
ATOM 2489 C CA . GLY A 1 338 ? 10.089 23.703 69.771 1.00 74.28 318 GLY A CA 1
ATOM 2490 C C . GLY A 1 338 ? 10.805 23.649 68.430 1.00 66.72 318 GLY A C 1
ATOM 2491 O O . GLY A 1 338 ? 11.004 22.572 67.861 1.00 65.46 318 GLY A O 1
ATOM 2492 N N . ASP A 1 339 ? 11.193 24.819 67.924 1.00 57.41 319 ASP A N 1
ATOM 2493 C CA . ASP A 1 339 ? 11.864 24.907 66.632 1.00 49.42 319 ASP A CA 1
ATOM 2494 C C . ASP A 1 339 ? 13.401 24.995 66.741 1.00 38.61 319 ASP A C 1
ATOM 2495 O O . ASP A 1 339 ? 14.089 25.339 65.779 1.00 34.03 319 ASP A O 1
ATOM 2500 N N . SER A 1 340 ? 13.937 24.648 67.906 1.00 33.94 320 SER A N 1
ATOM 2501 C CA . SER A 1 340 ? 15.368 24.811 68.157 1.00 36.63 320 SER A CA 1
ATOM 2502 C C . SER A 1 340 ? 16.259 23.942 67.265 1.00 36.98 320 SER A C 1
ATOM 2503 O O . SER A 1 340 ? 17.365 24.348 66.893 1.00 35.28 320 SER A O 1
ATOM 2506 N N . PHE A 1 341 ? 15.786 22.751 66.919 1.00 36.16 321 PHE A N 1
ATOM 2507 C CA . PHE A 1 341 ? 16.564 21.885 66.041 1.00 38.39 321 PHE A CA 1
ATOM 2508 C C . PHE A 1 341 ? 16.575 22.441 64.623 1.00 36.03 321 PHE A C 1
ATOM 2509 O O . PHE A 1 341 ? 17.611 22.442 63.957 1.00 36.94 321 PHE A O 1
ATOM 2517 N N . ALA A 1 342 ? 15.428 22.939 64.163 1.00 33.05 322 ALA A N 1
ATOM 2518 C CA . ALA A 1 342 ? 15.391 23.612 62.869 1.00 35.18 322 ALA A CA 1
ATOM 2519 C C . ALA A 1 342 ? 16.341 24.818 62.848 1.00 32.98 322 ALA A C 1
ATOM 2520 O O . ALA A 1 342 ? 16.972 25.101 61.834 1.00 33.23 322 ALA A O 1
ATOM 2522 N N . ASN A 1 343 ? 16.446 25.537 63.960 1.00 32.38 323 ASN A N 1
ATOM 2523 C CA . ASN A 1 343 ? 17.361 26.682 64.000 1.00 30.86 323 ASN A CA 1
ATOM 2524 C C . ASN A 1 343 ? 18.816 26.234 63.959 1.00 30.90 323 ASN A C 1
ATOM 2525 O O . ASN A 1 343 ? 19.627 26.800 63.230 1.00 32.67 323 ASN A O 1
ATOM 2530 N N . ALA A 1 344 ? 19.140 25.208 64.741 1.00 32.28 324 ALA A N 1
ATOM 2531 C CA . ALA A 1 344 ? 20.500 24.675 64.770 1.00 35.33 324 ALA A CA 1
ATOM 2532 C C . ALA A 1 344 ? 20.899 24.258 63.370 1.00 36.81 324 ALA A C 1
ATOM 2533 O O . ALA A 1 344 ? 22.017 24.511 62.918 1.00 36.64 324 ALA A O 1
ATOM 2535 N N . GLN A 1 345 ? 19.965 23.617 62.679 1.00 38.86 325 GLN A N 1
ATOM 2536 C CA . GLN A 1 345 ? 20.214 23.135 61.334 1.00 37.15 325 GLN A CA 1
ATOM 2537 C C . GLN A 1 345 ? 20.553 24.293 60.404 1.00 38.56 325 GLN A C 1
ATOM 2538 O O . GLN A 1 345 ? 21.499 24.218 59.617 1.00 40.08 325 GLN A O 1
ATOM 2544 N N . ALA A 1 346 ? 19.776 25.369 60.501 1.00 36.34 326 ALA A N 1
ATOM 2545 C CA . ALA A 1 346 ? 19.984 26.560 59.680 1.00 35.07 326 ALA A CA 1
ATOM 2546 C C . ALA A 1 346 ? 21.303 27.247 60.006 1.00 35.69 326 ALA A C 1
ATOM 2547 O O . ALA A 1 346 ? 22.002 27.731 59.109 1.00 36.26 326 ALA A O 1
ATOM 2549 N N . VAL A 1 347 ? 21.629 27.320 61.292 1.00 35.45 327 VAL A N 1
ATOM 2550 C CA . VAL A 1 347 ? 22.882 27.941 61.714 1.00 34.00 327 VAL A CA 1
ATOM 2551 C C . VAL A 1 347 ? 24.063 27.121 61.182 1.00 35.08 327 VAL A C 1
ATOM 2552 O O . VAL A 1 347 ? 25.040 27.676 60.668 1.00 34.14 327 VAL A O 1
ATOM 2556 N N . ALA A 1 348 ? 23.960 25.799 61.293 1.00 37.37 328 ALA A N 1
ATOM 2557 C CA . ALA A 1 348 ? 25.003 24.907 60.787 1.00 43.37 328 ALA A CA 1
ATOM 2558 C C . ALA A 1 348 ? 25.181 25.122 59.288 1.00 48.24 328 ALA A C 1
ATOM 2559 O O . ALA A 1 348 ? 26.303 25.266 58.797 1.00 47.23 328 ALA A O 1
ATOM 2561 N N . GLN A 1 349 ? 24.062 25.163 58.571 1.00 48.88 329 GLN A N 1
ATOM 2562 C CA . GLN A 1 349 ? 24.077 25.405 57.134 1.00 49.92 329 GLN A CA 1
ATOM 2563 C C . GLN A 1 349 ? 24.875 26.663 56.799 1.00 47.19 329 GLN A C 1
ATOM 2564 O O . GLN A 1 349 ? 25.687 26.674 55.877 1.00 46.92 329 GLN A O 1
ATOM 2570 N N . ALA A 1 350 ? 24.653 27.728 57.559 1.00 42.30 330 ALA A N 1
ATOM 2571 C CA . ALA A 1 350 ? 25.318 28.990 57.278 1.00 38.03 330 ALA A CA 1
ATOM 2572 C C . ALA A 1 350 ? 26.757 29.001 57.765 1.00 39.54 330 ALA A C 1
ATOM 2573 O O . ALA A 1 350 ? 27.484 29.959 57.505 1.00 39.30 330 ALA A O 1
ATOM 2575 N N . GLY A 1 351 ? 27.160 27.952 58.476 1.00 38.10 331 GLY A N 1
ATOM 2576 C CA . GLY A 1 351 ? 2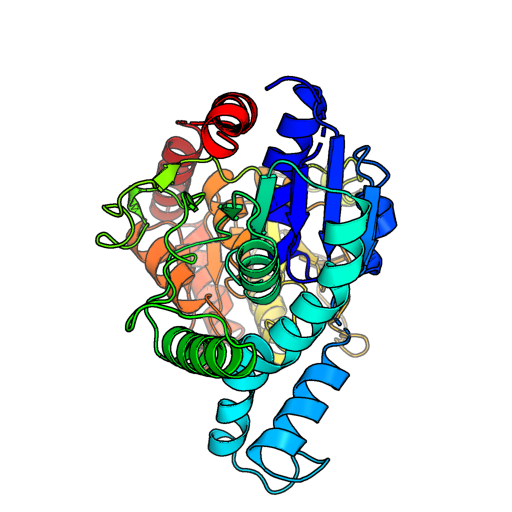8.457 27.935 59.130 1.00 40.71 331 GLY A CA 1
ATOM 2577 C C . GLY A 1 351 ? 28.590 29.065 60.142 1.00 40.94 331 GLY A C 1
ATOM 2578 O O . GLY A 1 351 ? 29.688 29.581 60.364 1.00 40.08 331 GLY A O 1
ATOM 2579 N N . ALA A 1 352 ? 27.474 29.448 60.762 1.00 36.00 332 ALA A N 1
ATOM 2580 C CA . ALA A 1 352 ? 27.445 30.625 61.633 1.00 32.49 332 ALA A CA 1
ATOM 2581 C C . ALA A 1 352 ? 27.456 30.286 63.123 1.00 33.46 332 ALA A C 1
ATOM 2582 O O . ALA A 1 352 ? 27.235 31.157 63.973 1.00 33.09 332 ALA A O 1
ATOM 2584 N N . GLY A 1 353 ? 27.693 29.022 63.446 1.00 33.13 333 GLY A N 1
ATOM 2585 C CA . GLY A 1 353 ? 27.638 28.584 64.825 1.00 33.21 333 GLY A CA 1
ATOM 2586 C C . GLY A 1 353 ? 27.624 27.071 64.855 1.00 38.18 333 GLY A C 1
ATOM 2587 O O . GLY A 1 353 ? 27.872 26.439 63.833 1.00 41.80 333 GLY A O 1
ATOM 2588 N N . ASP A 1 354 ? 27.325 26.496 66.015 1.00 35.68 334 ASP A N 1
ATOM 2589 C CA . ASP A 1 354 ? 27.313 25.048 66.184 1.00 38.09 334 ASP A CA 1
ATOM 2590 C C . ASP A 1 354 ? 26.338 24.738 67.307 1.00 39.44 334 ASP A C 1
ATOM 2591 O O . ASP A 1 354 ? 25.769 25.653 67.905 1.00 37.87 334 ASP A O 1
ATOM 2596 N N . HIS A 1 355 ? 26.140 23.457 67.604 1.00 42.71 335 HIS A N 1
ATOM 2597 C CA . HIS A 1 355 ? 25.219 23.071 68.662 1.00 43.31 335 HIS A CA 1
ATOM 2598 C C . HIS A 1 355 ? 25.686 21.824 69.407 1.00 46.95 335 HIS A C 1
ATOM 2599 O O . HIS A 1 355 ? 26.520 21.065 68.911 1.00 46.22 335 HIS A O 1
ATOM 2606 N N . LEU A 1 356 ? 25.138 21.631 70.604 1.00 50.52 336 LEU A N 1
ATOM 2607 C CA . LEU A 1 356 ? 25.352 20.415 71.375 1.00 54.55 336 LEU A CA 1
ATOM 2608 C C . LEU A 1 356 ? 24.008 19.769 71.689 1.00 58.80 336 LEU A C 1
ATOM 2609 O O . LEU A 1 356 ? 23.079 20.424 72.175 1.00 55.36 336 LEU A O 1
ATOM 2614 N N . LEU A 1 357 ? 23.908 18.479 71.391 1.00 62.38 337 LEU A N 1
ATOM 2615 C CA . LEU A 1 357 ? 22.693 17.724 71.653 1.00 63.83 337 LEU A CA 1
ATOM 2616 C C . LEU A 1 357 ? 22.515 17.527 73.159 1.00 66.17 337 LEU A C 1
ATOM 2617 O O . LEU A 1 357 ? 23.478 17.635 73.913 1.00 65.19 337 LEU A O 1
ATOM 2622 N N . PRO A 1 358 ? 21.273 17.261 73.599 1.00 68.07 338 PRO A N 1
ATOM 2623 C CA . PRO A 1 358 ? 20.898 17.242 75.020 1.00 71.35 338 PRO A CA 1
ATOM 2624 C C . PRO A 1 358 ? 21.725 16.278 75.868 1.00 75.84 338 PRO A C 1
ATOM 2625 O O . PRO A 1 358 ? 21.840 16.466 77.082 1.00 75.21 338 PRO A O 1
ATOM 2629 N N . ASP A 1 359 ? 22.297 15.262 75.234 1.00 79.57 339 ASP A N 1
ATOM 2630 C CA . ASP A 1 359 ? 23.080 14.267 75.954 1.00 86.83 339 ASP A CA 1
ATOM 2631 C C . ASP A 1 359 ? 24.528 14.708 76.136 1.00 84.09 339 ASP A C 1
ATOM 2632 O O . ASP A 1 359 ? 25.261 14.131 76.933 1.00 85.33 339 ASP A O 1
ATOM 2637 N N . ASN A 1 360 ? 24.931 15.741 75.405 1.00 77.84 340 ASN A N 1
ATOM 2638 C CA . ASN A 1 360 ? 26.331 16.131 75.360 1.00 74.17 340 ASN A CA 1
ATOM 2639 C C . ASN A 1 360 ? 26.562 17.529 75.917 1.00 71.62 340 ASN A C 1
ATOM 2640 O O . ASN A 1 360 ? 27.389 18.279 75.405 1.00 65.89 340 ASN A O 1
ATOM 2645 N N . ILE A 1 361 ? 25.826 17.879 76.966 1.00 74.19 341 ILE A N 1
ATOM 2646 C CA . ILE A 1 361 ? 26.002 19.175 77.605 1.00 74.97 341 ILE A CA 1
ATOM 2647 C C . ILE A 1 361 ? 26.770 19.036 78.915 1.00 78.68 341 ILE A C 1
ATOM 2648 O O . ILE A 1 361 ? 26.189 18.795 79.975 1.00 80.26 341 ILE A O 1
ATOM 2653 N N . SER A 1 362 ? 28.086 19.182 78.821 1.00 77.86 342 SER A N 1
ATOM 2654 C CA . SER A 1 362 ? 28.958 19.121 79.981 1.00 78.69 342 SER A CA 1
ATOM 2655 C C . SER A 1 362 ? 29.844 20.352 79.978 1.00 75.52 342 SER A C 1
ATOM 2656 O O . SER A 1 362 ? 30.069 20.949 78.927 1.00 72.01 342 SER A O 1
ATOM 2659 N N . PRO A 1 363 ? 30.341 20.748 81.158 1.00 75.05 343 PRO A N 1
ATOM 2660 C CA . PRO A 1 363 ? 31.261 21.883 81.203 1.00 72.07 343 PRO A CA 1
ATOM 2661 C C . PRO A 1 363 ? 32.379 21.697 80.184 1.00 69.71 343 PRO A C 1
ATOM 2662 O O . PRO A 1 363 ? 32.810 22.660 79.547 1.00 65.51 343 PRO A O 1
ATOM 2666 N N . ASP A 1 364 ? 32.820 20.458 80.011 1.00 70.90 344 ASP A N 1
ATOM 2667 C CA . ASP A 1 364 ? 33.874 20.160 79.051 1.00 71.67 344 ASP A CA 1
ATOM 2668 C C . ASP A 1 364 ? 33.424 20.342 77.605 1.00 64.42 344 ASP A C 1
ATOM 2669 O O . ASP A 1 364 ? 34.160 20.889 76.793 1.00 62.10 344 ASP A O 1
ATOM 2674 N N . SER A 1 365 ? 32.226 19.872 77.278 1.00 62.55 345 SER A N 1
ATOM 2675 C CA . SER A 1 365 ? 31.740 19.984 75.908 1.00 61.55 345 SER A CA 1
ATOM 2676 C C . SER A 1 365 ? 31.447 21.442 75.561 1.00 57.33 345 SER A C 1
ATOM 2677 O O . SER A 1 365 ? 31.767 21.897 74.468 1.00 56.62 345 SER A O 1
ATOM 2680 N N . VAL A 1 366 ? 30.855 22.175 76.500 1.00 55.69 346 VAL A N 1
ATOM 2681 C CA . VAL A 1 366 ? 30.580 23.593 76.294 1.00 52.80 346 VAL A CA 1
ATOM 2682 C C . VAL A 1 366 ? 31.875 24.366 76.087 1.00 54.90 346 VAL A C 1
ATOM 2683 O O . VAL A 1 366 ? 31.994 25.158 75.152 1.00 49.29 346 VAL A O 1
ATOM 2687 N N . SER A 1 367 ? 32.848 24.126 76.962 1.00 46.57 347 SER A N 1
ATOM 2688 C CA . SER A 1 367 ? 34.126 24.817 76.899 1.00 49.62 347 SER A CA 1
ATOM 2689 C C . SER A 1 367 ? 34.807 24.647 75.540 1.00 49.97 347 SER A C 1
ATOM 2690 O O . SER A 1 367 ? 35.272 25.622 74.943 1.00 49.58 347 SER A O 1
ATOM 2693 N N . GLY A 1 368 ? 34.863 23.410 75.057 1.00 48.80 348 GLY A N 1
ATOM 2694 C CA . GLY A 1 368 ? 35.518 23.113 73.793 1.00 49.92 348 GLY A CA 1
ATOM 2695 C C . GLY A 1 368 ? 34.824 23.756 72.604 1.00 48.60 348 GLY A C 1
ATOM 2696 O O . GLY A 1 368 ? 35.472 24.324 71.722 1.00 47.95 348 GLY A O 1
ATOM 2697 N N . ALA A 1 369 ? 33.500 23.657 72.576 1.00 46.34 349 ALA A N 1
ATOM 2698 C CA . ALA A 1 369 ? 32.707 24.256 71.508 1.00 47.45 349 ALA A CA 1
ATOM 2699 C C . ALA A 1 369 ? 32.876 25.782 71.487 1.00 44.61 349 ALA A C 1
ATOM 2700 O O . ALA A 1 369 ? 33.152 26.366 70.438 1.00 44.34 349 ALA A O 1
ATOM 2702 N N . ALA A 1 370 ? 32.732 26.415 72.651 1.00 40.25 350 ALA A N 1
ATOM 2703 C CA . ALA A 1 370 ? 32.882 27.860 72.764 1.00 39.46 350 ALA A CA 1
ATOM 2704 C C . ALA A 1 370 ? 34.275 28.342 72.330 1.00 41.24 350 ALA A C 1
ATOM 2705 O O . ALA A 1 370 ? 34.400 29.329 71.602 1.00 38.69 350 ALA A O 1
ATOM 2707 N N . LYS A 1 371 ? 35.318 27.650 72.775 1.00 40.11 351 LYS A N 1
ATOM 2708 C CA . LYS A 1 371 ? 36.682 27.999 72.381 1.00 43.65 351 LYS A CA 1
ATOM 2709 C C . LYS A 1 371 ? 36.835 27.961 70.867 1.00 42.15 351 LYS A C 1
ATOM 2710 O O . LYS A 1 371 ? 37.471 28.827 70.260 1.00 42.35 351 LYS A O 1
ATOM 2716 N N . ARG A 1 372 ? 36.258 26.929 70.267 1.00 40.10 352 ARG A N 1
ATOM 2717 C CA . ARG A 1 372 ? 36.281 26.751 68.825 1.00 43.89 352 ARG A CA 1
ATOM 2718 C C . ARG A 1 372 ? 35.565 27.910 68.121 1.00 41.95 352 ARG A C 1
ATOM 2719 O O . ARG A 1 372 ? 36.094 28.509 67.180 1.00 44.20 352 ARG A O 1
ATOM 2727 N N . LEU A 1 373 ? 34.361 28.225 68.586 1.00 36.66 353 LEU A N 1
ATOM 2728 C CA . LEU A 1 373 ? 33.549 29.271 67.970 1.00 38.31 353 LEU A CA 1
ATOM 2729 C C . LEU A 1 373 ? 34.213 30.643 68.058 1.00 40.44 353 LEU A C 1
ATOM 2730 O O . LEU A 1 373 ? 34.001 31.498 67.195 1.00 42.32 353 LEU A O 1
ATOM 2735 N N . LEU A 1 374 ? 35.014 30.854 69.099 1.00 37.43 354 LEU A N 1
ATOM 2736 C CA . LEU A 1 374 ? 35.688 32.142 69.287 1.00 41.41 354 LEU A CA 1
ATOM 2737 C C . LEU A 1 374 ? 36.993 32.225 68.509 1.00 46.18 354 LEU A C 1
ATOM 2738 O O . LEU A 1 374 ? 37.342 33.283 67.997 1.00 47.57 354 LEU A O 1
ATOM 2743 N N . ALA A 1 375 ? 37.712 31.106 68.421 1.00 45.79 355 ALA A N 1
ATOM 2744 C CA . ALA A 1 375 ? 39.022 31.088 67.783 1.00 48.52 355 ALA A CA 1
ATOM 2745 C C . ALA A 1 375 ? 38.967 30.991 66.258 1.00 52.68 355 ALA A C 1
ATOM 2746 O O . ALA A 1 375 ? 39.760 31.632 65.564 1.00 54.67 355 ALA A O 1
ATOM 2748 N N . GLU A 1 376 ? 38.040 30.194 65.737 1.00 52.62 356 GLU A N 1
ATOM 2749 C CA . GLU A 1 376 ? 37.975 29.959 64.295 1.00 56.42 356 GLU A CA 1
ATOM 2750 C C . GLU A 1 376 ? 37.157 31.034 63.601 1.00 53.90 356 GLU A C 1
ATOM 2751 O O . GLU A 1 376 ? 35.954 31.161 63.819 1.00 47.13 356 GLU A O 1
ATOM 2757 N N . GLU A 1 377 ? 37.832 31.803 62.759 1.00 57.14 357 GLU A N 1
ATOM 2758 C CA . GLU A 1 377 ? 37.266 33.005 62.177 1.00 58.94 357 GLU A CA 1
ATOM 2759 C C . GLU A 1 377 ? 36.107 32.714 61.225 1.00 57.12 357 GLU A C 1
ATOM 2760 O O . GLU A 1 377 ? 35.361 33.619 60.849 1.00 57.68 357 GLU A O 1
ATOM 2766 N N . SER A 1 378 ? 35.953 31.453 60.843 1.00 53.71 358 SER A N 1
ATOM 2767 C CA . SER A 1 378 ? 34.939 31.094 59.867 1.00 54.52 358 SER A CA 1
ATOM 2768 C C . SER A 1 378 ? 33.529 31.234 60.440 1.00 50.82 358 SER A C 1
ATOM 2769 O O . SER A 1 378 ? 32.581 31.473 59.696 1.00 50.20 358 SER A O 1
ATOM 2772 N N . TYR A 1 379 ? 33.389 31.094 61.756 1.00 48.39 359 TYR A N 1
ATOM 2773 C CA . TYR A 1 379 ? 32.068 31.198 62.382 1.00 44.16 359 TYR A CA 1
ATOM 2774 C C . TYR A 1 379 ? 31.553 32.627 62.364 1.00 41.05 359 TYR A C 1
ATOM 2775 O O . TYR A 1 379 ? 30.393 32.871 62.036 1.00 40.09 359 TYR A O 1
ATOM 2784 N N . ARG A 1 380 ? 32.417 33.568 62.719 1.00 44.23 360 ARG A N 1
ATOM 2785 C CA . ARG A 1 380 ? 32.073 34.974 62.613 1.00 46.07 360 ARG A CA 1
ATOM 2786 C C . ARG A 1 380 ? 31.807 35.324 61.150 1.00 47.30 360 ARG A C 1
ATOM 2787 O O . ARG A 1 380 ? 30.887 36.078 60.847 1.00 47.46 360 ARG A O 1
ATOM 2795 N N . ALA A 1 381 ? 32.608 34.769 60.242 1.00 47.74 361 ALA A N 1
ATOM 2796 C CA . ALA A 1 381 ? 32.387 34.987 58.817 1.00 51.21 361 ALA A CA 1
ATOM 2797 C C . ALA A 1 381 ? 30.993 34.528 58.390 1.00 48.84 361 ALA A C 1
ATOM 2798 O O . ALA A 1 381 ? 30.245 35.284 57.768 1.00 48.87 361 ALA A O 1
ATOM 2800 N N . GLY A 1 382 ? 30.649 33.288 58.727 1.00 43.70 362 GLY A N 1
ATOM 2801 C CA . GLY A 1 382 ? 29.336 32.761 58.414 1.00 44.21 362 GLY A CA 1
ATOM 2802 C C . GLY A 1 382 ? 28.225 33.643 58.973 1.00 42.10 362 GLY A C 1
ATOM 2803 O O . GLY A 1 382 ? 27.268 33.982 58.275 1.00 40.02 362 GLY A O 1
ATOM 2804 N N . ALA A 1 383 ? 28.354 34.027 60.238 1.00 40.38 363 ALA A N 1
ATOM 2805 C CA . ALA A 1 383 ? 27.329 34.844 60.876 1.00 35.54 363 ALA A CA 1
ATOM 2806 C C . ALA A 1 383 ? 27.204 36.196 60.175 1.00 37.22 363 ALA A C 1
ATOM 2807 O O . ALA A 1 383 ? 26.101 36.687 59.951 1.00 34.86 363 ALA A O 1
ATOM 2809 N N . ARG A 1 384 ? 28.336 36.800 59.817 1.00 40.28 364 ARG A N 1
ATOM 2810 C CA . ARG A 1 384 ? 28.292 38.111 59.176 1.00 42.26 364 ARG A CA 1
ATOM 2811 C C . ARG A 1 384 ? 27.673 38.067 57.776 1.00 42.59 364 ARG A C 1
ATOM 2812 O O . ARG A 1 384 ? 27.060 39.033 57.333 1.00 40.88 364 ARG A O 1
ATOM 2820 N N . ALA A 1 385 ? 27.846 36.948 57.081 1.00 44.24 365 ALA A N 1
ATOM 2821 C CA . ALA A 1 385 ? 27.200 36.755 55.793 1.00 47.00 365 ALA A CA 1
ATOM 2822 C C . ALA A 1 385 ? 25.678 36.802 55.966 1.00 42.05 365 ALA A C 1
ATOM 2823 O O . ALA A 1 385 ? 24.973 37.462 55.204 1.00 42.48 365 ALA A O 1
ATOM 2825 N N . VAL A 1 386 ? 25.164 36.123 56.984 1.00 39.05 366 VAL A N 1
ATOM 2826 C CA . VAL A 1 386 ? 23.720 36.150 57.214 1.00 34.82 366 VAL A CA 1
ATOM 2827 C C . VAL A 1 386 ? 23.266 37.544 57.648 1.00 33.02 366 VAL A C 1
ATOM 2828 O O . VAL A 1 386 ? 22.212 38.018 57.236 1.00 32.68 366 VAL A O 1
ATOM 2832 N N . ALA A 1 387 ? 24.071 38.204 58.475 1.00 35.64 367 ALA A N 1
ATOM 2833 C CA . ALA A 1 387 ? 23.760 39.569 58.876 1.00 36.17 367 ALA A CA 1
ATOM 2834 C C . ALA A 1 387 ? 23.589 40.446 57.638 1.00 38.53 367 ALA A C 1
ATOM 2835 O O . ALA A 1 387 ? 22.688 41.291 57.585 1.00 37.10 367 ALA A O 1
ATOM 2837 N N . ALA A 1 388 ? 24.455 40.248 56.642 1.00 41.08 368 ALA A N 1
ATOM 2838 C CA . ALA A 1 388 ? 24.356 41.010 55.391 1.00 43.27 368 ALA A CA 1
ATOM 2839 C C . ALA A 1 388 ? 23.053 40.689 54.659 1.00 44.65 368 ALA A C 1
ATOM 2840 O O . ALA A 1 388 ? 22.355 41.585 54.178 1.00 46.53 368 ALA A O 1
ATOM 2842 N N . GLU A 1 389 ? 22.713 39.408 54.582 1.00 44.91 369 GLU A N 1
ATOM 2843 C CA . GLU A 1 389 ? 21.449 39.013 53.967 1.00 43.47 369 GLU A CA 1
ATOM 2844 C C . GLU A 1 389 ? 20.256 39.615 54.707 1.00 39.83 369 GLU A C 1
ATOM 2845 O O . GLU A 1 389 ? 19.281 40.027 54.091 1.00 38.95 369 GLU A O 1
ATOM 2851 N N . ILE A 1 390 ? 20.338 39.668 56.032 1.00 40.12 370 ILE A N 1
ATOM 2852 C CA . ILE A 1 390 ? 19.230 40.191 56.826 1.00 37.04 370 ILE A CA 1
ATOM 2853 C C . ILE A 1 390 ? 19.060 41.679 56.580 1.00 39.38 370 ILE A C 1
ATOM 2854 O O . ILE A 1 390 ? 17.939 42.164 56.443 1.00 34.58 370 ILE A O 1
ATOM 2859 N N . ALA A 1 391 ? 20.180 42.393 56.495 1.00 39.57 371 ALA A N 1
ATOM 2860 C CA . ALA A 1 391 ? 20.151 43.833 56.279 1.00 40.80 371 ALA A CA 1
ATOM 2861 C C . ALA A 1 391 ? 19.526 44.201 54.934 1.00 44.45 371 ALA A C 1
ATOM 2862 O O . ALA A 1 391 ? 18.874 45.235 54.818 1.00 46.30 371 ALA A O 1
ATOM 2864 N N . ALA A 1 392 ? 19.729 43.361 53.921 1.00 42.67 372 ALA A N 1
ATOM 2865 C CA . ALA A 1 392 ? 19.178 43.619 52.594 1.00 46.17 372 ALA A CA 1
ATOM 2866 C C . ALA A 1 392 ? 17.690 43.264 52.454 1.00 44.09 372 ALA A C 1
ATOM 2867 O O . ALA A 1 392 ? 17.067 43.596 51.450 1.00 47.09 372 ALA A O 1
ATOM 2877 N N . PRO A 1 394 ? 13.637 43.512 53.013 1.00 39.75 374 PRO A N 1
ATOM 2878 C CA . PRO A 1 394 ? 12.736 44.667 53.126 1.00 41.05 374 PRO A CA 1
ATOM 2879 C C . PRO A 1 394 ? 12.407 45.018 54.585 1.00 39.09 374 PRO A C 1
ATOM 2880 O O . PRO A 1 394 ? 12.083 44.130 55.371 1.00 35.75 374 PRO A O 1
ATOM 2884 N N . GLY A 1 395 ? 12.484 46.301 54.936 1.00 40.18 375 GLY A N 1
ATOM 2885 C CA . GLY A 1 395 ? 12.211 46.747 56.296 1.00 40.24 375 GLY A CA 1
ATOM 2886 C C . GLY A 1 395 ? 10.720 46.928 56.559 1.00 40.81 375 GLY A C 1
ATOM 2887 O O . GLY A 1 395 ? 9.932 47.009 55.622 1.00 40.87 375 GLY A O 1
ATOM 2888 N N . PRO A 1 396 ? 10.323 46.995 57.840 1.00 40.20 376 PRO A N 1
ATOM 2889 C CA . PRO A 1 396 ? 8.905 47.160 58.194 1.00 40.10 376 PRO A CA 1
ATOM 2890 C C . PRO A 1 396 ? 8.219 48.298 57.434 1.00 41.96 376 PRO A C 1
ATOM 2891 O O . PRO A 1 396 ? 7.095 48.118 56.961 1.00 40.38 376 PRO A O 1
ATOM 2895 N N . ASP A 1 397 ? 8.873 49.447 57.311 1.00 42.52 377 ASP A N 1
ATOM 2896 C CA . ASP A 1 397 ? 8.261 50.569 56.605 1.00 50.01 377 ASP A CA 1
ATOM 2897 C C . ASP A 1 397 ? 7.945 50.257 55.139 1.00 51.70 377 ASP A C 1
ATOM 2898 O O . ASP A 1 397 ? 6.947 50.735 54.604 1.00 56.34 377 ASP A O 1
ATOM 2903 N N . GLU A 1 398 ? 8.781 49.455 54.490 1.00 47.76 378 GLU A N 1
ATOM 2904 C CA . GLU A 1 398 ? 8.503 49.053 53.115 1.00 48.28 378 GLU A CA 1
ATOM 2905 C C . GLU A 1 398 ? 7.379 48.010 53.054 1.00 43.34 378 GLU A C 1
ATOM 2906 O O . GLU A 1 398 ? 6.470 48.107 52.232 1.00 45.55 378 GLU A O 1
ATOM 2912 N N . VAL A 1 399 ? 7.439 47.018 53.934 1.00 38.90 379 VAL A N 1
ATOM 2913 C CA . VAL A 1 399 ? 6.454 45.937 53.935 1.00 38.97 379 VAL A CA 1
ATOM 2914 C C . VAL A 1 399 ? 5.069 46.427 54.329 1.00 39.96 379 VAL A C 1
ATOM 2915 O O . VAL A 1 399 ? 4.063 45.974 53.776 1.00 40.41 379 VAL A O 1
ATOM 2919 N N . VAL A 1 400 ? 5.014 47.366 55.268 1.00 38.40 380 VAL A N 1
ATOM 2920 C CA . VAL A 1 400 ? 3.733 47.895 55.726 1.00 41.17 380 VAL A CA 1
ATOM 2921 C C . VAL A 1 400 ? 2.920 48.531 54.586 1.00 42.60 380 VAL A C 1
ATOM 2922 O O . VAL A 1 400 ? 1.683 48.568 54.642 1.00 42.12 380 VAL A O 1
ATOM 2926 N N . ARG A 1 401 ? 3.605 49.003 53.546 1.00 40.64 381 ARG A N 1
ATOM 2927 C CA . ARG A 1 401 ? 2.923 49.577 52.387 1.00 44.19 381 ARG A CA 1
ATOM 2928 C C . ARG A 1 401 ? 2.017 48.566 51.674 1.00 44.79 381 ARG A C 1
ATOM 2929 O O . ARG A 1 401 ? 1.176 48.944 50.861 1.00 46.36 381 ARG A O 1
ATOM 2937 N N . LEU A 1 402 ? 2.168 47.286 51.996 1.00 41.47 382 LEU A N 1
ATOM 2938 C CA . LEU A 1 402 ? 1.346 46.252 51.372 1.00 41.62 382 LEU A CA 1
ATOM 2939 C C . LEU A 1 402 ? 0.022 46.005 52.100 1.00 40.51 382 LEU A C 1
ATOM 2940 O O . LEU A 1 402 ? -0.875 45.351 51.563 1.00 39.99 382 LEU A O 1
ATOM 2945 N N . LEU A 1 403 ? -0.107 46.508 53.319 1.00 39.19 383 LEU A N 1
ATOM 2946 C CA . LEU A 1 403 ? -1.283 46.173 54.121 1.00 39.97 383 LEU A CA 1
ATOM 2947 C C . LEU A 1 403 ? -2.596 46.538 53.428 1.00 41.46 383 LEU A C 1
ATOM 2948 O O . LEU A 1 403 ? -3.511 45.724 53.392 1.00 38.71 383 LEU A O 1
ATOM 2953 N N . PRO A 1 404 ? -2.694 47.758 52.869 1.00 43.95 384 PRO A N 1
ATOM 2954 C CA . PRO A 1 404 ? -3.957 48.109 52.203 1.00 45.60 384 PRO A CA 1
ATOM 2955 C C . PRO A 1 404 ? -4.336 47.082 51.139 1.00 47.02 384 PRO A C 1
ATOM 2956 O O . PRO A 1 404 ? -5.490 46.656 51.088 1.00 48.58 384 PRO A O 1
ATOM 2960 N N . GLY A 1 405 ? -3.374 46.680 50.313 1.00 46.56 385 GLY A N 1
ATOM 2961 C CA . GLY A 1 405 ? -3.609 45.636 49.333 1.00 45.76 385 GLY A CA 1
ATOM 2962 C C . GLY A 1 405 ? -4.118 44.360 49.981 1.00 44.59 385 GLY A C 1
ATOM 2963 O O . GLY A 1 405 ? -5.066 43.747 49.496 1.00 48.38 385 GLY A O 1
ATOM 2964 N N . PHE A 1 406 ? -3.487 43.951 51.080 1.00 41.09 386 PHE A N 1
ATOM 2965 C CA . PHE A 1 406 ? -3.908 42.748 51.799 1.00 41.25 386 PHE A CA 1
ATOM 2966 C C . PHE A 1 406 ? -5.356 42.861 52.279 1.00 44.19 386 PHE A C 1
ATOM 2967 O O . PHE A 1 406 ? -6.092 41.868 52.319 1.00 42.65 386 PHE A O 1
ATOM 2975 N N . ALA A 1 407 ? -5.764 44.074 52.638 1.00 45.68 387 ALA A N 1
ATOM 2976 C CA . ALA A 1 407 ? -7.090 44.280 53.208 1.00 49.43 387 ALA A CA 1
ATOM 2977 C C . ALA A 1 407 ? -8.163 44.435 52.132 1.00 54.99 387 ALA A C 1
ATOM 2978 O O . ALA A 1 407 ? -9.350 44.441 52.440 1.00 55.68 387 ALA A O 1
ATOM 2980 N N . SER A 1 408 ? -7.751 44.552 50.874 1.00 61.59 388 SER A N 1
ATOM 2981 C CA . SER A 1 408 ? -8.712 44.634 49.775 1.00 69.67 388 SER A CA 1
ATOM 2982 C C . SER A 1 408 ? -9.376 43.287 49.518 1.00 75.35 388 SER A C 1
ATOM 2983 O O . SER A 1 408 ? -10.240 43.172 48.649 1.00 81.11 388 SER A O 1
#

Nearest PDB structures (foldseek):
  3otg-assembly1_A  TM=1.003E+00  e=3.666E-80  Micromonospora echinospora
  7vm0-assembly1_A  TM=8.388E-01  e=7.357E-24  Bacillus subtilis
  7xx4-assembly2_B  TM=7.799E-01  e=2.487E-25  Streptomyces antibioticus
  2iyf-assembly2_B  TM=6.277E-01  e=3.415E-26  Streptomyces antibioticus
  7vm0-assembly1_B  TM=7.765E-01  e=6.768E-23  Bacillus subtilis

InterPro domains:
  IPR002213 UDP-glucuronosyl/UDP-glucosyltransferase [cd03784] (1-361)
  IPR010610 Erythromycin biosynthesis protein CIII-like, C-terminal domain [PF06722] (244-382)
  IPR048284 Erythromycin biosynthesis protein CIII-like, N-terminal domain [PF21036] (23-230)
  IPR050426 Glycosyltransferase 28 [PTHR48050] (208-382)

Radius of gyration: 20.95 Å; Cα contacts (8 Å, |Δi|>4): 760; chains: 1; bounding box: 58×49×48 Å

Secondary structure (DSSP, 8-state):
----EEEE--SSHHHHGGGHHHHHHHHHTT--EEEEE-GGGHHHHHHTT-EEEE---HHHHHHHHHHHHHS-S--TT--HHHHTTSHHHIIIIIHHHHHHHHHHHHHHHH--SEEEEETT-HHHHHHHHHHT--EEEE--S----SHHHHHHHHHHHHHHHHTT----SS--GGGG--EEE-S-GGGS-HHHHT-TTEEE---PPP---PPPPGGGGGS-TTS-EEEEE-TTTT-S-HHHHHHHHHHHHTSSSEEEEE--SS---TT-----TTEEEES---HHHHGGG-SEEEES--HHHHHHHHHHT--EEE---STTHHHHHHHHHHHTSEEE--GGG--HHHHHHHHHHHHH-HHHHHHHHHHHHHHH---HHHHHTTHHHHH-

B-factor: mean 49.9, std 22.25, range [19.66, 224.14]

CATH classification: 3.40.50.2000 (+1 more: 3.40.50.2000)

Foldseek 3Di:
DAEEEEEEFEAFCLTQFQCVQLQLLLVVRHYAYEYEYAPVCCVVQVVSVHHYDHFFPPLVLQQVQCCVQPVDRDCPPPDPVSSVLRPLCSQQPVRLVRRLVSCLVVCVVRVGLEYEYEQSNLNSLLNCQVVVHQYEYEYSFADDPDPSQVSNQVSNCVNCVVVVHDADPDGCLRVPHQYEDQYLLVLHDPVNSPDPNYHYAQRQGFFDDDDADPVVVVDDLVAAEEEEEAGAPCLDALVLVLQLQLLVLPDRHAYEYAYYDPYDCVVSDDHDPSYDYDPDGRVLVCLLSHQEYEYAQRRSNLSSNLLSLHAYEHAHDDDCRVSSQVSLVVLLQYHYDYPVGRGSNSSNVRVVCCRPDCSNSVSSVVSSVSSVPDYSNNVSVCVVVSSD

Organism: Micromonospora echinospora (NCBI:txid1877)

Sequence (388 aa):
GRHRVLFASLGTHGHTYPLLPLATAARAAGHEVTFATGEGFAGTLRRKLGFEPVATGPVFDGFLAALRIRFDTDSPEGLTPEQLSELPQIVFGRVIPQRVFDELQPVIERLRPDLVVQEISNYGAGLAALKAGIPTICHGVGRDTPDDLTRSIEEEVRGLAQRLGLDLPPGRRIDGFGNPFIDIFPPSLQEPEFRRARPRRHELRPVPFFAAEEQQGGDDLPAWLSSRDTARPLVYLTLGTSSGGTVEVLRAAIDGLAGLDADVLVASGPSLDVSGLGEVPANVRLESWVPQAALLPHVDLVVHHGGSGTTLGALGAGVPQLSFPWAGDSFANAQAVAQAGAGDHLLPDNISPDSVSGAAKRLLAEESYRAGARAVAAEIAAPGPDEVVRLLPGFAS